Protein 2OD6 (pdb70)

Structure (mmCIF, N/CA/C/O backbone):
data_2OD6
#
_entry.id   2OD6
#
_cell.length_a   36.433
_cell.length_b   92.842
_cell.length_c   144.927
_cell.angle_alpha   90.000
_cell.angle_beta   90.000
_cell.angle_gamma   90.000
#
_symmetry.space_group_name_H-M   'P 21 21 21'
#
loop_
_entity.id
_entity.type
_entity.pdbx_description
1 polymer 'hypothetical protein'
2 non-polymer '10-oxohexadecanoic acid'
3 non-polymer 1,2-ETHANEDIOL
4 water water
#
loop_
_atom_site.group_PDB
_atom_site.id
_atom_site.type_symbol
_atom_site.label_atom_id
_atom_site.label_alt_id
_atom_site.label_comp_id
_atom_site.label_asym_id
_atom_site.label_entity_id
_atom_site.label_seq_id
_atom_site.pdbx_PDB_ins_code
_atom_site.Cartn_x
_atom_site.Cartn_y
_atom_site.Cartn_z
_atom_site.occupancy
_atom_site.B_iso_or_equiv
_atom_site.auth_seq_id
_atom_site.auth_comp_id
_atom_site.auth_asym_id
_atom_site.auth_atom_id
_atom_site.pdbx_PDB_model_num
ATOM 1 N N . GLY A 1 1 ? 31.383 33.064 29.552 1.00 34.61 0 GLY A N 1
ATOM 2 C CA . GLY A 1 1 ? 32.839 33.351 29.693 1.00 34.52 0 GLY A CA 1
ATOM 3 C C . GLY A 1 1 ? 33.280 33.877 31.054 1.00 33.55 0 GLY A C 1
ATOM 4 O O . GLY A 1 1 ? 33.918 33.158 31.832 1.00 35.18 0 GLY A O 1
ATOM 13 N N . ALA A 1 3 ? 33.506 35.875 34.845 1.00 18.33 2 ALA A N 1
ATOM 14 C CA . ALA A 1 3 ? 32.876 35.812 36.165 1.00 15.09 2 ALA A CA 1
ATOM 15 C C . ALA A 1 3 ? 31.805 36.888 36.271 1.00 14.19 2 ALA A C 1
ATOM 16 O O . ALA A 1 3 ? 30.711 36.658 36.801 1.00 13.38 2 ALA A O 1
ATOM 18 N N . GLU A 1 4 ? 32.150 38.067 35.772 1.00 12.88 3 GLU A N 1
ATOM 19 C CA . GLU A 1 4 ? 31.239 39.210 35.722 1.00 12.60 3 GLU A CA 1
ATOM 20 C C . GLU A 1 4 ? 30.984 39.492 34.251 1.00 10.13 3 GLU A C 1
ATOM 21 O O . GLU A 1 4 ? 31.725 40.224 33.625 1.00 6.74 3 GLU A O 1
ATOM 27 N N . PRO A 1 5 ? 29.952 38.874 33.674 1.00 10.51 4 PRO A N 1
ATOM 28 C CA . PRO A 1 5 ? 29.770 39.044 32.226 1.00 13.13 4 PRO A CA 1
ATOM 29 C C . PRO A 1 5 ? 29.218 40.389 31.815 1.00 11.37 4 PRO A C 1
ATOM 30 O O . PRO A 1 5 ? 28.456 41.005 32.572 1.00 12.38 4 PRO A O 1
ATOM 34 N N . LYS A 1 6 ? 29.569 40.809 30.596 1.00 9.04 5 LYS A N 1
ATOM 35 C CA . LYS A 1 6 ? 28.908 41.914 29.957 1.00 7.26 5 LYS A CA 1
ATOM 36 C C . LYS A 1 6 ? 27.458 41.557 29.697 1.00 6.64 5 LYS A C 1
ATOM 37 O O . LYS A 1 6 ? 27.080 40.389 29.587 1.00 8.50 5 LYS A O 1
ATOM 43 N N . PHE A 1 7 ? 26.650 42.580 29.623 1.00 7.03 6 PHE A N 1
ATOM 44 C CA . PHE A 1 7 ? 25.232 42.471 29.329 1.00 8.86 6 PHE A CA 1
ATOM 45 C C . PHE A 1 7 ? 24.937 43.213 28.001 1.00 9.57 6 PHE A C 1
ATOM 46 O O . PHE A 1 7 ? 25.530 44.268 27.760 1.00 11.93 6 PHE A O 1
ATOM 54 N N . THR A 1 8 ? 24.044 42.652 27.170 1.00 11.02 7 THR A N 1
ATOM 55 C CA . THR A 1 8 ? 23.619 43.245 25.891 1.00 6.28 7 THR A CA 1
ATOM 56 C C . THR A 1 8 ? 22.154 43.041 25.659 1.00 10.27 7 THR A C 1
ATOM 57 O O . THR A 1 8 ? 21.658 41.942 25.812 1.00 11.57 7 THR A O 1
ATOM 61 N N . SER A 1 9 ? 21.477 44.127 25.305 1.00 5.38 8 SER A N 1
ATOM 62 C CA . SER A 1 9 ? 20.062 44.107 24.989 1.00 7.13 8 SER A CA 1
ATOM 63 C C . SER A 1 9 ? 19.904 44.408 23.504 1.00 6.94 8 SER A C 1
ATOM 64 O O . SER A 1 9 ? 20.664 45.230 22.969 1.00 10.53 8 SER A O 1
ATOM 67 N N . PHE A 1 10 ? 18.946 43.738 22.860 1.00 7.17 9 PHE A N 1
ATOM 68 C CA . PHE A 1 10 ? 18.619 43.958 21.455 1.00 3.27 9 PHE A CA 1
ATOM 69 C C . PHE A 1 10 ? 17.203 44.312 21.403 1.00 3.64 9 PHE A C 1
ATOM 70 O O . PHE A 1 10 ? 16.369 43.487 21.748 1.00 3.03 9 PHE A O 1
ATOM 78 N N . THR A 1 11 ? 16.915 45.554 21.067 1.00 2.29 10 THR A N 1
ATOM 79 C CA . THR A 1 11 ? 15.488 45.963 20.956 1.00 4.76 10 THR A CA 1
ATOM 80 C C . THR A 1 11 ? 15.157 45.976 19.488 1.00 4.19 10 THR A C 1
ATOM 81 O O . THR A 1 11 ? 15.849 46.677 18.697 1.00 4.62 10 THR A O 1
ATOM 85 N N . THR A 1 12 ? 14.048 45.330 19.131 1.00 7.19 11 THR A N 1
ATOM 86 C CA . THR A 1 12 ? 13.546 45.349 17.773 1.00 8.24 11 THR A CA 1
ATOM 87 C C . THR A 1 12 ? 12.344 46.251 17.784 1.00 6.61 11 THR A C 1
ATOM 88 O O . THR A 1 12 ? 11.423 46.105 18.621 1.00 3.01 11 THR A O 1
ATOM 92 N N . ALA A 1 13 ? 12.391 47.216 16.880 1.00 4.79 12 ALA A N 1
ATOM 93 C CA . ALA A 1 13 ? 11.362 48.205 16.707 1.00 5.46 12 ALA A CA 1
ATOM 94 C C . ALA A 1 13 ? 10.698 48.084 15.323 1.00 2.00 12 ALA A C 1
ATOM 95 O O . ALA A 1 13 ? 11.364 48.235 14.305 1.00 5.93 12 ALA A O 1
ATOM 97 N N . ASP A 1 14 ? 9.382 47.872 15.270 1.00 2.00 13 ASP A N 1
ATOM 98 C CA . ASP A 1 14 ? 8.675 47.726 14.018 1.00 7.68 13 ASP A CA 1
ATOM 99 C C . ASP A 1 14 ? 7.687 48.823 13.843 1.00 8.65 13 ASP A C 1
ATOM 100 O O . ASP A 1 14 ? 7.017 49.152 14.796 1.00 9.71 13 ASP A O 1
ATOM 105 N N . PHE A 1 15 ? 7.533 49.286 12.602 1.00 9.18 14 PHE A N 1
ATOM 106 C CA . PHE A 1 15 ? 6.749 50.448 12.283 1.00 4.22 14 PHE A CA 1
ATOM 107 C C . PHE A 1 15 ? 5.859 50.059 11.176 1.00 5.28 14 PHE A C 1
ATOM 108 O O . PHE A 1 15 ? 6.080 49.065 10.477 1.00 4.55 14 PHE A O 1
ATOM 116 N N . ILE A 1 16 ? 4.797 50.831 11.067 1.00 6.21 15 ILE A N 1
ATOM 117 C CA . ILE A 1 16 ? 3.808 50.634 10.073 1.00 6.43 15 ILE A CA 1
ATOM 118 C C . ILE A 1 16 ? 4.173 50.986 8.626 1.00 5.54 15 ILE A C 1
ATOM 119 O O . ILE A 1 16 ? 3.416 50.624 7.703 1.00 6.25 15 ILE A O 1
ATOM 124 N N . ASN A 1 17 ? 5.174 51.833 8.452 1.00 6.68 16 ASN A N 1
ATOM 125 C CA . ASN A 1 17 ? 5.524 52.410 7.168 1.00 2.93 16 ASN A CA 1
ATOM 126 C C . ASN A 1 17 ? 6.856 53.065 7.361 1.00 5.84 16 ASN A C 1
ATOM 127 O O . ASN A 1 17 ? 7.242 53.325 8.489 1.00 5.48 16 ASN A O 1
ATOM 132 N N . ASP A 1 18 ? 7.449 53.423 6.227 1.00 2.00 17 ASP A N 1
ATOM 133 C CA . ASP A 1 18 ? 8.726 54.082 6.096 1.00 9.30 17 ASP A CA 1
ATOM 134 C C . ASP A 1 18 ? 8.794 55.434 6.799 1.00 6.16 17 ASP A C 1
ATOM 135 O O . ASP A 1 18 ? 9.781 55.705 7.440 1.00 6.87 17 ASP A O 1
ATOM 140 N N . VAL A 1 19 ? 7.759 56.252 6.667 1.00 6.06 18 VAL A N 1
ATOM 141 C CA . VAL A 1 19 ? 7.622 57.562 7.322 1.00 4.91 18 VAL A CA 1
ATOM 142 C C . VAL A 1 19 ? 7.805 57.390 8.824 1.00 2.55 18 VAL A C 1
ATOM 143 O O . VAL A 1 19 ? 8.679 58.027 9.439 1.00 2.13 18 VAL A O 1
ATOM 147 N N . ASP A 1 20 ? 7.048 56.472 9.425 1.00 2.00 19 ASP A N 1
ATOM 148 C CA . ASP A 1 20 ? 7.082 56.334 10.881 1.00 2.00 19 ASP A CA 1
ATOM 149 C C . ASP A 1 20 ? 8.454 55.909 11.293 1.00 2.00 19 ASP A C 1
ATOM 150 O O . ASP A 1 20 ? 9.027 56.448 12.257 1.00 6.81 19 ASP A O 1
ATOM 171 N N A GLU A 1 22 ? 11.397 56.350 9.746 0.50 6.67 21 GLU A N 1
ATOM 172 N N B GLU A 1 22 ? 11.201 56.436 9.578 0.50 2.00 21 GLU A N 1
ATOM 173 C CA A GLU A 1 22 ? 12.463 57.365 9.637 0.50 7.37 21 GLU A CA 1
ATOM 174 C CA B GLU A 1 22 ? 12.204 57.490 9.332 0.50 6.70 21 GLU A CA 1
ATOM 175 C C A GLU A 1 22 ? 12.216 58.496 10.657 0.50 5.60 21 GLU A C 1
ATOM 176 C C B GLU A 1 22 ? 12.156 58.538 10.488 0.50 5.41 21 GLU A C 1
ATOM 177 O O A GLU A 1 22 ? 13.148 59.112 11.143 0.50 7.27 21 GLU A O 1
ATOM 178 O O B GLU A 1 22 ? 13.146 59.103 10.903 0.50 6.24 21 GLU A O 1
ATOM 189 N N . LEU A 1 23 ? 10.947 58.782 10.971 1.00 4.55 22 LEU A N 1
ATOM 190 C CA . LEU A 1 23 ? 10.672 59.758 12.062 1.00 2.81 22 LEU A CA 1
ATOM 191 C C . LEU A 1 23 ? 11.297 59.317 13.379 1.00 5.32 22 LEU A C 1
ATOM 192 O O . LEU A 1 23 ? 11.879 60.125 14.126 1.00 7.87 22 LEU A O 1
ATOM 197 N N . PHE A 1 24 ? 11.295 58.003 13.610 1.00 4.25 23 PHE A N 1
ATOM 198 C CA . PHE A 1 24 ? 11.947 57.417 14.763 1.00 3.16 23 PHE A CA 1
ATOM 199 C C . PHE A 1 24 ? 13.428 57.496 14.685 1.00 5.65 23 PHE A C 1
ATOM 200 O O . PHE A 1 24 ? 14.054 57.907 15.680 1.00 5.41 23 PHE A O 1
ATOM 208 N N . ILE A 1 25 ? 14.016 57.079 13.563 1.00 2.96 24 ILE A N 1
ATOM 209 C CA . ILE A 1 25 ? 15.528 57.171 13.431 1.00 2.24 24 ILE A CA 1
ATOM 210 C C . ILE A 1 25 ? 16.011 58.600 13.679 1.00 2.46 24 ILE A C 1
ATOM 211 O O . ILE A 1 25 ? 17.058 58.821 14.321 1.00 7.70 24 ILE A O 1
ATOM 216 N N . ASP A 1 26 ? 15.305 59.562 13.100 1.00 4.00 25 ASP A N 1
ATOM 217 C CA . ASP A 1 26 ? 15.656 60.967 13.218 1.00 4.70 25 ASP A CA 1
ATOM 218 C C . ASP A 1 26 ? 15.572 61.434 14.683 1.00 6.18 25 ASP A C 1
ATOM 219 O O . ASP A 1 26 ? 16.523 62.061 15.208 1.00 8.85 25 ASP A O 1
ATOM 224 N N . ALA A 1 27 ? 14.476 61.067 15.362 1.00 6.95 26 ALA A N 1
ATOM 225 C CA . ALA A 1 27 ? 14.298 61.387 16.793 1.00 7.14 26 ALA A CA 1
ATOM 226 C C . ALA A 1 27 ? 15.457 60.853 17.608 1.00 8.13 26 ALA A C 1
ATOM 227 O O . ALA A 1 27 ? 16.044 61.554 18.456 1.00 10.43 26 ALA A O 1
ATOM 229 N N . VAL A 1 28 ? 15.854 59.608 17.337 1.00 10.34 27 VAL A N 1
ATOM 230 C CA . VAL A 1 28 ? 16.872 58.954 18.128 1.00 9.23 27 VAL A CA 1
ATOM 231 C C . VAL A 1 28 ? 18.208 59.642 17.837 1.00 9.81 27 VAL A C 1
ATOM 232 O O . VAL A 1 28 ? 19.043 59.895 18.743 1.00 9.72 27 VAL A O 1
ATOM 236 N N . GLU A 1 29 ? 18.442 59.946 16.564 1.00 12.87 28 GLU A N 1
ATOM 237 C CA . GLU A 1 29 ? 19.683 60.650 16.177 1.00 12.88 28 GLU A CA 1
ATOM 238 C C . GLU A 1 29 ? 19.736 62.063 16.777 1.00 10.94 28 GLU A C 1
ATOM 239 O O . GLU A 1 29 ? 20.753 62.500 17.305 1.00 7.99 28 GLU A O 1
ATOM 245 N N . LYS A 1 30 ? 18.626 62.770 16.728 1.00 9.97 29 LYS A N 1
ATOM 246 C CA . LYS A 1 30 ? 18.627 64.167 17.159 1.00 10.19 29 LYS A CA 1
ATOM 247 C C . LYS A 1 30 ? 18.793 64.320 18.681 1.00 9.67 29 LYS A C 1
ATOM 248 O O . LYS A 1 30 ? 19.370 65.302 19.122 1.00 10.19 29 LYS A O 1
ATOM 254 N N . THR A 1 31 ? 18.321 63.350 19.463 1.00 6.76 30 THR A N 1
ATOM 255 C CA . THR A 1 31 ? 18.345 63.434 20.928 1.00 8.64 30 THR A CA 1
ATOM 256 C C . THR A 1 31 ? 19.582 62.767 21.538 1.00 10.22 30 THR A C 1
ATOM 257 O O . THR A 1 31 ? 19.818 62.823 22.762 1.00 7.39 30 THR A O 1
ATOM 261 N N . ALA A 1 32 ? 20.430 62.211 20.678 1.00 8.69 31 ALA A N 1
ATOM 262 C CA . ALA A 1 32 ? 21.626 61.483 21.118 1.00 9.53 31 ALA A CA 1
ATOM 263 C C . ALA A 1 32 ? 22.576 62.304 22.000 1.00 13.44 31 ALA A C 1
ATOM 264 O O . ALA A 1 32 ? 23.193 61.765 22.910 1.00 15.19 31 ALA A O 1
ATOM 266 N N . PRO A 1 33 ? 22.725 63.604 21.720 1.00 14.31 32 PRO A N 1
ATOM 267 C CA . PRO A 1 33 ? 23.570 64.417 22.596 1.00 16.08 32 PRO A CA 1
ATOM 268 C C . PRO A 1 33 ? 23.181 64.405 24.081 1.00 17.05 32 PRO A C 1
ATOM 269 O O . PRO A 1 33 ? 24.053 64.603 24.933 1.00 21.68 32 PRO A O 1
ATOM 273 N N . VAL A 1 34 ? 21.899 64.203 24.375 1.00 13.02 33 VAL A N 1
ATOM 274 C CA . VAL A 1 34 ? 21.419 64.040 25.730 1.00 12.80 33 VAL A CA 1
ATOM 275 C C . VAL A 1 34 ? 21.652 62.597 26.197 1.00 12.92 33 VAL A C 1
ATOM 276 O O . VAL A 1 34 ? 22.431 62.365 27.116 1.00 14.02 33 VAL A O 1
ATOM 280 N N . TRP A 1 35 ? 21.006 61.623 25.556 1.00 11.47 34 TRP A N 1
ATOM 281 C CA . TRP A 1 35 ? 20.917 60.293 26.144 1.00 11.53 34 TRP A CA 1
ATOM 282 C C . TRP A 1 35 ? 22.209 59.492 26.081 1.00 13.62 34 TRP A C 1
ATOM 283 O O . TRP A 1 35 ? 22.485 58.719 27.000 1.00 14.51 34 TRP A O 1
ATOM 294 N N . VAL A 1 36 ? 23.037 59.701 25.053 1.00 13.72 35 VAL A N 1
ATOM 295 C CA . VAL A 1 36 ? 24.250 58.883 24.900 1.00 13.05 35 VAL A CA 1
ATOM 296 C C . VAL A 1 36 ? 25.209 59.185 26.039 1.00 12.69 35 VAL A C 1
ATOM 297 O O . VAL A 1 36 ? 25.716 58.268 26.703 1.00 10.88 35 VAL A O 1
ATOM 301 N N . LYS A 1 37 ? 25.405 60.472 26.302 1.00 10.79 36 LYS A N 1
ATOM 302 C CA . LYS A 1 37 ? 26.261 60.911 27.375 1.00 12.69 36 LYS A CA 1
ATOM 303 C C . LYS A 1 37 ? 25.783 60.296 28.689 1.00 10.56 36 LYS A C 1
ATOM 304 O O . LYS A 1 37 ? 26.589 59.834 29.495 1.00 12.28 36 LYS A O 1
ATOM 310 N N . GLU A 1 38 ? 24.471 60.305 28.906 1.00 8.83 37 GLU A N 1
ATOM 311 C CA . GLU A 1 38 ? 23.926 59.823 30.175 1.00 7.06 37 GLU A CA 1
ATOM 312 C C . GLU A 1 38 ? 24.135 58.340 30.359 1.00 6.84 37 GLU A C 1
ATOM 313 O O . GLU A 1 38 ? 24.532 57.889 31.436 1.00 7.35 37 GLU A O 1
ATOM 327 N N . LYS A 1 40 ? 26.378 56.329 28.788 1.00 8.05 39 LYS A N 1
ATOM 328 C CA . LYS A 1 40 ? 27.766 55.976 28.875 1.00 9.94 39 LYS A CA 1
ATOM 329 C C . LYS A 1 40 ? 28.313 56.291 30.233 1.00 11.15 39 LYS A C 1
ATOM 330 O O . LYS A 1 40 ? 29.145 55.536 30.742 1.00 11.15 39 LYS A O 1
ATOM 336 N N . SER A 1 41 ? 27.839 57.379 30.859 1.00 10.57 40 SER A N 1
ATOM 337 C CA . SER A 1 41 ? 28.294 57.717 32.211 1.00 9.99 40 SER A CA 1
ATOM 338 C C . SER A 1 41 ? 27.824 56.665 33.211 1.00 8.75 40 SER A C 1
ATOM 339 O O . SER A 1 41 ? 28.330 56.621 34.327 1.00 9.06 40 SER A O 1
ATOM 342 N N . ARG A 1 42 ? 26.841 55.854 32.813 1.00 7.83 41 ARG A N 1
ATOM 343 C CA . ARG A 1 42 ? 26.325 54.746 33.620 1.00 5.74 41 ARG A CA 1
ATOM 344 C C . ARG A 1 42 ? 26.805 53.383 33.178 1.00 8.54 41 ARG A C 1
ATOM 345 O O . ARG A 1 42 ? 26.323 52.359 33.686 1.00 7.80 41 ARG A O 1
ATOM 353 N N . GLY A 1 43 ? 27.730 53.352 32.218 1.00 6.87 42 GLY A N 1
ATOM 354 C CA . GLY A 1 43 ? 28.354 52.084 31.785 1.00 10.55 42 GLY A CA 1
ATOM 355 C C . GLY A 1 43 ? 27.889 51.440 30.490 1.00 9.86 42 GLY A C 1
ATOM 356 O O . GLY A 1 43 ? 28.233 50.298 30.228 1.00 10.06 42 GLY A O 1
ATOM 357 N N . LEU A 1 44 ? 27.109 52.151 29.690 1.00 8.81 43 LEU A N 1
ATOM 358 C CA . LEU A 1 44 ? 26.897 51.807 28.284 1.00 10.31 43 LEU A CA 1
ATOM 359 C C . LEU A 1 44 ? 28.234 51.893 27.573 1.00 12.03 43 LEU A C 1
ATOM 360 O O . LEU A 1 44 ? 28.916 52.911 27.640 1.00 11.09 43 LEU A O 1
ATOM 365 N N . LEU A 1 45 ? 28.619 50.805 26.911 1.00 11.44 44 LEU A N 1
ATOM 366 C CA . LEU A 1 45 ? 29.874 50.792 26.146 1.00 13.27 44 LEU A CA 1
ATOM 367 C C . LEU A 1 45 ? 29.643 51.256 24.691 1.00 12.64 44 LEU A C 1
ATOM 368 O O . LEU A 1 45 ? 30.458 52.004 24.138 1.00 12.61 44 LEU A O 1
ATOM 373 N N . LYS A 1 46 ? 28.515 50.858 24.105 1.00 12.51 45 LYS A N 1
ATOM 374 C CA . LYS A 1 46 ? 28.235 51.114 22.710 1.00 11.45 45 LYS A CA 1
ATOM 375 C C . LYS A 1 46 ? 26.751 51.003 22.465 1.00 12.61 45 LYS A C 1
ATOM 376 O O . LYS A 1 46 ? 26.046 50.176 23.104 1.00 9.15 45 LYS A O 1
ATOM 382 N N . PHE A 1 47 ? 26.271 51.854 21.547 1.00 10.71 46 PHE A N 1
ATOM 383 C CA . PHE A 1 47 ? 24.912 51.745 20.997 1.00 7.34 46 PHE A CA 1
ATOM 384 C C . PHE A 1 47 ? 24.966 51.617 19.454 1.00 9.42 46 PHE A C 1
ATOM 385 O O . PHE A 1 47 ? 25.848 52.187 18.824 1.00 12.51 46 PHE A O 1
ATOM 393 N N . SER A 1 48 ? 24.007 50.889 18.852 1.00 12.02 47 SER A N 1
ATOM 394 C CA . SER A 1 48 ? 23.882 50.852 17.367 1.00 6.29 47 SER A CA 1
ATOM 395 C C . SER A 1 48 ? 22.470 50.702 16.994 1.00 7.41 47 SER A C 1
ATOM 396 O O . SER A 1 48 ? 21.731 50.149 17.778 1.00 8.24 47 SER A O 1
ATOM 407 N N . ASN A 1 50 ? 20.168 49.488 13.490 1.00 8.98 49 ASN A N 1
ATOM 408 C CA . ASN A 1 50 ? 20.485 48.633 12.316 1.00 5.21 49 ASN A CA 1
ATOM 409 C C . ASN A 1 50 ? 19.251 48.414 11.576 1.00 8.97 49 ASN A C 1
ATOM 410 O O . ASN A 1 50 ? 18.312 48.033 12.225 1.00 2.48 49 ASN A O 1
ATOM 415 N N . ARG A 1 51 ? 19.220 48.688 10.268 1.00 5.24 50 ARG A N 1
ATOM 416 C CA . ARG A 1 51 ? 17.980 48.563 9.488 1.00 2.81 50 ARG A CA 1
ATOM 417 C C . ARG A 1 51 ? 17.961 47.132 8.977 1.00 5.22 50 ARG A C 1
ATOM 418 O O . ARG A 1 51 ? 18.927 46.714 8.332 1.00 8.19 50 ARG A O 1
ATOM 426 N N . VAL A 1 52 ? 16.849 46.424 9.182 1.00 7.22 51 VAL A N 1
ATOM 427 C CA . VAL A 1 52 ? 16.755 45.015 8.786 1.00 7.50 51 VAL A CA 1
ATOM 428 C C . VAL A 1 52 ? 16.247 45.001 7.337 1.00 8.74 51 VAL A C 1
ATOM 429 O O . VAL A 1 52 ? 15.163 45.532 7.055 1.00 9.21 51 VAL A O 1
ATOM 433 N N . TRP A 1 53 ? 17.034 44.425 6.427 1.00 10.97 52 TRP A N 1
ATOM 434 C CA . TRP A 1 53 ? 16.656 44.435 4.997 1.00 8.28 52 TRP A CA 1
ATOM 435 C C . TRP A 1 53 ? 16.200 43.079 4.392 1.00 11.47 52 TRP A C 1
ATOM 436 O O . TRP A 1 53 ? 15.658 43.060 3.272 1.00 5.73 52 TRP A O 1
ATOM 447 N N . ASN A 1 54 ? 16.303 41.993 5.162 1.00 8.97 53 ASN A N 1
ATOM 448 C CA . ASN A 1 54 ? 16.013 40.627 4.667 1.00 6.99 53 ASN A CA 1
ATOM 449 C C . ASN A 1 54 ? 14.720 40.023 5.109 1.00 8.84 53 ASN A C 1
ATOM 450 O O . ASN A 1 54 ? 14.523 38.842 4.955 1.00 10.40 53 ASN A O 1
ATOM 455 N N . LYS A 1 55 ? 13.799 40.828 5.609 1.00 6.20 54 LYS A N 1
ATOM 456 C CA . LYS A 1 55 ? 12.499 40.335 6.087 1.00 10.56 54 LYS A CA 1
ATOM 457 C C . LYS A 1 55 ? 11.401 40.833 5.227 1.00 9.03 54 LYS A C 1
ATOM 458 O O . LYS A 1 55 ? 10.204 40.835 5.623 1.00 11.36 54 LYS A O 1
ATOM 464 N N . GLY A 1 56 ? 11.749 41.233 3.999 1.00 9.86 55 GLY A N 1
ATOM 465 C CA . GLY A 1 56 ? 10.691 41.529 3.025 1.00 10.62 55 GLY A CA 1
ATOM 466 C C . GLY A 1 56 ? 10.131 42.911 3.316 1.00 9.31 55 GLY A C 1
ATOM 467 O O . GLY A 1 56 ? 10.856 43.838 3.619 1.00 4.29 55 GLY A O 1
ATOM 468 N N . GLU A 1 57 ? 8.831 43.035 3.296 1.00 4.11 56 GLU A N 1
ATOM 469 C CA . GLU A 1 57 ? 8.204 44.347 3.362 1.00 7.23 56 GLU A CA 1
ATOM 470 C C . GLU A 1 57 ? 7.928 44.788 4.830 1.00 5.31 56 GLU A C 1
ATOM 471 O O . GLU A 1 57 ? 6.821 44.918 5.276 1.00 12.63 56 GLU A O 1
ATOM 477 N N . VAL A 1 58 ? 8.981 44.939 5.598 1.00 7.28 57 VAL A N 1
ATOM 478 C CA . VAL A 1 58 ? 8.794 45.372 6.966 1.00 8.02 57 VAL A CA 1
ATOM 479 C C . VAL A 1 58 ? 9.670 46.571 7.186 1.00 10.56 57 VAL A C 1
ATOM 480 O O . VAL A 1 58 ? 10.680 46.760 6.500 1.00 7.36 57 VAL A O 1
ATOM 484 N N . PHE A 1 59 ? 9.286 47.358 8.183 1.00 9.88 58 PHE A N 1
ATOM 485 C CA . PHE A 1 59 ? 10.043 48.527 8.549 1.00 8.63 58 PHE A CA 1
ATOM 486 C C . PHE A 1 59 ? 10.622 48.340 9.921 1.00 2.00 58 PHE A C 1
ATOM 487 O O . PHE A 1 59 ? 9.931 48.488 10.897 1.00 2.00 58 PHE A O 1
ATOM 495 N N . ARG A 1 60 ? 11.932 48.099 10.061 1.00 5.36 59 ARG A N 1
ATOM 496 C CA . ARG A 1 60 ? 12.348 47.513 11.285 1.00 2.00 59 ARG A CA 1
ATOM 497 C C . ARG A 1 60 ? 13.818 47.816 11.526 1.00 2.00 59 ARG A C 1
ATOM 498 O O . ARG A 1 60 ? 14.605 47.733 10.639 1.00 6.77 59 ARG A O 1
ATOM 506 N N . VAL A 1 61 ? 14.090 48.197 12.745 1.00 2.00 60 VAL A N 1
ATOM 507 C CA . VAL A 1 61 ? 15.494 48.415 13.184 1.00 2.00 60 VAL A CA 1
ATOM 508 C C . VAL A 1 61 ? 15.743 47.547 14.351 1.00 3.19 60 VAL A C 1
ATOM 509 O O . VAL A 1 61 ? 14.880 47.281 15.146 1.00 2.83 60 VAL A O 1
ATOM 513 N N . VAL A 1 62 ? 16.992 47.109 14.494 1.00 4.21 61 VAL A N 1
ATOM 514 C CA . VAL A 1 62 ? 17.423 46.521 15.729 1.00 7.62 61 VAL A CA 1
ATOM 515 C C . VAL A 1 62 ? 18.420 47.480 16.378 1.00 5.25 61 VAL A C 1
ATOM 516 O O . VAL A 1 62 ? 19.403 47.885 15.769 1.00 9.61 61 VAL A O 1
ATOM 528 N N . THR A 1 64 ? 21.104 47.953 19.528 1.00 10.24 63 THR A N 1
ATOM 529 C CA . THR A 1 64 ? 21.859 47.165 20.415 1.00 10.67 63 THR A CA 1
ATOM 530 C C . THR A 1 64 ? 22.425 48.101 21.488 1.00 13.02 63 THR A C 1
ATOM 531 O O . THR A 1 64 ? 22.905 49.174 21.170 1.00 14.03 63 THR A O 1
ATOM 535 N N . TYR A 1 65 ? 22.328 47.683 22.753 1.00 10.50 64 TYR A N 1
ATOM 536 C CA . TYR A 1 65 ? 22.918 48.377 23.887 1.00 9.83 64 TYR A CA 1
ATOM 537 C C . TYR A 1 65 ? 23.958 47.465 24.517 1.00 6.65 64 TYR A C 1
ATOM 538 O O . TYR A 1 65 ? 23.617 46.406 25.024 1.00 6.21 64 TYR A O 1
ATOM 547 N N . GLU A 1 66 ? 25.219 47.825 24.466 1.00 11.36 65 GLU A N 1
ATOM 548 C CA . GLU A 1 66 ? 26.243 46.988 25.010 1.00 11.47 65 GLU A CA 1
ATOM 549 C C . GLU A 1 66 ? 26.700 47.589 26.346 1.00 13.71 65 GLU A C 1
ATOM 550 O O . GLU A 1 66 ? 27.309 48.644 26.362 1.00 9.88 65 GLU A O 1
ATOM 556 N N . TYR A 1 67 ? 26.414 46.892 27.443 1.00 10.60 66 TYR A N 1
ATOM 557 C CA . TYR A 1 67 ? 26.790 47.327 28.767 1.00 10.63 66 TYR A CA 1
ATOM 558 C C . TYR A 1 67 ? 28.005 46.594 29.348 1.00 11.15 66 TYR A C 1
ATOM 559 O O . TYR A 1 67 ? 28.296 45.435 29.008 1.00 10.85 66 TYR A O 1
ATOM 568 N N . LYS A 1 68 ? 28.686 47.269 30.259 1.00 9.48 67 LYS A N 1
ATOM 569 C CA . LYS A 1 68 ? 29.880 46.741 30.917 1.00 12.23 67 LYS A CA 1
ATOM 570 C C . LYS A 1 68 ? 29.545 45.471 31.704 1.00 9.99 67 LYS A C 1
ATOM 571 O O . LYS A 1 68 ? 30.340 44.536 31.770 1.00 10.35 67 LYS A O 1
ATOM 577 N N . ASP A 1 69 ? 28.361 45.444 32.312 1.00 10.09 68 ASP A N 1
ATOM 578 C CA . ASP A 1 69 ? 28.024 44.390 33.283 1.00 8.00 68 ASP A CA 1
ATOM 579 C C . ASP A 1 69 ? 26.599 44.544 33.721 1.00 7.30 68 ASP A C 1
ATOM 580 O O . ASP A 1 69 ? 25.912 45.447 33.261 1.00 7.20 68 ASP A O 1
ATOM 585 N N . ARG A 1 70 ? 26.164 43.668 34.620 1.00 9.41 69 ARG A N 1
ATOM 586 C CA . ARG A 1 70 ? 24.791 43.703 35.187 1.00 9.48 69 ARG A CA 1
ATOM 587 C C . ARG A 1 70 ? 24.454 45.015 35.880 1.00 7.95 69 ARG A C 1
ATOM 588 O O . ARG A 1 70 ? 23.374 45.534 35.693 1.00 8.84 69 ARG A O 1
ATOM 592 N N . ALA A 1 71 ? 25.356 45.533 36.709 1.00 7.45 70 ALA A N 1
ATOM 593 C CA . ALA A 1 71 ? 25.127 46.796 37.433 1.00 4.81 70 ALA A CA 1
ATOM 594 C C . ALA A 1 71 ? 24.964 47.953 36.478 1.00 5.70 70 ALA A C 1
ATOM 595 O O . ALA A 1 71 ? 24.137 48.822 36.716 1.00 5.28 70 ALA A O 1
ATOM 597 N N . SER A 1 72 ? 25.726 47.954 35.381 1.00 6.16 71 SER A N 1
ATOM 598 C CA . SER A 1 72 ? 25.633 49.031 34.396 1.00 7.21 71 SER A CA 1
ATOM 599 C C . SER A 1 72 ? 24.327 48.943 33.624 1.00 7.52 71 SER A C 1
ATOM 600 O O . SER A 1 72 ? 23.693 49.970 33.365 1.00 6.43 71 SER A O 1
ATOM 603 N N . PHE A 1 73 ? 23.937 47.725 33.246 1.00 7.94 72 PHE A N 1
ATOM 604 C CA . PHE A 1 73 ? 22.625 47.501 32.636 1.00 8.46 72 PHE A CA 1
ATOM 605 C C . PHE A 1 73 ? 21.508 48.051 33.532 1.00 9.78 72 PHE A C 1
ATOM 606 O O . PHE A 1 73 ? 20.663 48.840 33.077 1.00 9.55 72 PHE A O 1
ATOM 614 N N . GLU A 1 74 ? 21.537 47.668 34.816 1.00 8.59 73 GLU A N 1
ATOM 615 C CA . GLU A 1 74 ? 20.513 48.085 35.756 1.00 8.94 73 GLU A CA 1
ATOM 616 C C . GLU A 1 74 ? 20.437 49.611 35.941 1.00 8.38 73 GLU A C 1
ATOM 617 O O . GLU A 1 74 ? 19.340 50.167 36.036 1.00 12.59 73 GLU A O 1
ATOM 623 N N . ALA A 1 75 ? 21.589 50.280 36.015 1.00 8.09 74 ALA A N 1
ATOM 624 C CA . ALA A 1 75 ? 21.646 51.732 36.169 1.00 7.81 74 ALA A CA 1
ATOM 625 C C . ALA A 1 75 ? 21.089 52.415 34.939 1.00 8.93 74 ALA A C 1
ATOM 626 O O . ALA A 1 75 ? 20.499 53.480 35.018 1.00 8.86 74 ALA A O 1
ATOM 628 N N . ASN A 1 76 ? 21.304 51.806 33.792 1.00 11.47 75 ASN A N 1
ATOM 629 C CA . ASN A 1 76 ? 20.800 52.345 32.539 1.00 11.80 75 ASN A CA 1
ATOM 630 C C . ASN A 1 76 ? 19.289 52.204 32.346 1.00 13.91 75 ASN A C 1
ATOM 631 O O . ASN A 1 76 ? 18.642 53.155 31.903 1.00 16.52 75 ASN A O 1
ATOM 636 N N . ILE A 1 77 ? 18.719 51.045 32.699 1.00 12.80 76 ILE A N 1
ATOM 637 C CA . ILE A 1 77 ? 17.259 50.866 32.781 1.00 13.73 76 ILE A CA 1
ATOM 638 C C . ILE A 1 77 ? 16.605 51.841 33.760 1.00 14.33 76 ILE A C 1
ATOM 639 O O . ILE A 1 77 ? 15.529 52.377 33.510 1.00 14.31 76 ILE A O 1
ATOM 644 N N . ALA A 1 78 ? 17.258 52.053 34.892 1.00 14.29 77 ALA A N 1
ATOM 645 C CA . ALA A 1 78 ? 16.807 53.013 35.875 1.00 13.91 77 ALA A CA 1
ATOM 646 C C . ALA A 1 78 ? 16.740 54.407 35.268 1.00 14.61 77 ALA A C 1
ATOM 647 O O . ALA A 1 78 ? 15.743 55.109 35.406 1.00 16.22 77 ALA A O 1
ATOM 649 N N . TYR A 1 79 ? 17.812 54.797 34.592 1.00 16.74 78 TYR A N 1
ATOM 650 C CA . TYR A 1 79 ? 17.897 56.091 33.937 1.00 16.73 78 TYR A CA 1
ATOM 651 C C . TYR A 1 79 ? 16.804 56.215 32.887 1.00 18.45 78 TYR A C 1
ATOM 652 O O . TYR A 1 79 ? 16.161 57.246 32.788 1.00 17.85 78 TYR A O 1
ATOM 661 N N . LEU A 1 80 ? 16.608 55.182 32.079 1.00 18.94 79 LEU A N 1
ATOM 662 C CA . LEU A 1 80 ? 15.645 55.300 30.996 1.00 18.87 79 LEU A CA 1
ATOM 663 C C . LEU A 1 80 ? 14.220 55.366 31.530 1.00 20.10 79 LEU A C 1
ATOM 664 O O . LEU A 1 80 ? 13.455 56.202 31.081 1.00 22.84 79 LEU A O 1
ATOM 669 N N . GLU A 1 81 ? 13.862 54.531 32.505 1.00 20.68 80 GLU A N 1
ATOM 670 C CA . GLU A 1 81 ? 12.490 54.533 33.033 1.00 21.89 80 GLU A CA 1
ATOM 671 C C . GLU A 1 81 ? 12.198 55.867 33.722 1.00 21.96 80 GLU A C 1
ATOM 672 O O . GLU A 1 81 ? 11.115 56.410 33.607 1.00 20.73 80 GLU A O 1
ATOM 675 N N . ASP A 1 82 ? 13.199 56.397 34.409 1.00 23.02 81 ASP A N 1
ATOM 676 C CA . ASP A 1 82 ? 13.127 57.728 35.016 1.00 24.21 81 ASP A CA 1
ATOM 677 C C . ASP A 1 82 ? 12.834 58.824 34.001 1.00 22.96 81 ASP A C 1
ATOM 678 O O . ASP A 1 82 ? 11.934 59.637 34.191 1.00 23.13 81 ASP A O 1
ATOM 683 N N . THR A 1 83 ? 13.627 58.810 32.935 1.00 24.28 82 THR A N 1
ATOM 684 C CA . THR A 1 83 ? 13.668 59.848 31.908 1.00 26.51 82 THR A CA 1
ATOM 685 C C . THR A 1 83 ? 12.518 59.763 30.916 1.00 26.97 82 THR A C 1
ATOM 686 O O . THR A 1 83 ? 11.576 60.544 31.005 1.00 26.50 82 THR A O 1
ATOM 690 N N . PHE A 1 84 ? 12.614 58.830 29.971 1.00 29.86 83 PHE A N 1
ATOM 691 C CA . PHE A 1 84 ? 11.672 58.726 28.855 1.00 31.91 83 PHE A CA 1
ATOM 692 C C . PHE A 1 84 ? 10.295 58.254 29.351 1.00 33.92 83 PHE A C 1
ATOM 693 O O . PHE A 1 84 ? 9.255 58.625 28.779 1.00 37.27 83 PHE A O 1
ATOM 695 N N . GLY A 1 85 ? 10.283 57.468 30.424 1.00 33.62 84 GLY A N 1
ATOM 696 C CA . GLY A 1 85 ? 9.026 57.037 31.034 1.00 35.06 84 GLY A CA 1
ATOM 697 C C . GLY A 1 85 ? 8.270 58.197 31.650 1.00 35.91 84 GLY A C 1
ATOM 698 O O . GLY A 1 85 ? 7.073 58.367 31.406 1.00 38.73 84 GLY A O 1
ATOM 699 N N . LYS A 1 86 ? 8.977 59.002 32.444 1.00 37.31 85 LYS A N 1
ATOM 700 C CA . LYS A 1 86 ? 8.384 60.161 33.140 1.00 37.42 85 LYS A CA 1
ATOM 701 C C . LYS A 1 86 ? 8.662 61.518 32.426 1.00 37.72 85 LYS A C 1
ATOM 702 O O . LYS A 1 86 ? 8.439 62.598 33.011 1.00 38.29 85 LYS A O 1
ATOM 704 N N . ASN A 1 87 ? 9.158 61.441 31.179 1.00 36.85 86 ASN A N 1
ATOM 705 C CA . ASN A 1 87 ? 9.044 62.519 30.154 1.00 34.42 86 ASN A CA 1
ATOM 706 C C . ASN A 1 87 ? 8.360 61.963 28.904 1.00 32.28 86 ASN A C 1
ATOM 707 O O . ASN A 1 87 ? 9.009 61.727 27.893 1.00 30.47 86 ASN A O 1
ATOM 712 N N . PRO A 1 88 ? 7.048 61.736 28.972 1.00 32.06 87 PRO A N 1
ATOM 713 C CA . PRO A 1 88 ? 6.266 61.536 27.736 1.00 30.96 87 PRO A CA 1
ATOM 714 C C . PRO A 1 88 ? 5.484 62.789 27.307 1.00 29.76 87 PRO A C 1
ATOM 715 O O . PRO A 1 88 ? 4.947 63.463 28.194 1.00 32.11 87 PRO A O 1
ATOM 719 N N . VAL A 1 89 ? 5.429 63.192 26.028 1.00 29.18 88 VAL A N 1
ATOM 720 C CA . VAL A 1 89 ? 6.455 63.070 24.987 1.00 29.40 88 VAL A CA 1
ATOM 721 C C . VAL A 1 89 ? 6.974 61.799 24.298 1.00 30.46 88 VAL A C 1
ATOM 722 O O . VAL A 1 89 ? 6.394 61.361 23.308 1.00 32.43 88 VAL A O 1
ATOM 724 N N . PHE A 1 90 ? 8.095 61.255 24.767 1.00 30.63 89 PHE A N 1
ATOM 725 C CA . PHE A 1 90 ? 8.647 60.022 24.216 1.00 30.11 89 PHE A CA 1
ATOM 726 C C . PHE A 1 90 ? 7.564 58.941 24.012 1.00 29.72 89 PHE A C 1
ATOM 727 O O . PHE A 1 90 ? 7.555 58.262 22.993 1.00 29.95 89 PHE A O 1
ATOM 729 N N . LEU A 1 91 ? 6.647 58.804 24.968 1.00 28.09 90 LEU A N 1
ATOM 730 C CA . LEU A 1 91 ? 5.566 57.807 24.883 1.00 29.04 90 LEU A CA 1
ATOM 731 C C . LEU A 1 91 ? 4.720 57.921 23.604 1.00 29.00 90 LEU A C 1
ATOM 732 O O . LEU A 1 91 ? 4.521 56.919 22.927 1.00 28.03 90 LEU A O 1
ATOM 737 N N . GLN A 1 92 ? 4.218 59.119 23.290 1.00 29.02 91 GLN A N 1
ATOM 738 C CA . GLN A 1 92 ? 3.534 59.376 22.007 1.00 29.60 91 GLN A CA 1
ATOM 739 C C . GLN A 1 92 ? 4.333 58.943 20.753 1.00 32.11 91 GLN A C 1
ATOM 740 O O . GLN A 1 92 ? 3.759 58.358 19.835 1.00 33.10 91 GLN A O 1
ATOM 746 N N . LEU A 1 93 ? 5.630 59.221 20.691 1.00 31.74 92 LEU A N 1
ATOM 747 C CA . LEU A 1 93 ? 6.424 58.780 19.523 1.00 34.33 92 LEU A CA 1
ATOM 748 C C . LEU A 1 93 ? 6.357 57.261 19.348 1.00 34.97 92 LEU A C 1
ATOM 749 O O . LEU A 1 93 ? 5.921 56.732 18.327 1.00 38.15 92 LEU A O 1
ATOM 751 N N . VAL A 1 94 ? 6.767 56.556 20.380 1.00 33.17 93 VAL A N 1
ATOM 752 C CA . VAL A 1 94 ? 6.770 55.110 20.355 1.00 30.47 93 VAL A CA 1
ATOM 753 C C . VAL A 1 94 ? 5.360 54.477 20.264 1.00 27.72 93 VAL A C 1
ATOM 754 O O . VAL A 1 94 ? 5.240 53.270 20.355 1.00 28.84 93 VAL A O 1
ATOM 758 N N . THR A 1 95 ? 4.311 55.274 20.061 1.00 25.55 94 THR A N 1
ATOM 759 C CA . THR A 1 95 ? 2.933 54.803 20.234 1.00 22.83 94 THR A CA 1
ATOM 760 C C . THR A 1 95 ? 2.403 53.977 19.073 1.00 24.78 94 THR A C 1
ATOM 761 O O . THR A 1 95 ? 1.457 53.213 19.240 1.00 25.80 94 THR A O 1
ATOM 765 N N . THR A 1 96 ? 2.984 54.133 17.898 1.00 25.76 95 THR A N 1
ATOM 766 C CA . THR A 1 96 ? 2.552 53.320 16.766 1.00 27.57 95 THR A CA 1
ATOM 767 C C . THR A 1 96 ? 3.599 52.209 16.429 1.00 24.81 95 THR A C 1
ATOM 768 O O . THR A 1 96 ? 3.231 51.178 15.826 1.00 28.06 95 THR A O 1
ATOM 772 N N . ALA A 1 97 ? 4.864 52.410 16.825 1.00 17.55 96 ALA A N 1
ATOM 773 C CA . ALA A 1 97 ? 5.847 51.326 16.878 1.00 15.29 96 ALA A CA 1
ATOM 774 C C . ALA A 1 97 ? 5.508 50.178 17.849 1.00 12.13 96 ALA A C 1
ATOM 775 O O . ALA A 1 97 ? 4.802 50.375 18.818 1.00 4.86 96 ALA A O 1
ATOM 777 N N . LYS A 1 98 ? 6.043 48.985 17.574 1.00 11.97 97 LYS A N 1
ATOM 778 C CA . LYS A 1 98 ? 5.936 47.801 18.443 1.00 9.42 97 LYS A CA 1
ATOM 779 C C . LYS A 1 98 ? 7.347 47.492 18.793 1.00 6.17 97 LYS A C 1
ATOM 780 O O . LYS A 1 98 ? 8.179 47.476 17.893 1.00 8.76 97 LYS A O 1
ATOM 786 N N . PHE A 1 99 ? 7.672 47.283 20.075 1.00 2.00 98 PHE A N 1
ATOM 787 C CA . PHE A 1 99 ? 9.145 47.113 20.446 1.00 5.14 98 PHE A CA 1
ATOM 788 C C . PHE A 1 99 ? 9.211 45.803 21.163 1.00 10.47 98 PHE A C 1
ATOM 789 O O . PHE A 1 99 ? 8.315 45.516 21.931 1.00 8.36 98 PHE A O 1
ATOM 797 N N A THR A 1 100 ? 10.256 45.017 20.940 0.50 10.54 99 THR A N 1
ATOM 798 N N B THR A 1 100 ? 10.249 45.013 20.920 0.50 9.88 99 THR A N 1
ATOM 799 C CA A THR A 1 100 ? 10.469 43.798 21.723 0.50 12.11 99 THR A CA 1
ATOM 800 C CA B THR A 1 100 ? 10.499 43.804 21.705 0.50 10.45 99 THR A CA 1
ATOM 801 C C A THR A 1 100 ? 11.957 43.715 22.003 0.50 9.06 99 THR A C 1
ATOM 802 C C B THR A 1 100 ? 11.965 43.850 22.041 0.50 8.09 99 THR A C 1
ATOM 803 O O A THR A 1 100 ? 12.764 43.963 21.113 0.50 11.64 99 THR A O 1
ATOM 804 O O B THR A 1 100 ? 12.758 44.345 21.240 0.50 8.16 99 THR A O 1
ATOM 811 N N . THR A 1 101 ? 12.323 43.427 23.254 1.00 7.20 100 THR A N 1
ATOM 812 C CA . THR A 1 101 ? 13.736 43.395 23.655 1.00 7.64 100 THR A CA 1
ATOM 813 C C . THR A 1 101 ? 14.187 42.023 24.106 1.00 10.37 100 THR A C 1
ATOM 814 O O . THR A 1 101 ? 13.505 41.360 24.871 1.00 14.35 100 THR A O 1
ATOM 818 N N . SER A 1 102 ? 15.353 41.609 23.621 1.00 12.08 101 SER A N 1
ATOM 819 C CA . SER A 1 102 ? 15.976 40.419 24.110 1.00 10.96 101 SER A CA 1
ATOM 820 C C . SER A 1 102 ? 17.173 40.859 24.900 1.00 9.88 101 SER A C 1
ATOM 821 O O . SER A 1 102 ? 18.142 41.374 24.344 1.00 9.84 101 SER A O 1
ATOM 824 N N A ARG A 1 103 ? 17.108 40.648 26.210 0.50 8.85 102 ARG A N 1
ATOM 825 N N B ARG A 1 103 ? 17.103 40.658 26.213 0.50 8.27 102 ARG A N 1
ATOM 826 C CA A ARG A 1 103 ? 18.206 40.992 27.115 0.50 9.27 102 ARG A CA 1
ATOM 827 C CA B ARG A 1 103 ? 18.204 40.997 27.120 0.50 8.26 102 ARG A CA 1
ATOM 828 C C A ARG A 1 103 ? 19.059 39.755 27.377 0.50 9.17 102 ARG A C 1
ATOM 829 C C B ARG A 1 103 ? 19.057 39.755 27.369 0.50 8.62 102 ARG A C 1
ATOM 830 O O A ARG A 1 103 ? 18.526 38.685 27.731 0.50 9.01 102 ARG A O 1
ATOM 831 O O B ARG A 1 103 ? 18.523 38.682 27.708 0.50 8.53 102 ARG A O 1
ATOM 846 N N . CYS A 1 104 ? 20.377 39.935 27.237 1.00 9.02 103 CYS A N 1
ATOM 847 C CA . CYS A 1 104 ? 21.364 38.849 27.221 1.00 7.53 103 CYS A CA 1
ATOM 848 C C . CYS A 1 104 ? 22.556 39.095 28.132 1.00 6.07 103 CYS A C 1
ATOM 849 O O . CYS A 1 104 ? 22.808 40.209 28.539 1.00 7.13 103 CYS A O 1
ATOM 852 N N . LEU A 1 105 ? 23.255 38.004 28.444 1.00 10.40 104 LEU A N 1
ATOM 853 C CA . LEU A 1 105 ? 24.623 37.981 28.945 1.00 12.18 104 LEU A CA 1
ATOM 854 C C . LEU A 1 105 ? 25.494 37.534 27.819 1.00 11.00 104 LEU A C 1
ATOM 855 O O . LEU A 1 105 ? 25.128 36.634 27.073 1.00 10.76 104 LEU A O 1
ATOM 860 N N . VAL A 1 106 ? 26.687 38.091 27.745 1.00 10.74 105 VAL A N 1
ATOM 861 C CA . VAL A 1 106 ? 27.665 37.698 26.723 1.00 9.74 105 VAL A CA 1
ATOM 862 C C . VAL A 1 106 ? 28.322 36.392 27.170 1.00 10.17 105 VAL A C 1
ATOM 863 O O . VAL A 1 106 ? 28.914 36.304 28.254 1.00 11.91 105 VAL A O 1
ATOM 867 N N . VAL A 1 107 ? 28.180 35.374 26.337 1.00 9.89 106 VAL A N 1
ATOM 868 C CA . VAL A 1 107 ? 28.805 34.065 26.546 1.00 10.51 106 VAL A CA 1
ATOM 869 C C . VAL A 1 107 ? 30.250 34.071 25.987 1.00 12.07 106 VAL A C 1
ATOM 870 O O . VAL A 1 107 ? 31.170 33.625 26.648 1.00 13.01 106 VAL A O 1
ATOM 890 N N . GLU A 1 109 ? 32.975 36.425 23.058 1.00 7.69 108 GLU A N 1
ATOM 891 C CA . GLU A 1 109 ? 33.157 37.502 22.079 1.00 13.98 108 GLU A CA 1
ATOM 892 C C . GLU A 1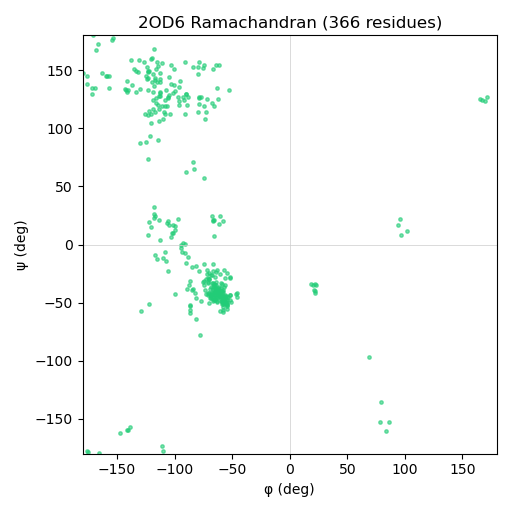 109 ? 34.570 37.519 21.559 1.00 10.53 108 GLU A C 1
ATOM 893 O O . GLU A 1 109 ? 35.478 37.116 22.250 1.00 9.73 108 GLU A O 1
ATOM 899 N N . VAL A 1 110 ? 34.736 37.909 20.296 1.00 9.17 109 VAL A N 1
ATOM 900 C CA . VAL A 1 110 ? 36.045 37.873 19.655 1.00 12.77 109 VAL A CA 1
ATOM 901 C C . VAL A 1 110 ? 36.053 38.907 18.535 1.00 12.80 109 VAL A C 1
ATOM 902 O O . VAL A 1 110 ? 35.027 39.232 17.959 1.00 13.03 109 VAL A O 1
ATOM 907 N N . ALA B 1 3 ? 30.850 56.364 1.157 1.00 34.48 2 ALA B N 1
ATOM 908 C CA . ALA B 1 3 ? 30.613 55.393 0.063 1.00 32.05 2 ALA B CA 1
ATOM 909 C C . ALA B 1 3 ? 29.978 54.086 0.627 1.00 31.09 2 ALA B C 1
ATOM 910 O O . ALA B 1 3 ? 28.954 53.632 0.095 1.00 33.57 2 ALA B O 1
ATOM 912 N N . GLU B 1 4 ? 30.518 53.552 1.732 1.00 23.77 3 GLU B N 1
ATOM 913 C CA . GLU B 1 4 ? 30.355 52.131 2.082 1.00 21.20 3 GLU B CA 1
ATOM 914 C C . GLU B 1 4 ? 29.670 51.869 3.439 1.00 15.74 3 GLU B C 1
ATOM 915 O O . GLU B 1 4 ? 30.308 52.014 4.460 1.00 14.69 3 GLU B O 1
ATOM 921 N N . PRO B 1 5 ? 28.388 51.453 3.461 1.00 12.61 4 PRO B N 1
ATOM 922 C CA . PRO B 1 5 ? 27.796 51.063 4.746 1.00 11.87 4 PRO B CA 1
ATOM 923 C C . PRO B 1 5 ? 28.385 49.787 5.398 1.00 10.96 4 PRO B C 1
ATOM 924 O O . PRO B 1 5 ? 28.903 48.898 4.700 1.00 10.41 4 PRO B O 1
ATOM 928 N N . LYS B 1 6 ? 28.339 49.726 6.726 1.00 10.26 5 LYS B N 1
ATOM 929 C CA . LYS B 1 6 ? 28.661 48.517 7.438 1.00 9.06 5 LYS B CA 1
ATOM 930 C C . LYS B 1 6 ? 27.424 47.630 7.491 1.00 4.43 5 LYS B C 1
ATOM 931 O O . LYS B 1 6 ? 26.263 48.096 7.377 1.00 6.51 5 LYS B O 1
ATOM 937 N N . PHE B 1 7 ? 27.695 46.331 7.593 1.00 4.30 6 PHE B N 1
ATOM 938 C CA . PHE B 1 7 ? 26.694 45.275 7.659 1.00 6.94 6 PHE B CA 1
ATOM 939 C C . PHE B 1 7 ? 26.787 44.511 8.977 1.00 7.32 6 PHE B C 1
ATOM 940 O O . PHE B 1 7 ? 27.846 44.161 9.396 1.00 7.84 6 PHE B O 1
ATOM 948 N N . THR B 1 8 ? 25.647 44.220 9.609 1.00 6.84 7 THR B N 1
ATOM 949 C CA . THR B 1 8 ? 25.619 43.402 10.800 1.00 5.50 7 THR B CA 1
ATOM 950 C C . THR B 1 8 ? 24.449 42.420 10.686 1.00 5.18 7 THR B C 1
ATOM 951 O O . THR B 1 8 ? 23.402 42.780 10.189 1.00 7.46 7 THR B O 1
ATOM 955 N N . SER B 1 9 ? 24.698 41.177 11.065 1.00 4.72 8 SER B N 1
ATOM 956 C CA . SER B 1 9 ? 23.713 40.097 11.117 1.00 8.96 8 SER B CA 1
ATOM 957 C C . SER B 1 9 ? 23.490 39.636 12.549 1.00 7.02 8 SER B C 1
ATOM 958 O O . SER B 1 9 ? 24.429 39.532 13.322 1.00 9.41 8 SER B O 1
ATOM 961 N N . PHE B 1 10 ? 22.224 39.360 12.869 1.00 7.53 9 PHE B N 1
ATOM 962 C CA . PHE B 1 10 ? 21.785 38.862 14.162 1.00 7.65 9 PHE B CA 1
ATOM 963 C C . PHE B 1 10 ? 21.103 37.530 13.889 1.00 6.25 9 PHE B C 1
ATOM 964 O O . PHE B 1 10 ? 20.112 37.488 13.202 1.00 6.90 9 PHE B O 1
ATOM 972 N N . THR B 1 11 ? 21.722 36.454 14.358 1.00 7.25 10 THR B N 1
ATOM 973 C CA . THR B 1 11 ? 21.169 35.118 14.304 1.00 7.71 10 THR B CA 1
ATOM 974 C C . THR B 1 11 ? 20.761 34.651 15.683 1.00 7.53 10 THR B C 1
ATOM 975 O O . THR B 1 11 ? 21.592 34.535 16.605 1.00 4.89 10 THR B O 1
ATOM 979 N N . THR B 1 12 ? 19.468 34.379 15.803 1.00 5.87 11 THR B N 1
ATOM 980 C CA . THR B 1 12 ? 18.864 33.814 16.979 1.00 7.98 11 THR B CA 1
ATOM 981 C C . THR B 1 12 ? 18.747 32.287 16.790 1.00 10.04 11 THR B C 1
ATOM 982 O O . THR B 1 12 ? 18.207 31.817 15.775 1.00 10.84 11 THR B O 1
ATOM 986 N N . ALA B 1 13 ? 19.329 31.537 17.728 1.00 8.14 12 ALA B N 1
ATOM 987 C CA . ALA B 1 13 ? 19.304 30.087 17.754 1.00 6.78 12 ALA B CA 1
ATOM 988 C C . ALA B 1 13 ? 18.516 29.652 18.985 1.00 7.47 12 ALA B C 1
ATOM 989 O O . ALA B 1 13 ? 18.891 29.986 20.118 1.00 7.00 12 ALA B O 1
ATOM 991 N N . ASP B 1 14 ? 17.427 28.915 18.760 1.00 8.47 13 ASP B N 1
ATOM 992 C CA . ASP B 1 14 ? 16.560 28.433 19.808 1.00 9.55 13 ASP B CA 1
ATOM 993 C C . ASP B 1 14 ? 16.639 26.899 19.916 1.00 10.34 13 ASP B C 1
ATOM 994 O O . ASP B 1 14 ? 16.509 26.200 18.907 1.00 7.21 13 ASP B O 1
ATOM 999 N N . PHE B 1 15 ? 16.843 26.392 21.137 1.00 8.57 14 PHE B N 1
ATOM 1000 C CA . PHE B 1 15 ? 17.037 24.962 21.395 1.00 9.39 14 PHE B CA 1
ATOM 1001 C C . PHE B 1 15 ? 15.954 24.352 22.254 1.00 10.02 14 PHE B C 1
ATOM 1002 O O . PHE B 1 15 ? 15.368 25.016 23.105 1.00 10.93 14 PHE B O 1
ATOM 1010 N N . ILE B 1 16 ? 15.707 23.056 22.042 1.00 13.19 15 ILE B N 1
ATOM 1011 C CA . ILE B 1 16 ? 14.673 22.326 22.800 1.00 13.22 15 ILE B CA 1
ATOM 1012 C C . ILE B 1 16 ? 14.971 22.298 24.304 1.00 11.89 15 ILE B C 1
ATOM 1013 O O . ILE B 1 16 ? 14.064 22.379 25.136 1.00 11.30 15 ILE B O 1
ATOM 1018 N N . ASN B 1 17 ? 16.246 22.157 24.644 1.00 11.35 16 ASN B N 1
ATOM 1019 C CA . ASN B 1 17 ? 16.650 21.978 26.023 1.00 11.11 16 ASN B CA 1
ATOM 1020 C C . ASN B 1 17 ? 18.055 22.474 26.223 1.00 11.47 16 ASN B C 1
ATOM 1021 O O . ASN B 1 17 ? 18.699 22.917 25.279 1.00 11.82 16 ASN B O 1
ATOM 1026 N N . ASP B 1 18 ? 18.516 22.407 27.463 1.00 11.47 17 ASP B N 1
ATOM 1027 C CA . ASP B 1 18 ? 19.845 22.854 27.822 1.00 13.04 17 ASP B CA 1
ATOM 1028 C C . ASP B 1 18 ? 20.955 21.969 27.221 1.00 12.16 17 ASP B C 1
ATOM 1029 O O . ASP B 1 18 ? 21.995 22.462 26.791 1.00 9.06 17 ASP B O 1
ATOM 1034 N N . VAL B 1 19 ? 20.752 20.657 27.222 1.00 10.10 18 VAL B N 1
ATOM 1035 C CA . VAL B 1 19 ? 21.770 19.755 26.683 1.00 11.73 18 VAL B CA 1
ATOM 1036 C C . VAL B 1 19 ? 22.132 20.148 25.238 1.00 11.63 18 VAL B C 1
ATOM 1037 O O . VAL B 1 19 ? 23.305 20.327 24.925 1.00 14.05 18 VAL B O 1
ATOM 1041 N N . ASP B 1 20 ? 21.118 20.301 24.384 1.00 11.08 19 ASP B N 1
ATOM 1042 C CA . ASP B 1 20 ? 21.301 20.706 22.985 1.00 9.78 19 ASP B CA 1
ATOM 1043 C C . ASP B 1 20 ? 22.020 22.067 22.814 1.00 11.16 19 ASP B C 1
ATOM 1044 O O . ASP B 1 20 ? 22.920 22.209 21.975 1.00 10.52 19 ASP B O 1
ATOM 1057 N N . GLU B 1 22 ? 23.939 23.616 25.097 1.00 9.82 21 GLU B N 1
ATOM 1058 C CA . GLU B 1 22 ? 25.295 23.475 25.607 1.00 8.36 21 GLU B CA 1
ATOM 1059 C C . GLU B 1 22 ? 26.183 22.732 24.607 1.00 6.87 21 GLU B C 1
ATOM 1060 O O . GLU B 1 22 ? 27.312 23.136 24.397 1.00 7.14 21 GLU B O 1
ATOM 1066 N N . LEU B 1 23 ? 25.675 21.696 23.947 1.00 7.46 22 LEU B N 1
ATOM 1067 C CA . LEU B 1 23 ? 26.471 21.052 22.884 1.00 7.91 22 LEU B CA 1
ATOM 1068 C C . LEU B 1 23 ? 26.888 22.031 21.761 1.00 8.29 22 LEU B C 1
ATOM 1069 O O . LEU B 1 23 ? 28.049 22.061 21.334 1.00 7.99 22 LEU B O 1
ATOM 1074 N N . PHE B 1 24 ? 25.938 22.810 21.271 1.00 8.87 23 PHE B N 1
ATOM 1075 C CA . PHE B 1 24 ? 26.206 23.878 20.279 1.00 8.42 23 PHE B CA 1
ATOM 1076 C C . PHE B 1 24 ? 27.228 24.915 20.761 1.00 10.08 23 PHE B C 1
ATOM 1077 O O . PHE B 1 24 ? 28.257 25.130 20.122 1.00 8.26 23 PHE B O 1
ATOM 1085 N N . ILE B 1 25 ? 26.959 25.543 21.897 1.00 8.17 24 ILE B N 1
ATOM 1086 C CA . ILE B 1 25 ? 27.900 26.503 22.459 1.00 10.19 24 ILE B CA 1
ATOM 1087 C C . ILE B 1 25 ? 29.311 25.949 22.576 1.00 8.39 24 ILE B C 1
ATOM 1088 O O . ILE B 1 25 ? 30.239 26.592 22.155 1.00 8.72 24 ILE B O 1
ATOM 1093 N N . ASP B 1 26 ? 29.455 24.760 23.157 1.00 9.58 25 ASP B N 1
ATOM 1094 C CA . ASP B 1 26 ? 30.766 24.137 23.368 1.00 9.77 25 ASP B CA 1
ATOM 1095 C C . ASP B 1 26 ? 31.481 23.909 22.031 1.00 7.06 25 ASP B C 1
ATOM 1096 O O . ASP B 1 26 ? 32.680 24.136 21.922 1.00 6.96 25 ASP B O 1
ATOM 1101 N N . ALA B 1 27 ? 30.719 23.459 21.029 1.00 5.70 26 ALA B N 1
ATOM 1102 C CA . ALA B 1 27 ? 31.222 23.192 19.698 1.00 6.90 26 ALA B CA 1
ATOM 1103 C C . ALA B 1 27 ? 31.688 24.472 19.027 1.00 7.10 26 ALA B C 1
ATOM 1104 O O . ALA B 1 27 ? 32.800 24.519 18.487 1.00 8.40 26 ALA B O 1
ATOM 1106 N N . VAL B 1 28 ? 30.846 25.509 19.092 1.00 10.49 27 VAL B N 1
ATOM 1107 C CA . VAL B 1 28 ? 31.194 26.864 18.594 1.00 9.55 27 VAL B CA 1
ATOM 1108 C C . VAL B 1 28 ? 32.465 27.393 19.293 1.00 10.41 27 VAL B C 1
ATOM 1109 O O . VAL B 1 28 ? 33.397 27.824 18.614 1.00 10.17 27 VAL B O 1
ATOM 1113 N N . GLU B 1 29 ? 32.546 27.311 20.623 1.00 7.93 28 GLU B N 1
ATOM 1114 C CA . GLU B 1 29 ? 33.736 27.824 21.340 1.00 8.80 28 GLU B CA 1
ATOM 1115 C C . GLU B 1 29 ? 35.010 27.045 21.013 1.00 7.20 28 GLU B C 1
ATOM 1116 O O . GLU B 1 29 ? 36.055 27.619 20.756 1.00 6.28 28 GLU B O 1
ATOM 1122 N N . LYS B 1 30 ? 34.891 25.731 20.981 1.00 7.42 29 LYS B N 1
ATOM 1123 C CA . LYS B 1 30 ? 36.020 24.833 20.749 1.00 6.98 29 LYS B CA 1
ATOM 1124 C C . LYS B 1 30 ? 36.633 25.037 19.367 1.00 5.74 29 LYS B C 1
ATOM 1125 O O . LYS B 1 30 ? 37.838 25.034 19.208 1.00 2.00 29 LYS B O 1
ATOM 1131 N N . THR B 1 31 ? 35.794 25.260 18.367 1.00 5.60 30 THR B N 1
ATOM 1132 C CA . THR B 1 31 ? 36.258 25.388 16.979 1.00 3.88 30 THR B CA 1
ATOM 1133 C C . THR B 1 31 ? 36.593 26.802 16.547 1.00 4.91 30 THR B C 1
ATOM 1134 O O . THR B 1 31 ? 37.138 26.998 15.471 1.00 4.63 30 THR B O 1
ATOM 1138 N N . ALA B 1 32 ? 36.304 27.785 17.397 1.00 7.60 31 ALA B N 1
ATOM 1139 C CA . ALA B 1 32 ? 36.534 29.208 17.105 1.00 6.55 31 ALA B CA 1
ATOM 1140 C C . ALA B 1 32 ? 37.908 29.554 16.508 1.00 6.12 31 ALA B C 1
ATOM 1141 O O . ALA B 1 32 ? 37.985 30.364 15.600 1.00 7.57 31 ALA B O 1
ATOM 1143 N N . PRO B 1 33 ? 38.996 28.958 17.015 1.00 5.74 32 PRO B N 1
ATOM 1144 C CA . PRO B 1 33 ? 40.311 29.239 16.456 1.00 7.02 32 PRO B CA 1
ATOM 1145 C C . PRO B 1 33 ? 40.437 29.082 14.947 1.00 10.76 32 PRO B C 1
ATOM 1146 O O . PRO B 1 33 ? 41.299 29.734 14.331 1.00 11.34 32 PRO B O 1
ATOM 1150 N N . VAL B 1 34 ? 39.634 28.197 14.363 1.00 7.84 33 VAL B N 1
ATOM 1151 C CA . VAL B 1 34 ? 39.575 28.035 12.910 1.00 6.36 33 VAL B CA 1
ATOM 1152 C C . VAL B 1 34 ? 38.581 28.999 12.260 1.00 6.90 33 VAL B C 1
ATOM 1153 O O . VAL B 1 34 ? 38.963 29.779 11.399 1.00 7.82 33 VAL B O 1
ATOM 1157 N N . TRP B 1 35 ? 37.314 28.946 12.641 1.00 5.94 34 TRP B N 1
ATOM 1158 C CA . TRP B 1 35 ? 36.303 29.726 11.901 1.00 8.39 34 TRP B CA 1
ATOM 1159 C C . TRP B 1 35 ? 36.411 31.232 12.134 1.00 7.50 34 TRP B C 1
ATOM 1160 O O . TRP B 1 35 ? 36.105 32.006 11.225 1.00 6.08 34 TRP B O 1
ATOM 1171 N N . VAL B 1 36 ? 36.895 31.654 13.300 1.00 7.47 35 VAL B N 1
ATOM 1172 C CA . VAL B 1 36 ? 37.140 33.088 13.541 1.00 7.72 35 VAL B CA 1
ATOM 1173 C C . VAL B 1 36 ? 38.294 33.606 12.672 1.00 8.89 35 VAL B C 1
ATOM 1174 O O . VAL B 1 36 ? 38.223 34.697 12.123 1.00 5.16 35 VAL B O 1
ATOM 1178 N N . LYS B 1 37 ? 39.383 32.854 12.576 1.00 6.60 36 LYS B N 1
ATOM 1179 C CA . LYS B 1 37 ? 40.502 33.288 11.750 1.00 8.52 36 LYS B CA 1
ATOM 1180 C C . LYS B 1 37 ? 40.051 33.501 10.308 1.00 9.77 36 LYS B C 1
ATOM 1181 O O . LYS B 1 37 ? 40.382 34.513 9.663 1.00 9.47 36 LYS B O 1
ATOM 1185 N N . GLU B 1 38 ? 39.272 32.550 9.817 1.00 7.11 37 GLU B N 1
ATOM 1186 C CA . GLU B 1 38 ? 38.743 32.572 8.456 1.00 7.66 37 GLU B CA 1
ATOM 1187 C C . GLU B 1 38 ? 37.779 33.716 8.240 1.00 7.74 37 GLU B C 1
ATOM 1188 O O . GLU B 1 38 ? 37.807 34.348 7.206 1.00 6.99 37 GLU B O 1
ATOM 1202 N N . LYS B 1 40 ? 37.486 36.597 10.033 1.00 6.00 39 LYS B N 1
ATOM 1203 C CA . LYS B 1 40 ? 38.275 37.829 10.119 1.00 8.12 39 LYS B CA 1
ATOM 1204 C C . LYS B 1 40 ? 39.150 38.096 8.900 1.00 8.47 39 LYS B C 1
ATOM 1205 O O . LYS B 1 40 ? 39.246 39.235 8.447 1.00 9.06 39 LYS B O 1
ATOM 1211 N N . SER B 1 41 ? 39.795 37.065 8.362 1.00 9.36 40 SER B N 1
ATOM 1212 C CA . SER B 1 41 ? 40.471 37.219 7.073 1.00 8.83 40 SER B CA 1
ATOM 1213 C C . SER B 1 41 ? 39.512 37.750 5.987 1.00 8.46 40 SER B C 1
ATOM 1214 O O . SER B 1 41 ? 39.963 38.357 5.031 1.00 9.26 40 SER B O 1
ATOM 1217 N N . ARG B 1 42 ? 38.202 37.552 6.125 1.00 9.27 41 ARG B N 1
ATOM 1218 C CA . ARG B 1 42 ? 37.214 38.052 5.154 1.00 7.64 41 ARG B CA 1
ATOM 1219 C C . ARG B 1 42 ? 36.470 39.318 5.596 1.00 9.64 41 ARG B C 1
ATOM 1220 O O . ARG B 1 42 ? 35.471 39.684 4.990 1.00 10.86 41 ARG B O 1
ATOM 1228 N N . GLY B 1 43 ? 36.906 39.946 6.678 1.00 6.00 42 GLY B N 1
ATOM 1229 C CA . GLY B 1 43 ? 36.376 41.215 7.084 1.00 6.28 42 GLY B CA 1
ATOM 1230 C C . GLY B 1 43 ? 35.266 41.190 8.123 1.00 5.38 42 GLY B C 1
ATOM 1231 O O . GLY B 1 43 ? 34.517 42.156 8.235 1.00 5.11 42 GLY B O 1
ATOM 1232 N N . LEU B 1 44 ? 35.175 40.108 8.887 1.00 4.63 43 LEU B N 1
ATOM 1233 C CA . LEU B 1 44 ? 34.399 40.121 10.108 1.00 6.08 43 LEU B CA 1
ATOM 1234 C C . LEU B 1 44 ? 35.177 40.975 11.103 1.00 6.84 43 LEU B C 1
ATOM 1235 O O . LEU B 1 44 ? 36.367 40.743 11.349 1.00 7.50 43 LEU B O 1
ATOM 1240 N N . LEU B 1 45 ? 34.518 41.989 11.640 1.00 8.24 44 LEU B N 1
ATOM 1241 C CA . LEU B 1 45 ? 35.126 42.845 12.668 1.00 10.98 44 LEU B CA 1
ATOM 1242 C C . LEU B 1 45 ? 35.033 42.237 14.049 1.00 9.75 44 LEU B C 1
ATOM 1243 O O . LEU B 1 45 ? 35.988 42.296 14.812 1.00 10.01 44 LEU B O 1
ATOM 1248 N N . LYS B 1 46 ? 33.879 41.661 14.360 1.00 9.67 45 LYS B N 1
ATOM 1249 C CA . LYS B 1 46 ? 33.600 41.172 15.686 1.00 8.91 45 LYS B CA 1
ATOM 1250 C C . LYS B 1 46 ? 32.486 40.141 15.628 1.00 10.65 45 LYS B C 1
ATOM 1251 O O . LYS B 1 46 ? 31.554 40.278 14.809 1.00 7.35 45 LYS B O 1
ATOM 1257 N N . PHE B 1 47 ? 32.580 39.133 16.498 1.00 9.89 46 PHE B N 1
ATOM 1258 C CA . PHE B 1 47 ? 31.490 38.196 16.720 1.00 10.59 46 PHE B CA 1
ATOM 1259 C C . PHE B 1 47 ? 31.148 38.172 18.201 1.00 9.70 46 PHE B C 1
ATOM 1260 O O . PHE B 1 47 ? 32.025 38.291 19.048 1.00 9.81 46 PHE B O 1
ATOM 1268 N N . SER B 1 48 ? 29.877 38.011 18.519 1.00 8.23 47 SER B N 1
ATOM 1269 C CA . SER B 1 48 ? 29.518 37.714 19.881 1.00 8.98 47 SER B CA 1
ATOM 1270 C C . SER B 1 48 ? 28.375 36.717 19.942 1.00 7.40 47 SER B C 1
ATOM 1271 O O . SER B 1 48 ? 27.579 36.602 19.010 1.00 7.59 47 SER B O 1
ATOM 1290 N N . ASN B 1 50 ? 25.392 35.484 22.771 1.00 7.68 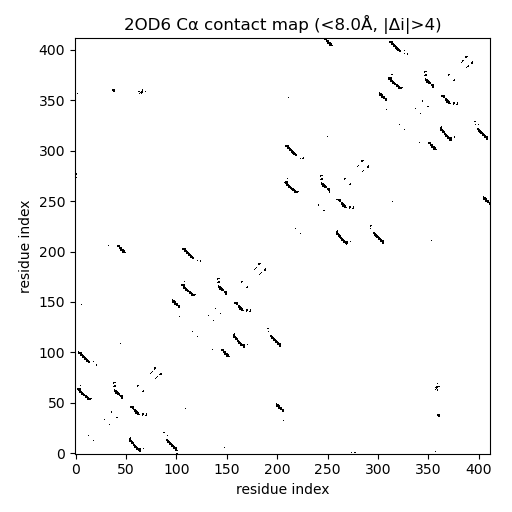49 ASN B N 1
ATOM 1291 C CA . ASN B 1 50 ? 24.720 36.174 23.849 1.00 8.74 49 ASN B CA 1
ATOM 1292 C C . ASN B 1 50 ? 23.535 35.341 24.303 1.00 7.87 49 ASN B C 1
ATOM 1293 O O . ASN B 1 50 ? 22.690 35.007 23.497 1.00 8.82 49 ASN B O 1
ATOM 1298 N N . ARG B 1 51 ? 23.486 35.011 25.581 1.00 5.96 50 ARG B N 1
ATOM 1299 C CA . ARG B 1 51 ? 22.471 34.099 26.088 1.00 6.44 50 ARG B CA 1
ATOM 1300 C C . ARG B 1 51 ? 21.277 34.906 26.583 1.00 5.95 50 ARG B C 1
ATOM 1301 O O . ARG B 1 51 ? 21.446 35.814 27.384 1.00 8.01 50 ARG B O 1
ATOM 1309 N N . VAL B 1 52 ? 20.087 34.575 26.091 1.00 6.90 51 VAL B N 1
ATOM 1310 C CA . VAL B 1 52 ? 18.878 35.361 26.352 1.00 7.27 51 VAL B CA 1
ATOM 1311 C C . VAL B 1 52 ? 18.366 35.013 27.748 1.00 7.09 51 VAL B C 1
ATOM 1312 O O . VAL B 1 52 ? 18.198 33.843 28.042 1.00 7.83 51 VAL B O 1
ATOM 1316 N N . TRP B 1 53 ? 18.135 36.007 28.613 1.00 7.90 52 TRP B N 1
ATOM 1317 C CA . TRP B 1 53 ? 17.686 35.726 29.990 1.00 7.67 52 TRP B CA 1
ATOM 1318 C C . TRP B 1 53 ? 16.313 36.263 30.387 1.00 7.78 52 TRP B C 1
ATOM 1319 O O . TRP B 1 53 ? 15.819 35.917 31.443 1.00 10.91 52 TRP B O 1
ATOM 1330 N N . ASN B 1 54 ? 15.683 37.081 29.565 1.00 8.59 53 ASN B N 1
ATOM 1331 C CA . ASN B 1 54 ? 14.405 37.709 29.931 1.00 8.69 53 ASN B CA 1
ATOM 1332 C C . ASN B 1 54 ? 13.180 37.135 29.216 1.00 11.49 53 ASN B C 1
ATOM 1333 O O . ASN B 1 54 ? 12.119 37.783 29.179 1.00 11.50 53 ASN B O 1
ATOM 1338 N N . LYS B 1 55 ? 13.302 35.936 28.648 1.00 13.26 54 LYS B N 1
ATOM 1339 C CA . LYS B 1 55 ? 12.187 35.335 27.901 1.00 14.93 54 LYS B CA 1
ATOM 1340 C C . LYS B 1 55 ? 11.687 34.028 28.521 1.00 15.08 54 LYS B C 1
ATOM 1341 O O . LYS B 1 55 ? 11.070 33.202 27.834 1.00 13.63 54 LYS B O 1
ATOM 1347 N N . GLY B 1 56 ? 11.938 33.846 29.820 1.00 16.17 55 GLY B N 1
ATOM 1348 C CA . GLY B 1 56 ? 11.488 32.653 30.537 1.00 17.12 55 GLY B CA 1
ATOM 1349 C C . GLY B 1 56 ? 12.445 31.473 30.451 1.00 17.94 55 GLY B C 1
ATOM 1350 O O . GLY B 1 56 ? 13.661 31.675 30.297 1.00 15.77 55 GLY B O 1
ATOM 1351 N N . GLU B 1 57 ? 11.888 30.253 30.568 1.00 18.43 56 GLU B N 1
ATOM 1352 C CA . GLU B 1 57 ? 12.646 28.984 30.413 1.00 19.80 56 GLU B CA 1
ATOM 1353 C C . GLU B 1 57 ? 12.765 28.568 28.961 1.00 18.01 56 GLU B C 1
ATOM 1354 O O . GLU B 1 57 ? 12.153 27.593 28.518 1.00 17.50 56 GLU B O 1
ATOM 1360 N N . VAL B 1 58 ? 13.568 29.330 28.236 1.00 17.35 57 VAL B N 1
ATOM 1361 C CA . VAL B 1 58 ? 13.941 29.036 26.864 1.00 15.65 57 VAL B CA 1
ATOM 1362 C C . VAL B 1 58 ? 15.451 28.901 26.814 1.00 14.49 57 VAL B C 1
ATOM 1363 O O . VAL B 1 58 ? 16.150 29.345 27.711 1.00 15.62 57 VAL B O 1
ATOM 1367 N N . PHE B 1 59 ? 15.946 28.245 25.783 1.00 13.12 58 PHE B N 1
ATOM 1368 C CA . PHE B 1 59 ? 17.373 28.006 25.624 1.00 12.73 58 PHE B CA 1
ATOM 1369 C C . PHE B 1 59 ? 17.736 28.632 24.300 1.00 9.44 58 PHE B C 1
ATOM 1370 O O . PHE B 1 59 ? 17.612 28.022 23.253 1.00 11.22 58 PHE B O 1
ATOM 1378 N N . ARG B 1 60 ? 18.170 29.884 24.369 1.00 11.52 59 ARG B N 1
ATOM 1379 C CA . ARG B 1 60 ? 18.243 30.741 23.225 1.00 9.84 59 ARG B CA 1
ATOM 1380 C C . ARG B 1 60 ? 19.496 31.613 23.290 1.00 9.34 59 ARG B C 1
ATOM 1381 O O . ARG B 1 60 ? 19.815 32.187 24.343 1.00 8.30 59 ARG B O 1
ATOM 1389 N N . VAL B 1 61 ? 20.215 31.686 22.178 1.00 5.76 60 VAL B N 1
ATOM 1390 C CA . VAL B 1 61 ? 21.312 32.626 22.038 1.00 6.60 60 VAL B CA 1
ATOM 1391 C C . VAL B 1 61 ? 21.074 33.538 20.844 1.00 6.50 60 VAL B C 1
ATOM 1392 O O . VAL B 1 61 ? 20.410 33.150 19.883 1.00 11.30 60 VAL B O 1
ATOM 1396 N N . VAL B 1 62 ? 21.570 34.763 20.947 1.00 8.38 61 VAL B N 1
ATOM 1397 C CA . VAL B 1 62 ? 21.653 35.668 19.810 1.00 7.71 61 VAL B CA 1
ATOM 1398 C C . VAL B 1 62 ? 23.115 35.793 19.489 1.00 8.16 61 VAL B C 1
ATOM 1399 O O . VAL B 1 62 ? 23.897 36.141 20.363 1.00 11.36 61 VAL B O 1
ATOM 1411 N N . THR B 1 64 ? 25.953 37.668 17.012 1.00 7.23 63 THR B N 1
ATOM 1412 C CA . THR B 1 64 ? 26.116 38.890 16.249 1.00 8.43 63 THR B CA 1
ATOM 1413 C C . THR B 1 64 ? 27.358 38.824 15.401 1.00 9.85 63 THR B C 1
ATOM 1414 O O . THR B 1 64 ? 28.432 38.474 15.896 1.00 10.23 63 THR B O 1
ATOM 1418 N N . TYR B 1 65 ? 27.180 39.137 14.121 1.00 10.18 64 TYR B N 1
ATOM 1419 C CA . TYR B 1 65 ? 28.281 39.229 13.142 1.00 8.96 64 TYR B CA 1
ATOM 1420 C C . TYR B 1 65 ? 28.349 40.632 12.597 1.00 7.24 64 TYR B C 1
ATOM 1421 O O . TYR B 1 65 ? 27.428 41.101 11.952 1.00 9.22 64 TYR B O 1
ATOM 1430 N N . GLU B 1 66 ? 29.468 41.293 12.873 1.00 7.82 65 GLU B N 1
ATOM 1431 C CA . GLU B 1 66 ? 29.727 42.663 12.452 1.00 9.24 65 GLU B CA 1
ATOM 1432 C C . GLU B 1 66 ? 30.780 42.662 11.360 1.00 6.24 65 GLU B C 1
ATOM 1433 O O . GLU B 1 66 ? 31.901 42.274 11.604 1.00 7.18 65 GLU B O 1
ATOM 1439 N N . TYR B 1 67 ? 30.354 43.027 10.162 1.00 5.88 66 TYR B N 1
ATOM 1440 C CA . TYR B 1 67 ? 31.201 43.119 8.947 1.00 7.22 66 TYR B CA 1
ATOM 1441 C C . TYR B 1 67 ? 31.641 44.541 8.593 1.00 4.19 66 TYR B C 1
ATOM 1442 O O . TYR B 1 67 ? 30.955 45.509 8.849 1.00 6.27 66 TYR B O 1
ATOM 1451 N N . LYS B 1 68 ? 32.812 44.673 7.953 1.00 6.40 67 LYS B N 1
ATOM 1452 C CA . LYS B 1 68 ? 33.373 45.943 7.586 1.00 8.00 67 LYS B CA 1
ATOM 1453 C C . LYS B 1 68 ? 32.500 46.631 6.513 1.00 8.48 67 LYS B C 1
ATOM 1454 O O . LYS B 1 68 ? 32.315 47.845 6.518 1.00 7.53 67 LYS B O 1
ATOM 1458 N N . ASP B 1 69 ? 31.940 45.846 5.606 1.00 8.18 68 ASP B N 1
ATOM 1459 C CA . ASP B 1 69 ? 31.338 46.382 4.387 1.00 7.08 68 ASP B CA 1
ATOM 1460 C C . ASP B 1 69 ? 30.586 45.253 3.674 1.00 7.51 68 ASP B C 1
ATOM 1461 O O . ASP B 1 69 ? 30.573 44.106 4.144 1.00 6.03 68 ASP B O 1
ATOM 1466 N N . ARG B 1 70 ? 29.975 45.565 2.543 1.00 7.01 69 ARG B N 1
ATOM 1467 C CA . ARG B 1 70 ? 29.217 44.569 1.795 1.00 7.69 69 ARG B CA 1
ATOM 1468 C C . ARG B 1 70 ? 30.057 43.389 1.330 1.00 7.75 69 ARG B C 1
ATOM 1469 O O . ARG B 1 70 ? 29.617 42.247 1.408 1.00 7.78 69 ARG B O 1
ATOM 1477 N N . ALA B 1 71 ? 31.274 43.666 0.884 1.00 7.57 70 ALA B N 1
ATOM 1478 C CA . ALA B 1 71 ? 32.128 42.638 0.327 1.00 8.27 70 ALA B CA 1
ATOM 1479 C C . ALA B 1 71 ? 32.505 41.605 1.382 1.00 8.38 70 ALA B C 1
ATOM 1480 O O . ALA B 1 71 ? 32.633 40.403 1.055 1.00 8.09 70 ALA B O 1
ATOM 1482 N N . SER B 1 72 ? 32.682 42.060 2.641 1.00 6.68 71 SER B N 1
ATOM 1483 C CA . SER B 1 72 ? 32.994 41.187 3.756 1.00 5.83 71 SER B CA 1
ATOM 1484 C C . SER B 1 72 ? 31.806 40.331 4.157 1.00 6.76 71 SER B C 1
ATOM 1485 O O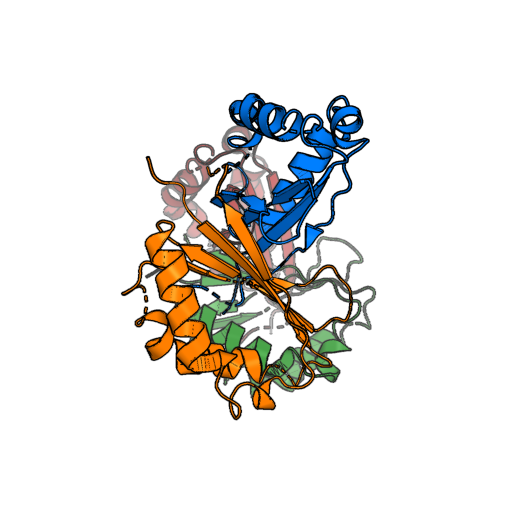 . SER B 1 72 ? 31.923 39.128 4.346 1.00 8.26 71 SER B O 1
ATOM 1488 N N . PHE B 1 73 ? 30.643 40.962 4.197 1.00 7.32 72 PHE B N 1
ATOM 1489 C CA . PHE B 1 73 ? 29.387 40.273 4.413 1.00 6.01 72 PHE B CA 1
ATOM 1490 C C . PHE B 1 73 ? 29.209 39.144 3.402 1.00 4.95 72 PHE B C 1
ATOM 1491 O O . PHE B 1 73 ? 29.015 37.997 3.801 1.00 6.62 72 PHE B O 1
ATOM 1499 N N . GLU B 1 74 ? 29.281 39.463 2.111 1.00 5.18 73 GLU B N 1
ATOM 1500 C CA . GLU B 1 74 ? 29.140 38.481 1.054 1.00 8.61 73 GLU B CA 1
ATOM 1501 C C . GLU B 1 74 ? 30.158 37.322 1.136 1.00 8.10 73 GLU B C 1
ATOM 1502 O O . GLU B 1 74 ? 29.815 36.150 0.944 1.00 7.75 73 GLU B O 1
ATOM 1508 N N . ALA B 1 75 ? 31.413 37.669 1.398 1.00 8.71 74 ALA B N 1
ATOM 1509 C CA . ALA B 1 75 ? 32.495 36.692 1.518 1.00 7.26 74 ALA B CA 1
ATOM 1510 C C . ALA B 1 75 ? 32.305 35.742 2.695 1.00 5.41 74 ALA B C 1
ATOM 1511 O O . ALA B 1 75 ? 32.603 34.540 2.622 1.00 6.08 74 ALA B O 1
ATOM 1513 N N . ASN B 1 76 ? 31.810 36.286 3.797 1.00 7.74 75 ASN B N 1
ATOM 1514 C CA . ASN B 1 76 ? 31.556 35.517 5.000 1.00 9.50 75 ASN B CA 1
ATOM 1515 C C . ASN B 1 76 ? 30.296 34.628 4.875 1.00 10.01 75 ASN B C 1
ATOM 1516 O O . ASN B 1 76 ? 30.300 33.536 5.366 1.00 10.37 75 ASN B O 1
ATOM 1521 N N . ILE B 1 77 ? 29.253 35.074 4.174 1.00 12.97 76 ILE B N 1
ATOM 1522 C CA . ILE B 1 77 ? 28.089 34.227 3.837 1.00 15.24 76 ILE B CA 1
ATOM 1523 C C . ILE B 1 77 ? 28.507 33.007 3.034 1.00 14.93 76 ILE B C 1
ATOM 1524 O O . ILE B 1 77 ? 28.119 31.900 3.369 1.00 17.40 76 ILE B O 1
ATOM 1529 N N . ALA B 1 78 ? 29.291 33.219 1.978 1.00 16.27 77 ALA B N 1
ATOM 1530 C CA . ALA B 1 78 ? 29.877 32.137 1.187 1.00 12.84 77 ALA B CA 1
ATOM 1531 C C . ALA B 1 78 ? 30.661 31.174 2.097 1.00 12.74 77 ALA B C 1
ATOM 1532 O O . ALA B 1 78 ? 30.466 29.964 2.031 1.00 11.17 77 ALA B O 1
ATOM 1534 N N . TYR B 1 79 ? 31.516 31.696 2.976 1.00 11.37 78 TYR B N 1
ATOM 1535 C CA . TYR B 1 79 ? 32.280 30.814 3.868 1.00 12.06 78 TYR B CA 1
ATOM 1536 C C . TYR B 1 79 ? 31.372 29.969 4.797 1.00 12.13 78 TYR B C 1
ATOM 1537 O O . TYR B 1 79 ? 31.596 28.747 4.986 1.00 11.04 78 TYR B O 1
ATOM 1546 N N . LEU B 1 80 ? 30.367 30.606 5.383 1.00 10.98 79 LEU B N 1
ATOM 1547 C CA . LEU B 1 80 ? 29.470 29.936 6.316 1.00 12.89 79 LEU B CA 1
ATOM 1548 C C . LEU B 1 80 ? 28.593 28.906 5.591 1.00 15.14 79 LEU B C 1
ATOM 1549 O O . LEU B 1 80 ? 28.315 27.839 6.147 1.00 15.75 79 LEU B O 1
ATOM 1554 N N . GLU B 1 81 ? 28.170 29.215 4.360 1.00 15.71 80 GLU B N 1
ATOM 1555 C CA . GLU B 1 81 ? 27.444 28.258 3.525 1.00 18.36 80 GLU B CA 1
ATOM 1556 C C . GLU B 1 81 ? 28.301 27.029 3.262 1.00 17.95 80 GLU B C 1
ATOM 1557 O O . GLU B 1 81 ? 27.901 25.908 3.567 1.00 19.36 80 GLU B O 1
ATOM 1563 N N . ASP B 1 82 ? 29.476 27.255 2.685 1.00 14.35 81 ASP B N 1
ATOM 1564 C CA . ASP B 1 82 ? 30.404 26.172 2.393 1.00 17.28 81 ASP B CA 1
ATOM 1565 C C . ASP B 1 82 ? 30.732 25.319 3.602 1.00 16.02 81 ASP B C 1
ATOM 1566 O O . ASP B 1 82 ? 30.739 24.108 3.498 1.00 18.66 81 ASP B O 1
ATOM 1571 N N . THR B 1 83 ? 31.013 25.945 4.739 1.00 16.43 82 THR B N 1
ATOM 1572 C CA . THR B 1 83 ? 31.572 25.255 5.893 1.00 14.71 82 THR B CA 1
ATOM 1573 C C . THR B 1 83 ? 30.485 24.581 6.756 1.00 16.25 82 THR B C 1
ATOM 1574 O O . THR B 1 83 ? 30.681 23.469 7.263 1.00 14.22 82 THR B O 1
ATOM 1578 N N . PHE B 1 84 ? 29.341 25.243 6.902 1.00 15.59 83 PHE B N 1
ATOM 1579 C CA . PHE B 1 84 ? 28.301 24.801 7.818 1.00 17.41 83 PHE B CA 1
ATOM 1580 C C . PHE B 1 84 ? 26.953 24.552 7.124 1.00 20.14 83 PHE B C 1
ATOM 1581 O O . PHE B 1 84 ? 26.325 23.500 7.313 1.00 16.72 83 PHE B O 1
ATOM 1589 N N . GLY B 1 85 ? 26.492 25.533 6.346 1.00 21.36 84 GLY B N 1
ATOM 1590 C CA . GLY B 1 85 ? 25.131 25.518 5.812 1.00 23.07 84 GLY B CA 1
ATOM 1591 C C . GLY B 1 85 ? 24.880 24.359 4.869 1.00 23.38 84 GLY B C 1
ATOM 1592 O O . GLY B 1 85 ? 23.782 23.806 4.816 1.00 25.05 84 GLY B O 1
ATOM 1593 N N . LYS B 1 86 ? 25.913 24.001 4.122 1.00 22.35 85 LYS B N 1
ATOM 1594 C CA . LYS B 1 86 ? 25.841 22.937 3.150 1.00 23.07 85 LYS B CA 1
ATOM 1595 C C . LYS B 1 86 ? 26.478 21.647 3.698 1.00 22.44 85 LYS B C 1
ATOM 1596 O O . LYS B 1 86 ? 26.795 20.727 2.934 1.00 23.15 85 LYS B O 1
ATOM 1599 N N . ASN B 1 87 ? 26.680 21.564 5.015 1.00 18.55 86 ASN B N 1
ATOM 1600 C CA . ASN B 1 87 ? 27.395 20.415 5.599 1.00 16.02 86 ASN B CA 1
ATOM 1601 C C . ASN B 1 87 ? 26.439 19.537 6.406 1.00 12.72 86 ASN B C 1
ATOM 1602 O O . ASN B 1 87 ? 26.011 19.937 7.482 1.00 13.15 86 ASN B O 1
ATOM 1607 N N . PRO B 1 88 ? 26.091 18.340 5.895 1.00 12.80 87 PRO B N 1
ATOM 1608 C CA . PRO B 1 88 ? 24.994 17.623 6.570 1.00 9.30 87 PRO B CA 1
ATOM 1609 C C . PRO B 1 88 ? 25.344 17.126 7.963 1.00 8.87 87 PRO B C 1
ATOM 1610 O O . PRO B 1 88 ? 24.443 16.956 8.785 1.00 10.84 87 PRO B O 1
ATOM 1614 N N . VAL B 1 89 ? 26.629 16.874 8.236 1.00 9.21 88 VAL B N 1
ATOM 1615 C CA . VAL B 1 89 ? 27.042 16.482 9.606 1.00 9.64 88 VAL B CA 1
ATOM 1616 C C . VAL B 1 89 ? 26.805 17.624 10.595 1.00 11.09 88 VAL B C 1
ATOM 1617 O O . VAL B 1 89 ? 26.169 17.425 11.623 1.00 11.40 88 VAL B O 1
ATOM 1621 N N A PHE B 1 90 ? 27.274 18.841 10.285 0.50 12.07 89 PHE B N 1
ATOM 1622 N N B PHE B 1 90 ? 27.284 18.811 10.250 0.50 13.80 89 PHE B N 1
ATOM 1623 C CA A PHE B 1 90 ? 26.948 20.028 11.126 0.50 11.87 89 PHE B CA 1
ATOM 1624 C CA B PHE B 1 90 ? 27.049 19.999 11.064 0.50 14.35 89 PHE B CA 1
ATOM 1625 C C A PHE B 1 90 ? 25.455 20.212 11.251 0.50 10.83 89 PHE B C 1
ATOM 1626 C C B PHE B 1 90 ? 25.539 20.346 11.198 0.50 12.58 89 PHE B C 1
ATOM 1627 O O A PHE B 1 90 ? 24.929 20.387 12.339 0.50 12.01 89 PHE B O 1
ATOM 1628 O O B PHE B 1 90 ? 25.096 20.754 12.261 0.50 14.44 89 PHE B O 1
ATOM 1643 N N . LEU B 1 91 ? 24.765 20.189 10.128 1.00 11.50 90 LEU B N 1
ATOM 1644 C CA . LEU B 1 91 ? 23.306 20.385 10.161 1.00 12.75 90 LEU B CA 1
ATOM 1645 C C . LEU B 1 91 ? 22.606 19.377 11.110 1.00 12.67 90 LEU B C 1
ATOM 1646 O O . LEU B 1 91 ? 21.626 19.696 11.800 1.00 13.73 90 LEU B O 1
ATOM 1651 N N . GLN B 1 92 ? 23.104 18.153 11.126 1.00 9.00 91 GLN B N 1
ATOM 1652 C CA . GLN B 1 92 ? 22.568 17.138 12.004 1.00 7.59 91 GLN B CA 1
ATOM 1653 C C . GLN B 1 92 ? 22.831 17.456 13.480 1.00 6.96 91 GLN B C 1
ATOM 1654 O O . GLN B 1 92 ? 21.998 17.148 14.348 1.00 6.94 91 GLN B O 1
ATOM 1660 N N . LEU B 1 93 ? 23.965 18.089 13.760 1.00 9.28 92 LEU B N 1
ATOM 1661 C CA . LEU B 1 93 ? 24.294 18.536 15.116 1.00 13.39 92 LEU B CA 1
ATOM 1662 C C . LEU B 1 93 ? 23.233 19.457 15.725 1.00 12.81 92 LEU B C 1
ATOM 1663 O O . LEU B 1 93 ? 22.967 19.414 16.930 1.00 12.07 92 LEU B O 1
ATOM 1668 N N . VAL B 1 94 ? 22.621 20.277 14.893 1.00 11.31 93 VAL B N 1
ATOM 1669 C CA . VAL B 1 94 ? 21.641 21.244 15.355 1.00 14.50 93 VAL B CA 1
ATOM 1670 C C . VAL B 1 94 ? 20.264 20.989 14.760 1.00 14.71 93 VAL B C 1
ATOM 1671 O O . VAL B 1 94 ? 19.472 21.905 14.548 1.00 13.76 93 VAL B O 1
ATOM 1675 N N . THR B 1 95 ? 19.969 19.720 14.513 1.00 14.74 94 THR B N 1
ATOM 1676 C CA . THR B 1 95 ? 18.793 19.353 13.738 1.00 15.37 94 THR B CA 1
ATOM 1677 C C . THR B 1 95 ? 17.445 19.829 14.315 1.00 16.19 94 THR B C 1
ATOM 1678 O O . THR B 1 95 ? 16.557 20.234 13.553 1.00 15.44 94 THR B O 1
ATOM 1682 N N . THR B 1 96 ? 17.277 19.770 15.635 1.00 15.00 95 THR B N 1
ATOM 1683 C CA . THR B 1 96 ? 16.025 20.230 16.232 1.00 14.76 95 THR B CA 1
ATOM 1684 C C . THR B 1 96 ? 16.069 21.715 16.665 1.00 12.91 95 THR B C 1
ATOM 1685 O O . THR B 1 96 ? 15.077 22.211 17.202 1.00 12.70 95 THR B O 1
ATOM 1689 N N . ALA B 1 97 ? 17.196 22.409 16.434 1.00 11.35 96 ALA B N 1
ATOM 1690 C CA . ALA B 1 97 ? 17.324 23.825 16.775 1.00 9.47 96 ALA B CA 1
ATOM 1691 C C . ALA B 1 97 ? 16.641 24.628 15.691 1.00 10.98 96 ALA B C 1
ATOM 1692 O O . ALA B 1 97 ? 16.553 24.186 14.542 1.00 8.97 96 ALA B O 1
ATOM 1694 N N . LYS B 1 98 ? 16.162 25.810 16.061 1.00 9.82 97 LYS B N 1
ATOM 1695 C CA . LYS B 1 98 ? 15.582 26.751 15.116 1.00 10.12 97 LYS B CA 1
ATOM 1696 C C . LYS B 1 98 ? 16.493 27.980 15.015 1.00 8.61 97 LYS B C 1
ATOM 1697 O O . LYS B 1 98 ? 16.844 28.581 16.031 1.00 9.94 97 LYS B O 1
ATOM 1703 N N . PHE B 1 99 ? 16.862 28.350 13.792 1.00 8.05 98 PHE B N 1
ATOM 1704 C CA . PHE B 1 99 ? 17.739 29.507 13.533 1.00 10.31 98 PHE B CA 1
ATOM 1705 C C . PHE B 1 99 ? 17.055 30.523 12.655 1.00 12.96 98 PHE B C 1
ATOM 1706 O O . PHE B 1 99 ? 16.400 30.170 11.667 1.00 13.17 98 PHE B O 1
ATOM 1714 N N A THR B 1 100 ? 17.201 31.794 13.005 0.50 12.18 99 THR B N 1
ATOM 1715 N N B THR B 1 100 ? 17.219 31.792 12.995 0.50 13.26 99 THR B N 1
ATOM 1716 C CA A THR B 1 100 ? 16.544 32.867 12.263 0.50 11.62 99 THR B CA 1
ATOM 1717 C CA B THR B 1 100 ? 16.566 32.869 12.262 0.50 13.86 99 THR B CA 1
ATOM 1718 C C A THR B 1 100 ? 17.459 34.057 12.281 0.50 10.99 99 THR B C 1
ATOM 1719 C C B THR B 1 100 ? 17.515 34.021 12.274 0.50 12.32 99 THR B C 1
ATOM 1720 O O A THR B 1 100 ? 17.870 34.474 13.359 0.50 12.34 99 THR B O 1
ATOM 1721 O O B THR B 1 100 ? 18.013 34.371 13.339 0.50 14.16 99 THR B O 1
ATOM 1728 N N . THR B 1 101 ? 17.796 34.577 11.096 1.00 10.12 100 THR B N 1
ATOM 1729 C CA . THR B 1 101 ? 18.777 35.654 10.947 1.00 8.82 100 THR B CA 1
ATOM 1730 C C . THR B 1 101 ? 18.155 36.931 10.378 1.00 11.23 100 THR B C 1
ATOM 1731 O O . THR B 1 101 ? 17.285 36.888 9.489 1.00 12.39 100 THR B O 1
ATOM 1735 N N . SER B 1 102 ? 18.575 38.042 10.968 1.00 8.16 101 SER B N 1
ATOM 1736 C CA . SER B 1 102 ? 18.248 39.386 10.534 1.00 9.48 101 SER B CA 1
ATOM 1737 C C . SER B 1 102 ? 19.530 40.039 10.049 1.00 8.68 101 SER B C 1
ATOM 1738 O O . SER B 1 102 ? 20.477 40.204 10.818 1.00 8.29 101 SER B O 1
ATOM 1741 N N . ARG B 1 103 ? 19.532 40.365 8.752 1.00 6.50 102 ARG B N 1
ATOM 1742 C CA . ARG B 1 103 ? 20.654 41.017 8.080 1.00 8.18 102 ARG B CA 1
ATOM 1743 C C . ARG B 1 103 ? 20.369 42.496 7.951 1.00 6.22 102 ARG B C 1
ATOM 1744 O O . ARG B 1 103 ? 19.296 42.880 7.513 1.00 8.08 102 ARG B O 1
ATOM 1752 N N . CYS B 1 104 ? 21.351 43.314 8.328 1.00 6.55 103 CYS B N 1
ATOM 1753 C CA . CYS B 1 104 ? 21.154 44.702 8.596 1.00 7.48 103 CYS B CA 1
ATOM 1754 C C . CYS B 1 104 ? 22.210 45.595 7.981 1.00 5.41 103 CYS B C 1
ATOM 1755 O O . CYS B 1 104 ? 23.355 45.199 7.781 1.00 6.14 103 CYS B O 1
ATOM 1758 N N . LEU B 1 105 ? 21.794 46.813 7.677 1.00 5.74 104 LEU B N 1
ATOM 1759 C CA . LEU B 1 105 ? 22.748 47.901 7.444 1.00 7.23 104 LEU B CA 1
ATOM 1760 C C . LEU B 1 105 ? 22.915 48.705 8.722 1.00 4.58 104 LEU B C 1
ATOM 1761 O O . LEU B 1 105 ? 21.951 49.070 9.385 1.00 5.62 104 LEU B O 1
ATOM 1766 N N . VAL B 1 106 ? 24.141 49.035 9.086 1.00 8.91 105 VAL B N 1
ATOM 1767 C CA . VAL B 1 106 ? 24.325 49.875 10.240 1.00 7.40 105 VAL B CA 1
ATOM 1768 C C . VAL B 1 106 ? 23.941 51.354 9.933 1.00 10.38 105 VAL B C 1
ATOM 1769 O O . VAL B 1 106 ? 24.510 51.951 8.999 1.00 9.24 105 VAL B O 1
ATOM 1773 N N . VAL B 1 107 ? 22.948 51.872 10.673 1.00 8.38 106 VAL B N 1
ATOM 1774 C CA . VAL B 1 107 ? 22.362 53.241 10.510 1.00 10.69 106 VAL B CA 1
ATOM 1775 C C . VAL B 1 107 ? 23.113 54.253 11.386 1.00 12.68 106 VAL B C 1
ATOM 1776 O O . VAL B 1 107 ? 23.456 55.342 10.948 1.00 11.64 106 VAL B O 1
ATOM 1796 N N . GLU B 1 109 ? 26.006 54.285 14.933 1.00 8.27 108 GLU B N 1
ATOM 1797 C CA . GLU B 1 109 ? 26.729 53.669 16.029 1.00 12.78 108 GLU B CA 1
ATOM 1798 C C . GLU B 1 109 ? 27.434 54.754 16.850 1.00 15.41 108 GLU B C 1
ATOM 1799 O O . GLU B 1 109 ? 28.031 55.705 16.288 1.00 13.56 108 GLU B O 1
ATOM 1805 N N . VAL B 1 110 ? 27.322 54.643 18.172 1.00 14.05 109 VAL B N 1
ATOM 1806 C CA . VAL B 1 110 ? 28.093 55.525 19.103 1.00 15.57 109 VAL B CA 1
ATOM 1807 C C . VAL B 1 110 ? 28.806 54.741 20.175 1.00 16.80 109 VAL B C 1
ATOM 1808 O O . VAL B 1 110 ? 28.380 53.660 20.583 1.00 13.44 109 VAL B O 1
ATOM 1813 N N . GLU C 1 4 ? 50.749 43.191 41.131 1.00 33.10 3 GLU C N 1
ATOM 1814 C CA . GLU C 1 4 ? 49.407 42.882 40.548 1.00 30.20 3 GLU C CA 1
ATOM 1815 C C . GLU C 1 4 ? 48.286 42.902 41.616 1.00 27.97 3 GLU C C 1
ATOM 1816 O O . GLU C 1 4 ? 48.413 42.290 42.684 1.00 26.63 3 GLU C O 1
ATOM 1822 N N . PRO C 1 5 ? 47.181 43.619 41.332 1.00 22.84 4 PRO C N 1
ATOM 1823 C CA . PRO C 1 5 ? 46.146 43.833 42.344 1.00 23.63 4 PRO C CA 1
ATOM 1824 C C . PRO C 1 5 ? 45.447 42.576 42.846 1.00 20.47 4 PRO C C 1
ATOM 1825 O O . PRO C 1 5 ? 45.055 41.703 42.067 1.00 19.45 4 PRO C O 1
ATOM 1829 N N . LYS C 1 6 ? 45.302 42.516 44.160 1.00 19.70 5 LYS C N 1
ATOM 1830 C CA . LYS C 1 6 ? 44.603 41.439 44.840 1.00 14.33 5 LYS C CA 1
ATOM 1831 C C . LYS C 1 6 ? 43.140 41.735 44.711 1.00 12.46 5 LYS C C 1
ATOM 1832 O O . LYS C 1 6 ? 42.752 42.902 44.678 1.00 13.98 5 LYS C O 1
ATOM 1838 N N . PHE C 1 7 ? 42.334 40.677 44.608 1.00 7.43 6 PHE C N 1
ATOM 1839 C CA . PHE C 1 7 ? 40.893 40.765 44.452 1.00 11.17 6 PHE C CA 1
ATOM 1840 C C . PHE C 1 7 ? 40.216 40.216 45.724 1.00 13.25 6 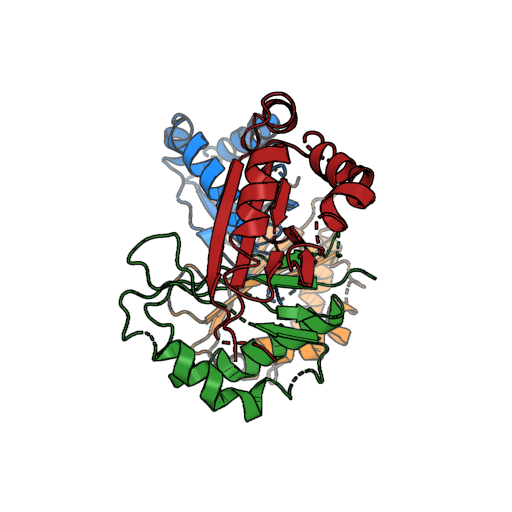PHE C C 1
ATOM 1841 O O . PHE C 1 7 ? 40.695 39.217 46.271 1.00 13.79 6 PHE C O 1
ATOM 1849 N N . THR C 1 8 ? 39.140 40.872 46.181 1.00 9.03 7 THR C N 1
ATOM 1850 C CA . THR C 1 8 ? 38.388 40.468 47.365 1.00 9.22 7 THR C CA 1
ATOM 1851 C C . THR C 1 8 ? 36.942 40.667 47.089 1.00 5.87 7 THR C C 1
ATOM 1852 O O . THR C 1 8 ? 36.528 41.731 46.586 1.00 10.82 7 THR C O 1
ATOM 1856 N N . SER C 1 9 ? 36.159 39.656 47.414 1.00 9.74 8 SER C N 1
ATOM 1857 C CA . SER C 1 9 ? 34.711 39.733 47.201 1.00 3.35 8 SER C CA 1
ATOM 1858 C C . SER C 1 9 ? 34.008 39.608 48.547 1.00 7.56 8 SER C C 1
ATOM 1859 O O . SER C 1 9 ? 34.450 38.855 49.421 1.00 9.59 8 SER C O 1
ATOM 1862 N N . PHE C 1 10 ? 32.869 40.305 48.663 1.00 9.60 9 PHE C N 1
ATOM 1863 C CA . PHE C 1 10 ? 32.010 40.354 49.854 1.00 9.10 9 PHE C CA 1
ATOM 1864 C C . PHE C 1 10 ? 30.656 39.982 49.396 1.00 8.49 9 PHE C C 1
ATOM 1865 O O . PHE C 1 10 ? 30.075 40.716 48.638 1.00 12.94 9 PHE C O 1
ATOM 1873 N N . THR C 1 11 ? 30.188 38.813 49.841 1.00 8.96 10 THR C N 1
ATOM 1874 C CA . THR C 1 11 ? 28.820 38.394 49.618 1.00 5.63 10 THR C CA 1
ATOM 1875 C C . THR C 1 11 ? 27.977 38.495 50.840 1.00 6.22 10 THR C C 1
ATOM 1876 O O . THR C 1 11 ? 28.251 37.882 51.860 1.00 7.54 10 THR C O 1
ATOM 1880 N N . THR C 1 12 ? 26.836 39.167 50.680 1.00 5.81 11 THR C N 1
ATOM 1881 C CA . THR C 1 12 ? 25.878 39.360 51.743 1.00 8.14 11 THR C CA 1
ATOM 1882 C C . THR C 1 12 ? 24.708 38.469 51.413 1.00 9.70 11 THR C C 1
ATOM 1883 O O . THR C 1 12 ? 24.289 38.455 50.274 1.00 7.59 11 THR C O 1
ATOM 1887 N N . ALA C 1 13 ? 24.230 37.707 52.411 1.00 10.12 12 ALA C N 1
ATOM 1888 C CA . ALA C 1 13 ? 23.189 36.690 52.260 1.00 7.28 12 ALA C CA 1
ATOM 1889 C C . ALA C 1 13 ? 22.127 36.950 53.293 1.00 6.05 12 ALA C C 1
ATOM 1890 O O . ALA C 1 13 ? 22.361 36.832 54.477 1.00 7.00 12 ALA C O 1
ATOM 1892 N N A ASP C 1 14 ? 20.936 37.267 52.823 0.50 7.70 13 ASP C N 1
ATOM 1893 N N B ASP C 1 14 ? 20.944 37.332 52.848 0.50 7.22 13 ASP C N 1
ATOM 1894 C CA A ASP C 1 14 ? 19.793 37.525 53.693 0.50 7.48 13 ASP C CA 1
ATOM 1895 C CA B ASP C 1 14 ? 19.806 37.626 53.737 0.50 6.60 13 ASP C CA 1
ATOM 1896 C C A ASP C 1 14 ? 18.768 36.439 53.597 0.50 7.55 13 ASP C C 1
ATOM 1897 C C B ASP C 1 14 ? 18.783 36.498 53.616 0.50 6.74 13 ASP C C 1
ATOM 1898 O O A ASP C 1 14 ? 18.373 36.069 52.505 0.50 11.79 13 ASP C O 1
ATOM 1899 O O B ASP C 1 14 ? 18.434 36.137 52.508 0.50 10.13 13 ASP C O 1
ATOM 1908 N N . PHE C 1 15 ? 18.335 35.937 54.751 1.00 5.33 14 PHE C N 1
ATOM 1909 C CA . PHE C 1 15 ? 17.416 34.783 54.811 1.00 10.55 14 PHE C CA 1
ATOM 1910 C C . PHE C 1 15 ? 16.193 35.267 55.442 1.00 6.13 14 PHE C C 1
ATOM 1911 O O . PHE C 1 15 ? 16.277 36.247 56.133 1.00 12.18 14 PHE C O 1
ATOM 1919 N N . ILE C 1 16 ? 15.045 34.601 55.235 1.00 7.96 15 ILE C N 1
ATOM 1920 C CA . ILE C 1 16 ? 13.801 35.042 55.784 1.00 12.40 15 ILE C CA 1
ATOM 1921 C C . ILE C 1 16 ? 13.655 34.801 57.297 1.00 13.81 15 ILE C C 1
ATOM 1922 O O . ILE C 1 16 ? 12.759 35.376 57.929 1.00 2.00 15 ILE C O 1
ATOM 1927 N N . ASN C 1 17 ? 14.480 33.934 57.876 1.00 11.56 16 ASN C N 1
ATOM 1928 C CA . ASN C 1 17 ? 14.276 33.506 59.271 1.00 11.91 16 ASN C CA 1
ATOM 1929 C C . ASN C 1 17 ? 15.506 32.809 59.747 1.00 13.09 16 ASN C C 1
ATOM 1930 O O . ASN C 1 17 ? 16.407 32.575 58.936 1.00 11.99 16 ASN C O 1
ATOM 1935 N N . ASP C 1 18 ? 15.562 32.484 61.041 1.00 13.46 17 ASP C N 1
ATOM 1936 C CA . ASP C 1 18 ? 16.840 32.015 61.647 1.00 14.93 17 ASP C CA 1
ATOM 1937 C C . ASP C 1 18 ? 17.168 30.588 61.198 1.00 12.72 17 ASP C C 1
ATOM 1938 O O . ASP C 1 18 ? 18.297 30.243 60.893 1.00 11.71 17 ASP C O 1
ATOM 1943 N N . VAL C 1 19 ? 16.139 29.781 61.123 1.00 12.23 18 VAL C N 1
ATOM 1944 C CA . VAL C 1 19 ? 16.250 28.406 60.670 1.00 12.32 18 VAL C CA 1
ATOM 1945 C C . VAL C 1 19 ? 16.908 28.360 59.300 1.00 13.22 18 VAL C C 1
ATOM 1946 O O . VAL C 1 19 ? 17.912 27.659 59.111 1.00 12.00 18 VAL C O 1
ATOM 1950 N N . ASP C 1 20 ? 16.375 29.142 58.362 1.00 13.39 19 ASP C N 1
ATOM 1951 C CA . ASP C 1 20 ? 16.907 29.155 56.997 1.00 13.56 19 ASP C CA 1
ATOM 1952 C C . ASP C 1 20 ? 18.343 29.585 57.000 1.00 12.15 19 ASP C C 1
ATOM 1953 O O . ASP C 1 20 ? 19.186 28.987 56.313 1.00 14.59 19 ASP C O 1
ATOM 1966 N N . GLU C 1 22 ? 20.581 29.357 59.568 1.00 11.87 21 GLU C N 1
ATOM 1967 C CA . GLU C 1 22 ? 21.447 28.392 60.253 1.00 11.61 21 GLU C CA 1
ATOM 1968 C C . GLU C 1 22 ? 21.672 27.175 59.360 1.00 8.63 21 GLU C C 1
ATOM 1969 O O . GLU C 1 22 ? 22.728 26.577 59.390 1.00 10.13 21 GLU C O 1
ATOM 1975 N N . LEU C 1 23 ? 20.661 26.812 58.573 1.00 9.08 22 LEU C N 1
ATOM 1976 C CA . LEU C 1 23 ? 20.791 25.721 57.617 1.00 9.27 22 LEU C CA 1
ATOM 1977 C C . LEU C 1 23 ? 21.905 25.990 56.631 1.00 10.23 22 LEU C C 1
ATOM 1978 O O . LEU C 1 23 ? 22.642 25.086 56.276 1.00 6.26 22 LEU C O 1
ATOM 1983 N N . PHE C 1 24 ? 22.009 27.238 56.177 1.00 11.25 23 PHE C N 1
ATOM 1984 C CA . PHE C 1 24 ? 23.061 27.655 55.244 1.00 10.74 23 PHE C CA 1
ATOM 1985 C C . PHE C 1 24 ? 24.427 27.651 55.910 1.00 9.38 23 PHE C C 1
ATOM 1986 O O . PHE C 1 24 ? 25.356 27.159 55.337 1.00 9.59 23 PHE C O 1
ATOM 1994 N N . ILE C 1 25 ? 24.556 28.207 57.113 1.00 11.72 24 ILE C N 1
ATOM 1995 C CA . ILE C 1 25 ? 25.842 28.234 57.797 1.00 10.06 24 ILE C CA 1
ATOM 1996 C C . ILE C 1 25 ? 26.356 26.794 57.968 1.00 9.36 24 ILE C C 1
ATOM 1997 O O . ILE C 1 25 ? 27.499 26.464 57.624 1.00 12.64 24 ILE C O 1
ATOM 2002 N N . ASP C 1 26 ? 25.465 25.950 58.475 1.00 13.10 25 ASP C N 1
ATOM 2003 C CA . ASP C 1 26 ? 25.699 24.514 58.657 1.00 11.66 25 ASP C CA 1
ATOM 2004 C C . ASP C 1 26 ? 26.195 23.845 57.383 1.00 11.11 25 ASP C C 1
ATOM 2005 O O . ASP C 1 26 ? 27.164 23.120 57.423 1.00 10.52 25 ASP C O 1
ATOM 2010 N N . ALA C 1 27 ? 25.532 24.106 56.258 1.00 10.89 26 ALA C N 1
ATOM 2011 C CA . ALA C 1 27 ? 25.924 23.536 54.984 1.00 8.64 26 ALA C CA 1
ATOM 2012 C C . ALA C 1 27 ? 27.292 23.987 54.559 1.00 9.18 26 ALA C C 1
ATOM 2013 O O . ALA C 1 27 ? 28.076 23.178 54.054 1.00 8.55 26 ALA C O 1
ATOM 2015 N N . VAL C 1 28 ? 27.590 25.278 54.739 1.00 11.57 27 VAL C N 1
ATOM 2016 C CA . VAL C 1 28 ? 28.905 25.819 54.341 1.00 10.14 27 VAL C CA 1
ATOM 2017 C C . VAL C 1 28 ? 30.019 25.198 55.171 1.00 9.47 27 VAL C C 1
ATOM 2018 O O . VAL C 1 28 ? 31.062 24.828 54.648 1.00 11.25 27 VAL C O 1
ATOM 2022 N N . GLU C 1 29 ? 29.770 25.041 56.458 1.00 9.85 28 GLU C N 1
ATOM 2023 C CA . GLU C 1 29 ? 30.764 24.440 57.360 1.00 10.79 28 GLU C CA 1
ATOM 2024 C C . GLU C 1 29 ? 31.053 22.966 57.061 1.00 10.26 28 GLU C C 1
ATOM 2025 O O . GLU C 1 29 ? 32.208 22.545 56.983 1.00 7.59 28 GLU C O 1
ATOM 2031 N N . LYS C 1 30 ? 29.980 22.197 56.893 1.00 9.95 29 LYS C N 1
ATOM 2032 C CA . LYS C 1 30 ? 30.053 20.772 56.665 1.00 9.26 29 LYS C CA 1
ATOM 2033 C C . LYS C 1 30 ? 30.613 20.393 55.314 1.00 9.83 29 LYS C C 1
ATOM 2034 O O . LYS C 1 30 ? 31.187 19.324 55.171 1.00 9.41 29 LYS C O 1
ATOM 2040 N N . THR C 1 31 ? 30.512 21.276 54.336 1.00 10.63 30 THR C N 1
ATOM 2041 C CA . THR C 1 31 ? 31.106 21.011 53.026 1.00 10.71 30 THR C CA 1
ATOM 2042 C C . THR C 1 31 ? 32.521 21.575 52.855 1.00 11.81 30 THR C C 1
ATOM 2043 O O . THR C 1 31 ? 33.195 21.295 51.848 1.00 9.85 30 THR C O 1
ATOM 2047 N N . ALA C 1 32 ? 32.977 22.334 53.849 1.00 12.22 31 ALA C N 1
ATOM 2048 C CA . ALA C 1 32 ? 34.329 22.906 53.840 1.00 12.92 31 ALA C CA 1
ATOM 2049 C C . ALA C 1 32 ? 35.442 21.913 53.432 1.00 13.53 31 ALA C C 1
ATOM 2050 O O . ALA C 1 32 ? 36.277 22.242 52.607 1.00 16.52 31 ALA C O 1
ATOM 2052 N N . PRO C 1 33 ? 35.446 20.681 53.971 1.00 16.04 32 PRO C N 1
ATOM 2053 C CA . PRO C 1 33 ? 36.504 19.758 53.532 1.00 16.09 32 PRO C CA 1
ATOM 2054 C C . PRO C 1 33 ? 36.582 19.481 52.028 1.00 16.74 32 PRO C C 1
ATOM 2055 O O . PRO C 1 33 ? 37.635 19.026 51.560 1.00 19.24 32 PRO C O 1
ATOM 2059 N N . VAL C 1 34 ? 35.493 19.695 51.284 1.00 14.41 33 VAL C N 1
ATOM 2060 C CA . VAL C 1 34 ? 35.575 19.589 49.830 1.00 13.97 33 VAL C CA 1
ATOM 2061 C C . VAL C 1 34 ? 36.012 20.927 49.195 1.00 13.91 33 VAL C C 1
ATOM 2062 O O . VAL C 1 34 ? 36.952 20.946 48.418 1.00 14.34 33 VAL C O 1
ATOM 2066 N N . TRP C 1 35 ? 35.340 22.035 49.522 1.00 11.81 34 TRP C N 1
ATOM 2067 C CA . TRP C 1 35 ? 35.500 23.259 48.716 1.00 13.14 34 TRP C CA 1
ATOM 2068 C C . TRP C 1 35 ? 36.664 24.177 49.087 1.00 12.47 34 TRP C C 1
ATOM 2069 O O . TRP C 1 35 ? 37.245 24.838 48.211 1.00 13.38 34 TRP C O 1
ATOM 2080 N N . VAL C 1 36 ? 37.032 24.213 50.357 1.00 14.01 35 VAL C N 1
ATOM 2081 C CA . VAL C 1 36 ? 38.160 25.058 50.776 1.00 14.87 35 VAL C CA 1
ATOM 2082 C C . VAL C 1 36 ? 39.482 24.692 50.072 1.00 14.62 35 VAL C C 1
ATOM 2083 O O . VAL C 1 36 ? 40.180 25.571 49.581 1.00 12.11 35 VAL C O 1
ATOM 2087 N N . LYS C 1 37 ? 39.816 23.401 50.005 1.00 14.05 36 LYS C N 1
ATOM 2088 C CA . LYS C 1 37 ? 41.068 22.955 49.428 1.00 11.06 36 LYS C CA 1
ATOM 2089 C C . LYS C 1 37 ? 41.102 23.284 47.950 1.00 9.01 36 LYS C C 1
ATOM 2090 O O . LYS C 1 37 ? 42.153 23.626 47.396 1.00 10.72 36 LYS C O 1
ATOM 2092 N N . GLU C 1 38 ? 39.957 23.135 47.305 1.00 9.30 37 GLU C N 1
ATOM 2093 C CA . GLU C 1 38 ? 39.829 23.407 45.886 1.00 10.58 37 GLU C CA 1
ATOM 2094 C C . GLU C 1 38 ? 40.018 24.888 45.618 1.00 9.04 37 GLU C C 1
ATOM 2095 O O . GLU C 1 38 ? 40.744 25.263 44.687 1.00 11.66 37 GLU C O 1
ATOM 2109 N N . LYS C 1 40 ? 41.541 27.082 47.568 1.00 10.15 39 LYS C N 1
ATOM 2110 C CA . LYS C 1 40 ? 42.899 27.452 47.889 1.00 9.44 39 LYS C CA 1
ATOM 2111 C C . LYS C 1 40 ? 43.916 27.056 46.797 1.00 10.69 39 LYS C C 1
ATOM 2112 O O . LYS C 1 40 ? 44.873 27.792 46.536 1.00 13.52 39 LYS C O 1
ATOM 2118 N N . SER C 1 41 ? 43.696 25.921 46.134 1.00 9.17 40 SER C N 1
ATOM 2119 C CA . SER C 1 41 ? 44.562 25.515 45.038 1.00 8.22 40 SER C CA 1
ATOM 2120 C C . SER C 1 41 ? 44.437 26.464 43.841 1.00 7.52 40 SER C C 1
ATOM 2121 O O . SER C 1 41 ? 45.351 26.534 43.017 1.00 10.49 40 SER C O 1
ATOM 2124 N N . ARG C 1 42 ? 43.308 27.161 43.760 1.00 7.38 41 ARG C N 1
ATOM 2125 C CA . ARG C 1 42 ? 43.032 28.174 42.745 1.00 9.51 41 ARG C CA 1
ATOM 2126 C C . ARG C 1 42 ? 43.235 29.635 43.191 1.00 9.09 41 ARG C C 1
ATOM 2127 O O . ARG C 1 42 ? 42.768 30.560 42.517 1.00 9.77 41 ARG C O 1
ATOM 2135 N N . GLY C 1 43 ? 43.935 29.834 44.304 1.00 8.47 42 GLY C N 1
ATOM 2136 C CA . GLY C 1 43 ? 44.379 31.158 44.740 1.00 8.78 42 GLY C CA 1
ATOM 2137 C C . GLY C 1 43 ? 43.551 31.898 45.750 1.00 10.10 42 GLY C C 1
ATOM 2138 O O . GLY C 1 43 ? 43.796 33.084 45.968 1.00 12.59 42 GLY C O 1
ATOM 2139 N N . LEU C 1 44 ? 42.539 31.240 46.329 1.00 11.35 43 LEU C N 1
ATOM 2140 C CA . LEU C 1 44 ? 41.846 31.780 47.517 1.00 9.67 43 LEU C CA 1
ATOM 2141 C C . LEU C 1 44 ? 42.811 31.817 48.683 1.00 10.10 43 LEU C C 1
ATOM 2142 O O . LEU C 1 44 ? 43.341 30.782 49.070 1.00 9.95 43 LEU C O 1
ATOM 2147 N N . LEU C 1 45 ? 43.052 33.011 49.208 1.00 10.34 44 LEU C N 1
ATOM 2148 C CA . LEU C 1 45 ? 43.924 33.207 50.375 1.00 14.89 44 LEU C CA 1
ATOM 2149 C C . LEU C 1 45 ? 43.117 32.999 51.689 1.00 8.96 44 LEU C C 1
ATOM 2150 O O . LEU C 1 45 ? 43.617 32.361 52.595 1.00 16.55 44 LEU C O 1
ATOM 2155 N N . LYS C 1 46 ? 41.880 33.449 51.763 1.00 16.60 45 LYS C N 1
ATOM 2156 C CA . LYS C 1 46 ? 41.109 33.279 52.985 1.00 11.80 45 LYS C CA 1
ATOM 2157 C C . LYS C 1 46 ? 39.660 33.481 52.723 1.00 14.38 45 LYS C C 1
ATOM 2158 O O . LYS C 1 46 ? 39.353 34.259 51.844 1.00 11.70 45 LYS C O 1
ATOM 2164 N N . PHE C 1 47 ? 38.803 32.753 53.478 1.00 5.37 46 PHE C N 1
ATOM 2165 C CA . PHE C 1 47 ? 37.354 32.867 53.485 1.00 10.98 46 PHE C CA 1
ATOM 2166 C C . PHE C 1 47 ? 37.014 33.139 54.920 1.00 7.25 46 PHE C C 1
ATOM 2167 O O . PHE C 1 47 ? 37.626 32.581 55.835 1.00 10.62 46 PHE C O 1
ATOM 2175 N N . SER C 1 48 ? 36.023 33.986 55.133 1.00 12.90 47 SER C N 1
ATOM 2176 C CA . SER C 1 48 ? 35.459 34.078 56.433 1.00 11.01 47 SER C CA 1
ATOM 2177 C C . SER C 1 48 ? 33.983 34.222 56.217 1.00 7.81 47 SER C C 1
ATOM 2178 O O . SER C 1 48 ? 33.489 34.678 55.161 1.00 12.41 47 SER C O 1
ATOM 2189 N N . ASN C 1 50 ? 30.612 35.662 58.523 1.00 15.71 49 ASN C N 1
ATOM 2190 C CA . ASN C 1 50 ? 30.540 36.681 59.582 1.00 12.85 49 ASN C CA 1
ATOM 2191 C C . ASN C 1 50 ? 29.111 36.977 59.724 1.00 7.92 49 ASN C C 1
ATOM 2192 O O . ASN C 1 50 ? 28.448 37.351 58.749 1.00 15.73 49 ASN C O 1
ATOM 2197 N N . ARG C 1 51 ? 28.579 36.859 60.939 1.00 6.47 50 ARG C N 1
ATOM 2198 C CA . ARG C 1 51 ? 27.136 37.107 61.103 1.00 3.75 50 ARG C CA 1
ATOM 2199 C C . ARG C 1 51 ? 26.866 38.551 61.554 1.00 9.22 50 ARG C C 1
ATOM 2200 O O . ARG C 1 51 ? 27.560 39.057 62.458 1.00 2.28 50 ARG C O 1
ATOM 2208 N N . VAL C 1 52 ? 25.794 39.174 61.018 1.00 6.08 51 VAL C N 1
ATOM 2209 C CA . VAL C 1 52 ? 25.597 40.620 61.175 1.00 8.91 51 VAL C CA 1
ATOM 2210 C C . VAL C 1 52 ? 24.767 40.823 62.390 1.00 14.39 51 VAL C C 1
ATOM 2211 O O . VAL C 1 52 ? 23.649 40.256 62.464 1.00 6.25 51 VAL C O 1
ATOM 2215 N N . TRP C 1 53 ? 25.276 41.618 63.340 1.00 16.16 52 TRP C N 1
ATOM 2216 C CA . TRP C 1 53 ? 24.505 41.905 64.554 1.00 18.02 52 TRP C CA 1
ATOM 2217 C C . TRP C 1 53 ? 23.891 43.304 64.747 1.00 21.31 52 TRP C C 1
ATOM 2218 O O . TRP C 1 53 ? 23.004 43.437 65.606 1.00 20.14 52 TRP C O 1
ATOM 2229 N N . ASN C 1 54 ? 24.311 44.316 63.959 1.00 22.03 53 ASN C N 1
ATOM 2230 C CA . ASN C 1 54 ? 23.816 45.704 64.125 1.00 24.27 53 ASN C CA 1
ATOM 2231 C C . ASN C 1 54 ? 22.679 46.143 63.204 1.00 26.13 53 ASN C C 1
ATOM 2232 O O . ASN C 1 54 ? 22.470 47.354 63.040 1.00 28.96 53 ASN C O 1
ATOM 2237 N N . LYS C 1 55 ? 21.906 45.195 62.655 1.00 25.03 54 LYS C N 1
ATOM 2238 C CA . LYS C 1 55 ? 20.788 45.546 61.770 1.00 25.60 54 LYS C CA 1
ATOM 2239 C C . LYS C 1 55 ? 19.450 45.030 62.303 1.00 25.16 54 LYS C C 1
ATOM 2240 O O . LYS C 1 55 ? 18.437 45.011 61.577 1.00 28.44 54 LYS C O 1
ATOM 2246 N N . GLY C 1 56 ? 19.436 44.645 63.582 1.00 24.38 55 GLY C N 1
ATOM 2247 C CA . GLY C 1 56 ? 18.221 44.181 64.240 1.00 25.15 55 GLY C CA 1
ATOM 2248 C C . GLY C 1 56 ? 17.942 42.754 63.837 1.00 25.12 55 GLY C C 1
ATOM 2249 O O . GLY C 1 56 ? 18.851 42.038 63.440 1.00 24.70 55 GLY C O 1
ATOM 2250 N N . GLU C 1 57 ? 16.664 42.380 63.876 1.00 23.05 56 GLU C N 1
ATOM 2251 C CA . GLU C 1 57 ? 16.209 40.997 63.686 1.00 24.32 56 GLU C CA 1
ATOM 2252 C C . GLU C 1 57 ? 16.268 40.549 62.238 1.00 22.62 56 GLU C C 1
ATOM 2253 O O . GLU C 1 57 ? 15.272 40.119 61.635 1.00 23.43 56 GLU C O 1
ATOM 2259 N N . VAL C 1 58 ? 17.465 40.654 61.707 1.00 23.26 57 VAL C N 1
ATOM 2260 C CA . VAL C 1 58 ? 17.750 40.285 60.356 1.00 21.92 57 VAL C CA 1
ATOM 2261 C C . VAL C 1 58 ? 18.612 39.050 60.460 1.00 22.10 57 VAL C C 1
ATOM 2262 O O . VAL C 1 58 ? 19.256 38.806 61.495 1.00 22.27 57 VAL C O 1
ATOM 2266 N N . PHE C 1 59 ? 18.593 38.264 59.395 1.00 19.36 58 PHE C N 1
ATOM 2267 C CA . PHE C 1 59 ? 19.291 37.004 59.357 1.00 17.80 58 PHE C CA 1
ATOM 2268 C C . PHE C 1 59 ? 20.168 37.117 58.142 1.00 16.06 58 PHE C C 1
ATOM 2269 O O . PHE C 1 59 ? 19.775 36.784 57.021 1.00 14.92 58 PHE C O 1
ATOM 2277 N N . ARG C 1 60 ? 21.352 37.657 58.407 1.00 15.71 59 ARG C N 1
ATOM 2278 C CA . ARG C 1 60 ? 22.286 38.087 57.404 1.00 11.07 59 ARG C CA 1
ATOM 2279 C C . ARG C 1 60 ? 23.681 37.619 57.688 1.00 10.69 59 ARG C C 1
ATOM 2280 O O . ARG C 1 60 ? 24.230 37.839 58.784 1.00 11.67 59 ARG C O 1
ATOM 2288 N N . VAL C 1 61 ? 24.328 37.044 56.687 1.00 7.35 60 VAL C N 1
ATOM 2289 C CA . VAL C 1 61 ? 25.798 36.857 56.832 1.00 2.00 60 VAL C CA 1
ATOM 2290 C C . VAL C 1 61 ? 26.508 37.590 55.734 1.00 4.21 60 VAL C C 1
ATOM 2291 O O . VAL C 1 61 ? 25.936 37.908 54.675 1.00 3.75 60 VAL C O 1
ATOM 2295 N N . VAL C 1 62 ? 27.806 37.857 55.953 1.00 6.10 61 VAL C N 1
ATOM 2296 C CA . VAL C 1 62 ? 28.645 38.436 54.968 1.00 10.20 61 VAL C CA 1
ATOM 2297 C C . VAL C 1 62 ? 29.830 37.455 54.881 1.00 4.54 61 VAL C C 1
ATOM 2298 O O . VAL C 1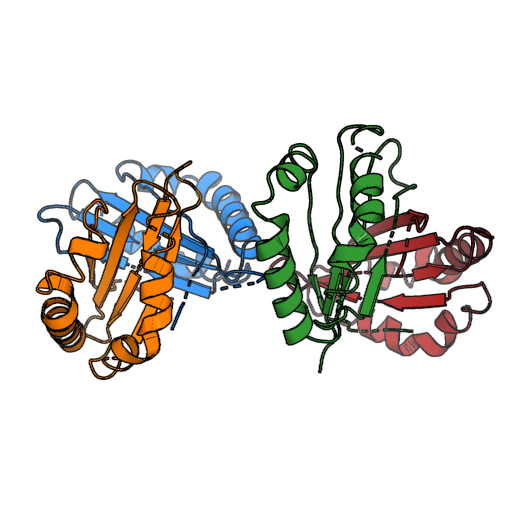 62 ? 30.395 37.052 55.884 1.00 9.08 61 VAL C O 1
ATOM 2310 N N A THR C 1 64 ? 33.558 36.556 52.997 0.50 10.76 63 THR C N 1
ATOM 2311 N N B THR C 1 64 ? 33.559 36.666 53.050 0.50 8.28 63 THR C N 1
ATOM 2312 C CA A THR C 1 64 ? 34.644 37.304 52.421 0.50 15.84 63 THR C CA 1
ATOM 2313 C CA B THR C 1 64 ? 34.600 37.339 52.331 0.50 11.36 63 THR C CA 1
ATOM 2314 C C A THR C 1 64 ? 35.582 36.327 51.721 0.50 14.64 63 THR C C 1
ATOM 2315 C C B THR C 1 64 ? 35.413 36.257 51.643 0.50 12.10 63 THR C C 1
ATOM 2316 O O A THR C 1 64 ? 36.003 35.341 52.332 0.50 13.40 63 THR C O 1
ATOM 2317 O O B THR C 1 64 ? 35.552 35.136 52.169 0.50 7.82 63 THR C O 1
ATOM 2324 N N . TYR C 1 65 ? 35.887 36.584 50.447 1.00 12.49 64 TYR C N 1
ATOM 2325 C CA . TYR C 1 65 ? 36.765 35.709 49.680 1.00 12.03 64 TYR C CA 1
ATOM 2326 C C . TYR C 1 65 ? 37.931 36.553 49.278 1.00 5.51 64 TYR C C 1
ATOM 2327 O O . TYR C 1 65 ? 37.781 37.493 48.484 1.00 8.16 64 TYR C O 1
ATOM 2336 N N . GLU C 1 66 ? 39.130 36.229 49.762 1.00 11.18 65 GLU C N 1
ATOM 2337 C CA . GLU C 1 66 ? 40.263 37.018 49.422 1.00 9.31 65 GLU C CA 1
ATOM 2338 C C . GLU C 1 66 ? 41.101 36.225 48.480 1.00 15.06 65 GLU C C 1
ATOM 2339 O O . GLU C 1 66 ? 41.500 35.119 48.812 1.00 12.26 65 GLU C O 1
ATOM 2345 N N . TYR C 1 67 ? 41.370 36.807 47.309 1.00 14.96 66 TYR C N 1
ATOM 2346 C CA . TYR C 1 67 ? 42.083 36.131 46.262 1.00 11.84 66 TYR C CA 1
ATOM 2347 C C . TYR C 1 67 ? 43.395 36.827 46.009 1.00 11.78 66 TYR C C 1
ATOM 2348 O O . TYR C 1 67 ? 43.559 38.006 46.261 1.00 10.37 66 TYR C O 1
ATOM 2357 N N . LYS C 1 68 ? 44.285 36.060 45.449 1.00 14.05 67 LYS C N 1
ATOM 2358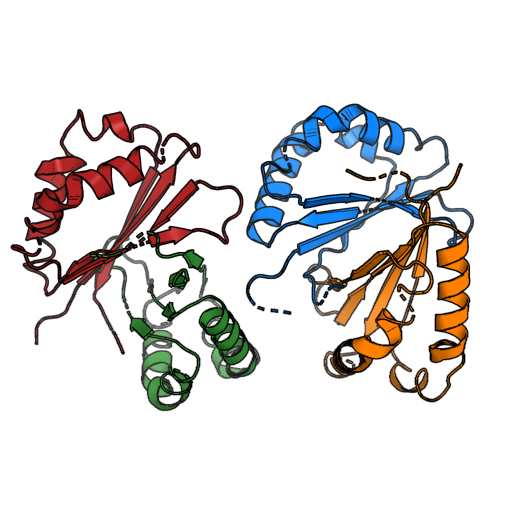 C CA . LYS C 1 68 ? 45.625 36.464 45.177 1.00 17.56 67 LYS C CA 1
ATOM 2359 C C . LYS C 1 68 ? 45.692 37.486 44.030 1.00 17.24 67 LYS C C 1
ATOM 2360 O O . LYS C 1 68 ? 46.586 38.345 44.027 1.00 18.21 67 LYS C O 1
ATOM 2366 N N . ASP C 1 69 ? 44.763 37.367 43.071 1.00 12.78 68 ASP C N 1
ATOM 2367 C CA . ASP C 1 69 ? 44.840 38.097 41.799 1.00 9.98 68 ASP C CA 1
ATOM 2368 C C . ASP C 1 69 ? 43.612 37.878 40.908 1.00 12.62 68 ASP C C 1
ATOM 2369 O O . ASP C 1 69 ? 42.599 37.255 41.310 1.00 10.82 68 ASP C O 1
ATOM 2374 N N . ARG C 1 70 ? 43.637 38.466 39.719 1.00 13.09 69 ARG C N 1
ATOM 2375 C CA . ARG C 1 70 ? 42.482 38.325 38.812 1.00 12.98 69 ARG C CA 1
ATOM 2376 C C . ARG C 1 70 ? 42.280 36.871 38.418 1.00 10.68 69 ARG C C 1
ATOM 2377 O O . ARG C 1 70 ? 41.167 36.358 38.489 1.00 9.50 69 ARG C O 1
ATOM 2385 N N . ALA C 1 71 ? 43.373 36.229 37.991 1.00 9.28 70 ALA C N 1
ATOM 2386 C CA . ALA C 1 71 ? 43.394 34.810 37.582 1.00 8.73 70 ALA C CA 1
ATOM 2387 C C . ALA C 1 71 ? 42.777 33.915 38.651 1.00 9.36 70 ALA C C 1
ATOM 2388 O O . ALA C 1 71 ? 42.002 33.009 38.344 1.00 11.24 70 ALA C O 1
ATOM 2390 N N . SER C 1 72 ? 43.125 34.182 39.907 1.00 9.84 71 SER C N 1
ATOM 2391 C CA . SER C 1 72 ? 42.658 33.359 41.027 1.00 7.35 71 SER C CA 1
ATOM 2392 C C . SER C 1 72 ? 41.168 33.526 41.243 1.00 8.58 71 SER C C 1
ATOM 2393 O O . SER C 1 72 ? 40.436 32.548 41.467 1.00 7.11 71 SER C O 1
ATOM 2396 N N . PHE C 1 73 ? 40.739 34.785 41.209 1.00 10.42 72 PHE C N 1
ATOM 2397 C CA . PHE C 1 73 ? 39.338 35.115 41.236 1.00 8.10 72 PHE C CA 1
ATOM 2398 C C . PHE C 1 73 ? 38.561 34.450 40.088 1.00 9.88 72 PHE C C 1
ATOM 2399 O O . PHE C 1 73 ? 37.510 33.865 40.310 1.00 10.33 72 PHE C O 1
ATOM 2407 N N . GLU C 1 74 ? 39.042 34.575 38.852 1.00 6.89 73 GLU C N 1
ATOM 2408 C CA . GLU C 1 74 ? 38.306 34.008 37.737 1.00 8.63 73 GLU C CA 1
ATOM 2409 C C . GLU C 1 74 ? 38.232 32.487 37.873 1.00 6.47 73 GLU C C 1
ATOM 2410 O O . GLU C 1 74 ? 37.203 31.879 37.618 1.00 4.95 73 GLU C O 1
ATOM 2416 N N . ALA C 1 75 ? 39.338 31.872 38.283 1.00 8.24 74 ALA C N 1
ATOM 2417 C CA . ALA C 1 75 ? 39.399 30.411 38.440 1.00 8.69 74 ALA C CA 1
ATOM 2418 C C . ALA C 1 75 ? 38.414 29.921 39.511 1.00 5.94 74 ALA C C 1
ATOM 2419 O O . ALA C 1 75 ? 37.733 28.909 39.330 1.00 7.65 74 ALA C O 1
ATOM 2421 N N . ASN C 1 76 ? 38.318 30.662 40.600 1.00 6.27 75 ASN C N 1
ATOM 2422 C CA . ASN C 1 76 ? 37.390 30.289 41.694 1.00 9.06 75 ASN C CA 1
ATOM 2423 C C . ASN C 1 76 ? 35.908 30.414 41.381 1.00 8.06 75 ASN C C 1
ATOM 2424 O O . ASN C 1 76 ? 35.144 29.574 41.806 1.00 10.65 75 ASN C O 1
ATOM 2429 N N . ILE C 1 77 ? 35.504 31.446 40.640 1.00 8.32 76 ILE C N 1
ATOM 2430 C CA . ILE C 1 77 ? 34.128 31.575 40.201 1.00 9.36 76 ILE C CA 1
ATOM 2431 C C . ILE C 1 77 ? 33.768 30.429 39.265 1.00 11.12 76 ILE C C 1
ATOM 2432 O O . ILE C 1 77 ? 32.695 29.836 39.392 1.00 9.40 76 ILE C O 1
ATOM 2437 N N . ALA C 1 78 ? 34.668 30.126 38.316 1.00 10.18 77 ALA C N 1
ATOM 2438 C CA . ALA C 1 78 ? 34.494 29.006 37.405 1.00 8.79 77 ALA C CA 1
ATOM 2439 C C . ALA C 1 78 ? 34.305 27.724 38.199 1.00 8.67 77 ALA C C 1
ATOM 2440 O O . ALA C 1 78 ? 33.395 26.946 37.915 1.00 11.14 77 ALA C O 1
ATOM 2442 N N . TYR C 1 79 ? 35.141 27.518 39.211 1.00 8.81 78 TYR C N 1
ATOM 2443 C CA . TYR C 1 79 ? 35.002 26.355 40.084 1.00 11.40 78 TYR C CA 1
ATOM 2444 C C . TYR C 1 79 ? 33.627 26.311 40.786 1.00 13.02 78 TYR C C 1
ATOM 2445 O O . TYR C 1 79 ? 32.956 25.275 40.759 1.00 11.91 78 TYR C O 1
ATOM 2454 N N . LEU C 1 80 ? 33.203 27.428 41.392 1.00 14.02 79 LEU C N 1
ATOM 2455 C CA . LEU C 1 80 ? 31.943 27.455 42.135 1.00 15.76 79 LEU C CA 1
ATOM 2456 C C . LEU C 1 80 ? 30.763 27.281 41.191 1.00 17.08 79 LEU C C 1
ATOM 2457 O O . LEU C 1 80 ? 29.842 26.515 41.478 1.00 17.81 79 LEU C O 1
ATOM 2462 N N . GLU C 1 81 ? 30.796 27.940 40.040 1.00 17.37 80 GLU C N 1
ATOM 2463 C CA . GLU C 1 81 ? 29.697 27.790 39.103 1.00 18.58 80 GLU C CA 1
ATOM 2464 C C . GLU C 1 81 ? 29.645 26.339 38.655 1.00 18.70 80 GLU C C 1
ATOM 2465 O O . GLU C 1 81 ? 28.605 25.707 38.727 1.00 19.01 80 GLU C O 1
ATOM 2468 N N . ASP C 1 82 ? 30.781 25.778 38.253 1.00 20.23 81 ASP C N 1
ATOM 2469 C CA . ASP C 1 82 ? 30.796 24.394 37.775 1.00 21.72 81 ASP C CA 1
ATOM 2470 C C . ASP C 1 82 ? 30.415 23.393 38.863 1.00 22.30 81 ASP C C 1
ATOM 2471 O O . ASP C 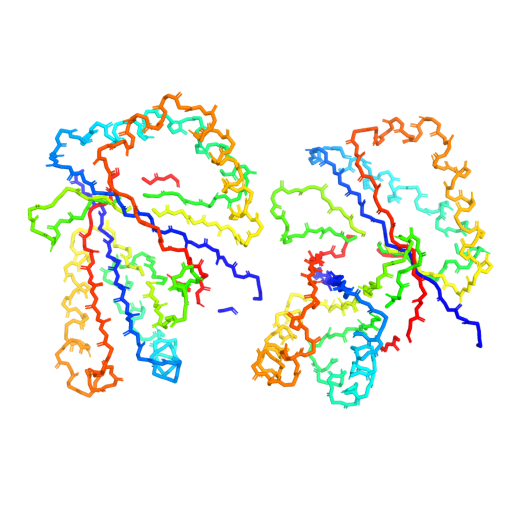1 82 ? 29.800 22.388 38.567 1.00 22.75 81 ASP C O 1
ATOM 2476 N N . THR C 1 83 ? 30.744 23.691 40.118 1.00 24.88 82 THR C N 1
ATOM 2477 C CA . THR C 1 83 ? 30.535 22.772 41.238 1.00 24.88 82 THR C CA 1
ATOM 2478 C C . THR C 1 83 ? 29.144 22.862 41.865 1.00 27.00 82 THR C C 1
ATOM 2479 O O . THR C 1 83 ? 28.473 21.847 42.010 1.00 30.87 82 THR C O 1
ATOM 2483 N N . PHE C 1 84 ? 28.715 24.058 42.254 1.00 27.23 83 PHE C N 1
ATOM 2484 C CA . PHE C 1 84 ? 27.447 24.229 42.979 1.00 29.28 83 PHE C CA 1
ATOM 2485 C C . PHE C 1 84 ? 26.346 24.914 42.174 1.00 29.44 83 PHE C C 1
ATOM 2486 O O . PHE C 1 84 ? 25.191 24.933 42.601 1.00 30.17 83 PHE C O 1
ATOM 2494 N N . GLY C 1 85 ? 26.696 25.485 41.025 1.00 29.22 84 GLY C N 1
ATOM 2495 C CA . GLY C 1 85 ? 25.765 26.320 40.262 1.00 27.53 84 GLY C CA 1
ATOM 2496 C C . GLY C 1 85 ? 24.557 25.590 39.716 1.00 26.54 84 GLY C C 1
ATOM 2497 O O . GLY C 1 85 ? 23.506 26.201 39.507 1.00 28.20 84 GLY C O 1
ATOM 2498 N N . LYS C 1 86 ? 24.712 24.292 39.460 1.00 24.44 85 LYS C N 1
ATOM 2499 C CA . LYS C 1 86 ? 23.612 23.453 39.016 1.00 23.39 85 LYS C CA 1
ATOM 2500 C C . LYS C 1 86 ? 23.403 22.275 39.991 1.00 22.27 85 LYS C C 1
ATOM 2501 O O . LYS C 1 86 ? 22.768 21.288 39.658 1.00 21.77 85 LYS C O 1
ATOM 2503 N N . ASN C 1 87 ? 23.923 22.416 41.208 1.00 21.46 86 ASN C N 1
ATOM 2504 C CA . ASN C 1 87 ? 23.752 21.429 42.267 1.00 20.21 86 ASN C CA 1
ATOM 2505 C C . ASN C 1 87 ? 22.343 21.626 42.884 1.00 19.08 86 ASN C C 1
ATOM 2506 O O . ASN C 1 87 ? 22.061 22.663 43.497 1.00 17.40 86 ASN C O 1
ATOM 2511 N N . PRO C 1 88 ? 21.448 20.636 42.726 1.00 18.81 87 PRO C N 1
ATOM 2512 C CA . PRO C 1 88 ? 20.055 20.871 43.123 1.00 17.60 87 PRO C CA 1
ATOM 2513 C C . PRO C 1 88 ? 19.879 21.121 44.622 1.00 17.35 87 PRO C C 1
ATOM 2514 O O . PRO C 1 88 ? 18.929 21.776 45.030 1.00 17.00 87 PRO C O 1
ATOM 2518 N N . VAL C 1 89 ? 20.815 20.640 45.429 1.00 16.69 88 VAL C N 1
ATOM 2519 C CA . VAL C 1 89 ? 20.751 20.846 46.861 1.00 14.19 88 VAL C CA 1
ATOM 2520 C C . VAL C 1 89 ? 21.183 22.253 47.173 1.00 13.73 88 VAL C C 1
ATOM 2521 O O . VAL C 1 89 ? 20.491 22.958 47.882 1.00 14.61 88 VAL C O 1
ATOM 2525 N N . PHE C 1 90 ? 22.299 22.701 46.622 1.00 14.44 89 PHE C N 1
ATOM 2526 C CA . PHE C 1 90 ? 22.666 24.100 46.775 1.00 15.47 89 PHE C CA 1
ATOM 2527 C C . PHE C 1 90 ? 21.541 25.037 46.305 1.00 14.26 89 PHE C C 1
ATOM 2528 O O . PHE C 1 90 ? 21.208 25.998 46.990 1.00 13.94 89 PHE C O 1
ATOM 2536 N N . LEU C 1 91 ? 20.942 24.748 45.156 1.00 14.19 90 LEU C N 1
ATOM 2537 C CA . LEU C 1 91 ? 19.925 25.638 44.620 1.00 14.13 90 LEU C CA 1
ATOM 2538 C C . LEU C 1 91 ? 18.737 25.763 45.571 1.00 14.88 90 LEU C C 1
ATOM 2539 O O . LEU C 1 91 ? 18.198 26.863 45.782 1.00 14.87 90 LEU C O 1
ATOM 2544 N N . GLN C 1 92 ? 18.331 24.636 46.145 1.00 17.11 91 GLN C N 1
ATOM 2545 C CA . GLN C 1 92 ? 17.276 24.607 47.155 1.00 16.98 91 GLN C CA 1
ATOM 2546 C C . GLN C 1 92 ? 17.604 25.492 48.361 1.00 17.59 91 GLN C C 1
ATOM 2547 O O . GLN C 1 92 ? 16.751 26.242 48.835 1.00 17.32 91 GLN C O 1
ATOM 2553 N N A LEU C 1 93 ? 18.853 25.402 48.807 0.50 16.52 92 LEU C N 1
ATOM 2554 N N B LEU C 1 93 ? 18.843 25.389 48.844 0.50 16.59 92 LEU C N 1
ATOM 2555 C CA A LEU C 1 93 ? 19.358 26.098 49.993 0.50 18.15 92 LEU C CA 1
ATOM 2556 C CA B LEU C 1 93 ? 19.316 26.126 50.031 0.50 18.23 92 LEU C CA 1
ATOM 2557 C C A LEU C 1 93 ? 19.258 27.627 49.913 0.50 19.22 92 LEU C C 1
ATOM 2558 C C B LEU C 1 93 ? 19.232 27.647 49.917 0.50 19.22 92 LEU C C 1
ATOM 2559 O O A LEU C 1 93 ? 19.110 28.314 50.929 0.50 19.58 92 LEU C O 1
ATOM 2560 O O B LEU C 1 93 ? 19.074 28.353 50.918 0.50 19.50 92 LEU C O 1
ATOM 2569 N N . VAL C 1 94 ? 19.387 28.144 48.700 1.00 20.78 93 VAL C N 1
ATOM 2570 C CA . VAL C 1 94 ? 19.516 29.569 48.466 1.00 21.50 93 VAL C CA 1
ATOM 2571 C C . VAL C 1 94 ? 18.288 30.092 47.720 1.00 21.44 93 VAL C C 1
ATOM 2572 O O . VAL C 1 94 ? 18.298 31.229 47.242 1.00 24.80 93 VAL C O 1
ATOM 2576 N N . THR C 1 95 ? 17.231 29.280 47.689 1.00 20.98 94 THR C N 1
ATOM 2577 C CA . THR C 1 95 ? 16.029 29.527 46.892 1.00 19.59 94 THR C CA 1
ATOM 2578 C C . THR C 1 95 ? 15.160 30.667 47.422 1.00 20.73 94 THR C C 1
ATOM 2579 O O . THR C 1 95 ? 14.377 31.267 46.659 1.00 21.15 94 THR C O 1
ATOM 2583 N N . THR C 1 96 ? 15.245 30.947 48.717 1.00 20.49 95 THR C N 1
ATOM 2584 C CA . THR C 1 96 ? 14.623 32.174 49.247 1.00 23.19 95 THR C CA 1
ATOM 2585 C C . THR C 1 96 ? 15.615 33.099 49.992 1.00 22.39 95 THR C C 1
ATOM 2586 O O . THR C 1 96 ? 15.172 34.081 50.596 1.00 27.32 95 THR C O 1
ATOM 2590 N N . ALA C 1 97 ? 16.925 32.798 49.946 1.00 19.57 96 ALA C N 1
ATOM 2591 C CA . ALA C 1 97 ? 17.961 33.785 50.326 1.00 14.05 96 ALA C CA 1
ATOM 2592 C C . ALA C 1 97 ? 18.112 34.825 49.227 1.00 12.47 96 ALA C C 1
ATOM 2593 O O . ALA C 1 97 ? 17.863 34.513 48.070 1.00 12.90 96 ALA C O 1
ATOM 2595 N N . LYS C 1 98 ? 18.572 36.031 49.580 1.00 14.03 97 LYS C N 1
ATOM 2596 C CA . LYS C 1 98 ? 19.003 37.049 48.596 1.00 9.48 97 LYS C CA 1
ATOM 2597 C C . LYS C 1 98 ? 20.454 37.321 48.766 1.00 8.26 97 LYS C C 1
ATOM 2598 O O . LYS C 1 98 ? 20.906 37.617 49.864 1.00 7.01 97 LYS C O 1
ATOM 2601 N N . PHE C 1 99 ? 21.192 37.192 47.677 1.00 5.14 98 PHE C N 1
ATOM 2602 C CA . PHE C 1 99 ? 22.643 37.346 47.696 1.00 7.60 98 PHE C CA 1
ATOM 2603 C C . PHE C 1 99 ? 22.999 38.571 46.881 1.00 8.11 98 PHE C C 1
ATOM 2604 O O . PHE C 1 99 ? 22.368 38.798 45.838 1.00 9.90 98 PHE C O 1
ATOM 2612 N N A THR C 1 100 ? 23.979 39.347 47.349 0.50 9.75 99 THR C N 1
ATOM 2613 N N B THR C 1 100 ? 24.031 39.298 47.333 0.50 9.24 99 THR C N 1
ATOM 2614 C CA A THR C 1 100 ? 24.606 40.394 46.573 0.50 6.12 99 THR C CA 1
ATOM 2615 C CA B THR C 1 100 ? 24.592 40.449 46.652 0.50 5.30 99 THR C CA 1
ATOM 2616 C C A THR C 1 100 ? 26.056 40.313 46.898 0.50 5.66 99 THR C C 1
ATOM 2617 C C B THR C 1 100 ? 26.065 40.393 46.924 0.50 5.30 99 THR C C 1
ATOM 2618 O O A THR C 1 100 ? 26.415 40.098 48.047 0.50 8.24 99 THR C O 1
ATOM 2619 O O B THR C 1 100 ? 26.453 40.265 48.076 0.50 8.07 99 THR C O 1
ATOM 2626 N N . THR C 1 101 ? 26.879 40.481 45.881 1.00 2.93 100 THR C N 1
ATOM 2627 C CA . THR C 1 101 ? 28.301 40.462 46.053 1.00 3.33 100 THR C CA 1
ATOM 2628 C C . THR C 1 101 ? 28.861 41.736 45.529 1.00 7.82 100 THR C C 1
ATOM 2629 O O . THR C 1 101 ? 28.464 42.206 44.470 1.00 11.30 100 THR C O 1
ATOM 2633 N N A SER C 1 102 ? 29.832 42.285 46.256 0.50 6.62 101 SER C N 1
ATOM 2634 N N B SER C 1 102 ? 29.832 42.248 46.291 0.50 7.10 101 SER C N 1
ATOM 2635 C CA A SER C 1 102 ? 30.470 43.498 45.850 0.50 4.77 101 SER C CA 1
ATOM 2636 C CA B SER C 1 102 ? 30.529 43.462 46.011 0.50 5.86 101 SER C CA 1
ATOM 2637 C C A SER C 1 102 ? 31.861 43.039 45.673 0.50 5.09 101 SER C C 1
ATOM 2638 C C B SER C 1 102 ? 31.833 42.853 45.659 0.50 5.68 101 SER C C 1
ATOM 2639 O O A SER C 1 102 ? 32.484 42.609 46.613 0.50 4.93 101 SER C O 1
ATOM 2640 O O B SER C 1 102 ? 32.358 42.096 46.469 0.50 5.28 101 SER C O 1
ATOM 2645 N N . ARG C 1 103 ? 32.316 43.067 44.439 1.00 5.36 102 ARG C N 1
ATOM 2646 C CA . ARG C 1 103 ? 33.661 42.551 44.112 1.00 2.73 102 ARG C CA 1
ATOM 2647 C C . ARG C 1 103 ? 34.592 43.713 44.024 1.00 4.24 102 ARG C C 1
ATOM 2648 O O . ARG C 1 103 ? 34.243 44.734 43.384 1.00 6.67 102 ARG C O 1
ATOM 2656 N N . CYS C 1 104 ? 35.821 43.528 44.575 1.00 9.16 103 CYS C N 1
ATOM 2657 C CA . CYS C 1 104 ? 36.699 44.624 44.827 1.00 8.37 103 CYS C CA 1
ATOM 2658 C C . CYS C 1 104 ? 38.099 44.332 44.469 1.00 8.02 103 CYS C C 1
ATOM 2659 O O . CYS C 1 104 ? 38.495 43.168 44.349 1.00 7.70 103 CYS C O 1
ATOM 2662 N N . LEU C 1 105 ? 38.833 45.423 44.263 1.00 7.59 104 LEU C N 1
ATOM 2663 C CA . LEU C 1 105 ? 40.282 45.421 44.250 1.00 11.65 104 LEU C CA 1
ATOM 2664 C C . LEU C 1 105 ? 40.789 45.995 45.574 1.00 12.23 104 LEU C C 1
ATOM 2665 O O . LEU C 1 105 ? 40.242 46.972 46.088 1.00 12.77 104 LEU C O 1
ATOM 2670 N N . VAL C 1 106 ? 41.807 45.363 46.107 1.00 8.22 105 VAL C N 1
ATOM 2671 C CA . VAL C 1 106 ? 42.465 45.804 47.352 1.00 15.02 105 VAL C CA 1
ATOM 2672 C C . VAL C 1 106 ? 43.310 47.046 47.108 1.00 15.71 105 VAL C C 1
ATOM 2673 O O . VAL C 1 106 ? 44.341 46.962 46.469 1.00 16.75 105 VAL C O 1
ATOM 2677 N N . VAL C 1 107 ? 42.848 48.189 47.613 1.00 16.47 106 VAL C N 1
ATOM 2678 C CA . VAL C 1 107 ? 43.573 49.473 47.518 1.00 13.31 106 VAL C CA 1
ATOM 2679 C C . VAL C 1 107 ? 44.651 49.571 48.589 1.00 16.13 106 VAL C C 1
ATOM 2680 O O . VAL C 1 107 ? 45.769 49.983 48.320 1.00 9.43 106 VAL C O 1
ATOM 2692 N N . GLU C 1 109 ? 45.979 47.750 52.638 1.00 2.00 108 GLU C N 1
ATOM 2693 C CA . GLU C 1 109 ? 45.727 46.832 53.757 1.00 6.83 108 GLU C CA 1
ATOM 2694 C C . GLU C 1 109 ? 46.758 46.952 54.819 1.00 17.04 108 GLU C C 1
ATOM 2695 O O . GLU C 1 109 ? 47.890 46.997 54.508 1.00 8.32 108 GLU C O 1
ATOM 2701 N N . VAL C 1 110 ? 46.298 46.928 56.061 1.00 21.13 109 VAL C N 1
ATOM 2702 C CA . VAL C 1 110 ? 47.066 47.199 57.288 1.00 22.16 109 VAL C CA 1
ATOM 2703 C C . VAL C 1 110 ? 48.100 48.237 57.214 1.00 26.66 109 VAL C C 1
ATOM 2704 O O . VAL C 1 110 ? 47.666 49.384 57.415 1.00 30.02 109 VAL C O 1
ATOM 2708 N N . ALA D 1 3 ? 39.763 31.502 72.507 1.00 32.42 2 ALA D N 1
ATOM 2709 C CA . ALA D 1 3 ? 38.438 31.196 73.164 1.00 32.07 2 ALA D CA 1
ATOM 2710 C C . ALA D 1 3 ? 37.479 32.393 72.996 1.00 31.07 2 ALA D C 1
ATOM 2711 O O . ALA D 1 3 ? 36.246 32.245 73.069 1.00 30.47 2 ALA D O 1
ATOM 2713 N N . GLU D 1 4 ? 38.060 33.578 72.776 1.00 27.32 3 GLU D N 1
ATOM 2714 C CA . GLU D 1 4 ? 37.268 34.766 72.522 1.00 23.23 3 GLU D CA 1
ATOM 2715 C C . GLU D 1 4 ? 36.776 34.787 71.082 1.00 17.67 3 GLU D C 1
ATOM 2716 O O . GLU D 1 4 ? 37.561 34.681 70.144 1.00 19.39 3 GLU D O 1
ATOM 2722 N N . PRO D 1 5 ? 35.462 34.928 70.908 1.00 12.48 4 PRO D N 1
ATOM 2723 C CA . PRO D 1 5 ? 34.863 35.281 69.620 1.00 10.73 4 PRO D CA 1
ATOM 2724 C C . PRO D 1 5 ? 35.482 36.529 69.022 1.00 8.31 4 PRO D C 1
ATOM 2725 O O . PRO D 1 5 ? 35.666 37.512 69.745 1.00 9.80 4 PRO D O 1
ATOM 2729 N N . LYS D 1 6 ? 35.823 36.487 67.736 1.00 8.19 5 LYS D N 1
ATOM 2730 C CA . LYS D 1 6 ? 36.351 37.626 66.993 1.00 9.99 5 LYS D CA 1
ATOM 2731 C C . LYS D 1 6 ? 35.198 38.390 66.347 1.00 6.99 5 LYS D C 1
ATOM 2732 O O . LYS D 1 6 ? 34.131 37.846 66.145 1.00 7.75 5 LYS D O 1
ATOM 2738 N N . PHE D 1 7 ? 35.420 39.655 66.046 1.00 5.04 6 PHE D N 1
ATOM 2739 C CA . PHE D 1 7 ? 34.416 40.521 65.461 1.00 5.60 6 PHE D CA 1
ATOM 2740 C C . PHE D 1 7 ? 34.992 41.249 64.278 1.00 8.00 6 PHE D C 1
ATOM 2741 O O . PHE D 1 7 ? 36.193 41.566 64.266 1.00 6.11 6 PHE D O 1
ATOM 2749 N N . THR D 1 8 ? 34.158 41.542 63.289 1.00 4.49 7 THR D N 1
ATOM 2750 C CA . THR D 1 8 ? 34.639 42.243 62.117 1.00 8.79 7 THR D CA 1
ATOM 2751 C C . THR D 1 8 ? 33.598 43.204 61.689 1.00 6.93 7 THR D C 1
ATOM 2752 O O . THR D 1 8 ? 32.413 42.903 61.724 1.00 10.22 7 THR D O 1
ATOM 2756 N N . SER D 1 9 ? 34.066 44.371 61.270 1.00 8.09 8 SER D N 1
ATOM 2757 C CA . SER D 1 9 ? 33.171 45.423 60.820 1.00 10.72 8 SER D CA 1
ATOM 2758 C C . SER D 1 9 ? 33.506 45.748 59.350 1.00 7.66 8 SER D C 1
ATOM 2759 O O . SER D 1 9 ? 34.665 45.685 58.950 1.00 6.23 8 SER D O 1
ATOM 2762 N N . PHE D 1 10 ? 32.471 45.982 58.539 1.00 6.06 9 PHE D N 1
ATOM 2763 C CA . PHE D 1 10 ? 32.603 46.298 57.106 1.00 7.85 9 PHE D CA 1
ATOM 2764 C C . PHE D 1 10 ? 31.928 47.644 56.880 1.00 9.31 9 PHE D C 1
ATOM 2765 O O . PHE D 1 10 ? 30.720 47.767 57.044 1.00 10.70 9 PHE D O 1
ATOM 2773 N N . THR D 1 11 ? 32.709 48.649 56.511 1.00 7.33 10 THR D N 1
ATOM 2774 C CA . THR D 1 11 ? 32.156 49.954 56.225 1.00 8.27 10 THR D CA 1
ATOM 2775 C C . THR D 1 11 ? 32.146 50.252 54.740 1.00 7.94 10 THR D C 1
ATOM 2776 O O . THR D 1 11 ? 33.182 50.258 54.108 1.00 9.61 10 THR D O 1
ATOM 2780 N N . THR D 1 12 ? 30.956 50.468 54.184 1.00 4.36 11 THR D N 1
ATOM 2781 C CA . THR D 1 12 ? 30.854 50.859 52.780 1.00 8.29 11 THR D CA 1
ATOM 2782 C C . THR D 1 12 ? 30.738 52.388 52.690 1.00 9.29 11 THR D C 1
ATOM 2783 O O . THR D 1 12 ? 29.839 52.987 53.290 1.00 7.96 11 THR D O 1
ATOM 2787 N N . ALA D 1 13 ? 31.701 53.005 51.994 1.00 10.68 12 ALA D N 1
ATOM 2788 C CA . ALA D 1 13 ? 31.725 54.445 51.753 1.00 8.47 12 ALA D CA 1
ATOM 2789 C C . ALA D 1 13 ? 31.480 54.735 50.274 1.00 10.08 12 ALA D C 1
ATOM 2790 O O . ALA D 1 13 ? 32.245 54.287 49.386 1.00 11.37 12 ALA D O 1
ATOM 2792 N N . ASP D 1 14 ? 30.398 55.462 50.021 1.00 8.82 13 ASP D N 1
ATOM 2793 C CA . ASP D 1 14 ? 29.993 55.857 48.679 1.00 9.30 13 ASP D CA 1
ATOM 2794 C C . ASP D 1 14 ? 30.087 57.379 48.441 1.00 8.99 13 ASP D C 1
ATOM 2795 O O . ASP D 1 14 ? 29.558 58.170 49.212 1.00 6.80 13 ASP D O 1
ATOM 2800 N N . PHE D 1 15 ? 30.774 57.762 47.370 1.00 8.68 14 PHE D N 1
ATOM 2801 C CA . PHE D 1 15 ? 31.102 59.146 47.066 1.00 8.32 14 PHE D CA 1
ATOM 2802 C C . PHE D 1 15 ? 30.407 59.637 45.796 1.00 10.75 14 PHE D C 1
ATOM 2803 O O . PHE D 1 15 ? 30.106 58.837 44.916 1.00 9.87 14 PHE D O 1
ATOM 2811 N N . ILE D 1 16 ? 30.173 60.950 45.712 1.00 11.61 15 ILE D N 1
ATOM 2812 C CA . ILE D 1 16 ? 29.414 61.549 44.614 1.00 12.26 15 ILE D CA 1
ATOM 2813 C C . ILE D 1 16 ? 30.251 61.480 43.357 1.00 12.13 15 ILE D C 1
ATOM 2814 O O . ILE D 1 16 ? 29.710 61.310 42.255 1.00 11.81 15 ILE D O 1
ATOM 2819 N N . ASN D 1 17 ? 31.564 61.580 43.517 1.00 10.33 16 ASN D N 1
ATOM 2820 C CA . ASN D 1 17 ? 32.464 61.591 42.368 1.00 11.38 16 ASN D CA 1
ATOM 2821 C C . ASN D 1 17 ? 33.867 61.102 42.709 1.00 10.90 16 ASN D C 1
ATOM 2822 O O . ASN D 1 17 ? 34.190 60.846 43.868 1.00 8.34 16 ASN D O 1
ATOM 2827 N N . ASP D 1 18 ? 34.711 61.015 41.694 1.00 9.53 17 ASP D N 1
ATOM 2828 C CA . ASP D 1 18 ? 36.064 60.528 41.891 1.00 11.45 17 ASP D CA 1
ATOM 2829 C C . ASP D 1 18 ? 36.918 61.484 42.759 1.00 9.95 17 ASP D C 1
ATOM 2830 O O . ASP D 1 18 ? 37.725 61.056 43.560 1.00 8.11 17 ASP D O 1
ATOM 2835 N N . VAL D 1 19 ? 36.742 62.794 42.584 1.00 11.38 18 VAL D N 1
ATOM 2836 C CA . VAL D 1 19 ? 37.501 63.778 43.384 1.00 9.63 18 VAL D CA 1
ATOM 2837 C C . VAL D 1 19 ? 37.262 63.604 44.893 1.00 8.79 18 VAL D C 1
ATOM 2838 O O . VAL D 1 19 ? 38.216 63.573 45.688 1.00 7.06 18 VAL D O 1
ATOM 2842 N N . ASP D 1 20 ? 35.998 63.439 45.282 1.00 9.09 19 ASP D N 1
ATOM 2843 C CA . ASP D 1 20 ? 35.645 63.328 46.688 1.00 7.41 19 ASP D CA 1
ATOM 2844 C C . ASP D 1 20 ? 36.191 62.024 47.280 1.00 9.54 19 ASP D C 1
ATOM 2845 O O . ASP D 1 20 ? 36.608 61.968 48.442 1.00 9.38 19 ASP D O 1
ATOM 2858 N N . GLU D 1 22 ? 38.864 60.263 46.116 1.00 9.21 21 GLU D N 1
ATOM 2859 C CA . GLU D 1 22 ? 40.328 60.319 46.136 1.00 9.63 21 GLU D CA 1
ATOM 2860 C C . GLU D 1 22 ? 40.860 61.168 47.281 1.00 9.71 21 GLU D C 1
ATOM 2861 O O . GLU D 1 22 ? 41.838 60.802 47.916 1.00 10.95 21 GLU D O 1
ATOM 2867 N N . LEU D 1 23 ? 40.192 62.282 47.566 1.00 9.94 22 LEU D N 1
ATOM 2868 C CA . LEU D 1 23 ? 40.489 63.080 48.776 1.00 9.52 22 LEU D CA 1
ATOM 2869 C C . LEU D 1 23 ? 40.372 62.234 50.061 1.00 10.19 22 LEU D C 1
ATOM 2870 O O . LEU D 1 23 ? 41.261 62.260 50.895 1.00 9.48 22 LEU D O 1
ATOM 2875 N N . PHE D 1 24 ? 39.269 61.498 50.207 1.00 9.95 23 PHE D N 1
ATOM 2876 C CA . PHE D 1 24 ? 39.110 60.602 51.324 1.00 10.62 23 PHE D CA 1
ATOM 2877 C C . PHE D 1 24 ? 40.225 59.579 51.381 1.00 10.40 23 PHE D C 1
ATOM 2878 O O . PHE D 1 24 ? 40.900 59.454 52.413 1.00 11.62 23 PHE D O 1
ATOM 2886 N N . ILE D 1 25 ? 40.446 58.860 50.279 1.00 11.57 24 ILE D N 1
ATOM 2887 C CA . ILE D 1 25 ? 41.469 57.804 50.245 1.00 8.00 24 ILE D CA 1
ATOM 2888 C C . ILE D 1 25 ? 42.840 58.351 50.590 1.00 10.94 24 ILE D C 1
ATOM 2889 O O . ILE D 1 25 ? 43.540 57.786 51.438 1.00 12.46 24 ILE D O 1
ATOM 2894 N N . ASP D 1 26 ? 43.229 59.444 49.936 1.00 11.17 25 ASP D N 1
ATOM 2895 C CA . ASP D 1 26 ? 44.551 60.030 50.156 1.00 11.19 25 ASP D CA 1
ATOM 2896 C C . ASP D 1 26 ? 44.736 60.435 51.626 1.00 11.75 25 ASP D C 1
ATOM 2897 O O . ASP D 1 26 ? 45.805 60.230 52.201 1.00 13.45 25 ASP D O 1
ATOM 2902 N N . ALA D 1 27 ? 43.686 60.986 52.236 1.00 9.92 26 ALA D N 1
ATOM 2903 C CA . ALA D 1 27 ? 43.740 61.410 53.610 1.00 10.14 26 ALA D CA 1
ATOM 2904 C C . ALA D 1 27 ? 43.886 60.228 54.567 1.00 9.89 26 ALA D C 1
ATOM 2905 O O . ALA D 1 27 ? 44.642 60.291 55.558 1.00 9.77 26 ALA D O 1
ATOM 2907 N N . VAL D 1 28 ? 43.148 59.152 54.298 1.00 12.27 27 VAL D N 1
ATOM 2908 C CA . VAL D 1 28 ? 43.277 57.901 55.055 1.00 10.69 27 VAL D CA 1
ATOM 2909 C C . VAL D 1 28 ? 44.699 57.328 55.020 1.00 10.23 27 VAL D C 1
ATOM 2910 O O . VAL D 1 28 ? 45.276 56.946 56.044 1.00 7.52 27 VAL D O 1
ATOM 2914 N N . GLU D 1 29 ? 45.275 57.259 53.832 1.00 10.23 28 GLU D N 1
ATOM 2915 C CA . GLU D 1 29 ? 46.622 56.710 53.686 1.00 10.82 28 GLU D CA 1
ATOM 2916 C C . GLU D 1 29 ? 47.658 57.551 54.375 1.00 10.47 28 GLU D C 1
ATOM 2917 O O . GLU D 1 29 ? 48.548 57.050 55.056 1.00 10.98 28 GLU D O 1
ATOM 2923 N N . LYS D 1 30 ? 47.571 58.852 54.136 1.00 9.69 29 LYS D N 1
ATOM 2924 C CA . LYS D 1 30 ? 48.500 59.804 54.695 1.00 9.00 29 LYS D CA 1
ATOM 2925 C C . LYS D 1 30 ? 48.509 59.733 56.216 1.00 7.31 29 LYS D C 1
ATOM 2926 O O . LYS D 1 30 ? 49.548 59.807 56.838 1.00 9.69 29 LYS D O 1
ATOM 2932 N N . THR D 1 31 ? 47.355 59.561 56.821 1.00 9.26 30 THR D N 1
ATOM 2933 C CA . THR D 1 31 ? 47.272 59.647 58.266 1.00 8.82 30 THR D CA 1
ATOM 2934 C C . THR D 1 31 ? 47.464 58.300 58.942 1.00 7.59 30 THR D C 1
ATOM 2935 O O . THR D 1 31 ? 47.450 58.230 60.181 1.00 6.86 30 THR D O 1
ATOM 2939 N N . ALA D 1 32 ? 47.678 57.247 58.156 1.00 7.94 31 ALA D N 1
ATOM 2940 C CA . ALA D 1 32 ? 47.627 55.890 58.695 1.00 7.50 31 ALA D CA 1
ATOM 2941 C C . ALA D 1 32 ? 48.637 55.626 59.809 1.00 5.95 31 ALA D C 1
ATOM 2942 O O . ALA D 1 32 ? 48.322 54.944 60.779 1.00 6.45 31 ALA D O 1
ATOM 2944 N N . PRO D 1 33 ? 49.854 56.196 59.704 1.00 6.91 32 PRO D N 1
ATOM 2945 C CA . PRO D 1 33 ? 50.812 55.989 60.762 1.00 8.70 32 PRO D CA 1
ATOM 2946 C C . PRO D 1 33 ? 50.332 56.300 62.168 1.00 6.83 32 PRO D C 1
ATOM 2947 O O . PRO D 1 33 ? 50.882 55.763 63.125 1.00 9.27 32 PRO D O 1
ATOM 2951 N N . VAL D 1 34 ? 49.374 57.224 62.293 1.00 6.04 33 VAL D N 1
ATOM 2952 C CA . VAL D 1 34 ? 48.738 57.512 63.584 1.00 5.57 33 VAL D CA 1
ATOM 2953 C C . VAL D 1 34 ? 47.560 56.616 63.893 1.00 5.87 33 VAL D C 1
ATOM 2954 O O . VAL D 1 34 ? 47.567 55.922 64.904 1.00 4.64 33 VAL D O 1
ATOM 2958 N N . TRP D 1 35 ? 46.554 56.566 63.035 1.00 7.01 34 TRP D N 1
ATOM 2959 C CA . TRP D 1 35 ? 45.351 55.854 63.426 1.00 8.32 34 TRP D CA 1
ATOM 2960 C C . TRP D 1 35 ? 45.542 54.342 63.420 1.00 9.89 34 TRP D C 1
ATOM 2961 O O . TRP D 1 35 ? 44.878 53.639 64.184 1.00 10.80 34 TRP D O 1
ATOM 2972 N N . VAL D 1 36 ? 46.416 53.819 62.563 1.00 4.64 35 VAL D N 1
ATOM 2973 C CA . VAL D 1 36 ? 46.655 52.366 62.580 1.00 5.62 35 VAL D CA 1
ATOM 2974 C C . VAL D 1 36 ? 47.337 51.955 63.886 1.00 7.07 35 VAL D C 1
ATOM 2975 O O . VAL D 1 36 ? 46.954 50.979 64.488 1.00 8.76 35 VAL D O 1
ATOM 2979 N N . LYS D 1 37 ? 48.354 52.700 64.320 1.00 7.18 36 LYS D N 1
ATOM 2980 C CA . LYS D 1 37 ? 49.020 52.415 65.573 1.00 7.01 36 LYS D CA 1
ATOM 2981 C C . LYS D 1 37 ? 48.042 52.429 66.725 1.00 8.81 36 LYS D C 1
ATOM 2982 O O . LYS D 1 37 ? 48.043 51.528 67.565 1.00 10.35 36 LYS D O 1
ATOM 2988 N N . GLU D 1 38 ? 47.181 53.452 66.763 1.00 7.48 37 GLU D N 1
ATOM 2989 C CA . GLU D 1 38 ? 46.193 53.577 67.828 1.00 6.31 37 GLU D CA 1
ATOM 2990 C C . GLU D 1 38 ? 45.230 52.411 67.849 1.00 5.68 37 GLU D C 1
ATOM 2991 O O . GLU D 1 38 ? 44.979 51.842 68.886 1.00 5.46 37 GLU D O 1
ATOM 3005 N N . LYS D 1 40 ? 45.557 49.348 66.394 1.00 7.05 39 LYS D N 1
ATOM 3006 C CA . LYS D 1 40 ? 46.241 48.104 66.713 1.00 8.32 39 LYS D CA 1
ATOM 3007 C C . LYS D 1 40 ? 46.554 47.980 68.240 1.00 9.61 39 LYS D C 1
ATOM 3008 O O . LYS D 1 40 ? 46.553 46.885 68.794 1.00 10.56 39 LYS D O 1
ATOM 3014 N N . SER D 1 41 ? 46.841 49.081 68.910 1.00 7.83 40 SER D N 1
ATOM 3015 C CA . SER D 1 41 ? 47.023 49.069 70.368 1.00 7.39 40 SER D CA 1
ATOM 3016 C C . SER D 1 41 ? 45.751 48.663 71.106 1.00 7.21 40 SER D C 1
ATOM 3017 O O . SER D 1 41 ? 45.825 48.191 72.240 1.00 8.51 40 SER D O 1
ATOM 3020 N N . ARG D 1 42 ? 44.601 48.826 70.448 1.00 6.79 41 ARG D N 1
ATOM 3021 C CA . ARG D 1 42 ? 43.297 48.474 70.994 1.00 6.68 41 ARG D CA 1
ATOM 3022 C C . ARG D 1 42 ? 42.738 47.147 70.461 1.00 5.37 41 ARG D C 1
ATOM 3023 O O . ARG D 1 42 ? 41.576 46.846 70.669 1.00 7.45 41 ARG D O 1
ATOM 3031 N N . GLY D 1 43 ? 43.557 46.369 69.740 1.00 6.57 42 GLY D N 1
ATOM 3032 C CA . GLY D 1 43 ? 43.173 45.059 69.233 1.00 5.26 42 GLY D CA 1
ATOM 3033 C C . GLY D 1 43 ? 42.617 44.924 67.813 1.00 5.37 42 GLY D C 1
ATOM 3034 O O . GLY D 1 43 ? 42.024 43.902 67.475 1.00 6.96 42 GLY D O 1
ATOM 3035 N N . LEU D 1 44 ? 42.820 45.934 66.986 1.00 7.41 43 LEU D N 1
ATOM 3036 C CA . LEU D 1 44 ? 42.615 45.787 65.548 1.00 8.55 43 LEU D CA 1
ATOM 3037 C C . LEU D 1 44 ? 43.721 44.824 65.041 1.00 10.71 43 LEU D C 1
ATOM 3038 O O . LEU D 1 44 ? 44.902 45.075 65.248 1.00 10.65 43 LEU D O 1
ATOM 3043 N N . LEU D 1 45 ? 43.293 43.719 64.435 1.00 11.55 44 LEU D N 1
ATOM 3044 C CA . LEU D 1 45 ? 44.177 42.755 63.836 1.00 9.44 44 LEU D CA 1
ATOM 3045 C C . LEU D 1 45 ? 44.585 43.216 62.468 1.00 11.29 44 LEU D C 1
ATOM 3046 O O . LEU D 1 45 ? 45.757 43.183 62.147 1.00 13.06 44 LEU D O 1
ATOM 3051 N N . LYS D 1 46 ? 43.628 43.677 61.671 1.00 9.50 45 LYS D N 1
ATOM 3052 C CA . LYS D 1 46 ? 43.899 44.025 60.272 1.00 11.93 45 LYS D CA 1
ATOM 3053 C C . LYS D 1 46 ? 42.878 45.019 59.754 1.00 9.01 45 LYS D C 1
ATOM 3054 O O . LYS D 1 46 ? 41.729 44.996 60.152 1.00 7.20 45 LYS D O 1
ATOM 3060 N N . PHE D 1 47 ? 43.327 45.921 58.890 1.00 8.51 46 PHE D N 1
ATOM 3061 C CA . PHE D 1 47 ? 42.434 46.806 58.137 1.00 8.34 46 PHE D CA 1
ATOM 3062 C C . PHE D 1 47 ? 42.698 46.626 56.634 1.00 9.92 46 PHE D C 1
ATOM 3063 O O . PHE D 1 47 ? 43.802 46.394 56.215 1.00 7.31 46 PHE D O 1
ATOM 3071 N N . SER D 1 48 ? 41.662 46.690 55.822 1.00 8.17 47 SER D N 1
ATOM 3072 C CA . SER D 1 48 ? 41.850 46.750 54.395 1.00 8.85 47 SER D CA 1
ATOM 3073 C C . SER D 1 48 ? 40.886 47.729 53.805 1.00 10.96 47 SER D C 1
ATOM 3074 O O . SER D 1 48 ? 39.806 47.960 54.369 1.00 7.48 47 SER D O 1
ATOM 3093 N N . ASN D 1 50 ? 39.073 48.470 50.010 1.00 10.39 49 ASN D N 1
ATOM 3094 C CA . ASN D 1 50 ? 38.801 47.697 48.793 1.00 9.40 49 ASN D CA 1
ATOM 3095 C C . ASN D 1 50 ? 37.875 48.486 47.876 1.00 9.72 49 ASN D C 1
ATOM 3096 O O . ASN D 1 50 ? 36.793 48.906 48.276 1.00 12.10 49 ASN D O 1
ATOM 3101 N N . ARG D 1 51 ? 38.309 48.714 46.646 1.00 9.42 50 ARG D N 1
ATOM 3102 C CA . ARG D 1 51 ? 37.537 49.526 45.703 1.00 8.64 50 ARG D CA 1
ATOM 3103 C C . ARG D 1 51 ? 36.565 48.617 44.959 1.00 10.06 50 ARG D C 1
ATOM 3104 O O . ARG D 1 51 ? 36.984 47.598 44.396 1.00 10.24 50 ARG D O 1
ATOM 3112 N N . VAL D 1 52 ? 35.281 48.981 44.964 1.00 10.32 51 VAL D N 1
ATOM 3113 C CA . VAL D 1 52 ? 34.235 48.183 44.328 1.00 8.53 51 VAL D CA 1
ATOM 3114 C C . VAL D 1 52 ? 34.275 48.395 42.823 1.00 9.32 51 VAL D C 1
ATOM 3115 O O . VAL D 1 52 ? 34.240 49.536 42.348 1.00 10.19 51 VAL D O 1
ATOM 3119 N N . TRP D 1 53 ? 34.350 47.305 42.076 1.00 7.63 52 TRP D N 1
ATOM 3120 C CA . TRP D 1 53 ? 34.457 47.391 40.630 1.00 8.12 52 TRP D CA 1
ATOM 3121 C C . TRP D 1 53 ? 33.270 46.813 39.847 1.00 6.57 52 TRP D C 1
ATOM 3122 O O . TRP D 1 53 ? 33.152 47.046 38.642 1.00 7.41 52 TRP D O 1
ATOM 3133 N N . ASN D 1 54 ? 32.392 46.073 40.506 1.00 4.32 53 ASN D N 1
ATOM 3134 C CA . ASN D 1 54 ? 31.272 45.430 39.804 1.00 5.10 53 ASN D CA 1
ATOM 3135 C C . ASN D 1 54 ? 29.907 46.073 40.018 1.00 5.29 53 ASN D C 1
ATOM 3136 O O . ASN D 1 54 ? 28.861 45.444 39.783 1.00 5.15 53 ASN D O 1
ATOM 3141 N N . LYS D 1 55 ? 29.898 47.325 40.443 1.00 7.79 54 LYS D N 1
ATOM 3142 C CA . LYS D 1 55 ? 28.634 48.006 40.729 1.00 8.23 54 LYS D CA 1
ATOM 3143 C C . LYS D 1 55 ? 28.403 49.234 39.834 1.00 8.13 54 LYS D C 1
ATOM 3144 O O . LYS D 1 55 ? 27.674 50.153 40.201 1.00 7.05 54 LYS D O 1
ATOM 3150 N N . GLY D 1 56 ? 29.006 49.230 38.653 1.00 8.78 55 GLY D N 1
ATOM 3151 C CA . GLY D 1 56 ? 28.840 50.288 37.688 1.00 8.79 55 GLY D CA 1
ATOM 3152 C C . GLY D 1 56 ? 29.756 51.476 37.925 1.00 7.86 55 GLY D C 1
ATOM 3153 O O . GLY D 1 56 ? 30.759 51.369 38.624 1.00 11.37 55 GLY D O 1
ATOM 3154 N N . GLU D 1 57 ? 29.394 52.613 37.355 1.00 8.26 56 GLU D N 1
ATOM 3155 C CA . GLU D 1 57 ? 30.206 53.827 37.409 1.00 8.83 56 GLU D CA 1
ATOM 3156 C C . GLU D 1 57 ? 29.961 54.575 38.714 1.00 8.10 56 GLU D C 1
ATOM 3157 O O . GLU D 1 57 ? 29.457 55.701 38.735 1.00 6.06 56 GLU D O 1
ATOM 3163 N N . VAL D 1 58 ? 30.345 53.918 39.813 1.00 9.83 57 VAL D N 1
ATOM 3164 C CA . VAL D 1 58 ? 30.199 54.441 41.172 1.00 9.12 57 VAL D CA 1
ATOM 3165 C C . VAL D 1 58 ? 31.584 54.604 41.802 1.00 11.26 57 VAL D C 1
ATOM 3166 O O . VAL D 1 58 ? 32.591 54.143 41.245 1.00 12.05 57 VAL D O 1
ATOM 3170 N N . PHE D 1 59 ? 31.640 55.290 42.939 1.00 11.00 58 PHE D N 1
ATOM 3171 C CA . PHE D 1 59 ? 32.907 55.673 43.533 1.00 9.99 58 PHE D CA 1
ATOM 3172 C C . PHE D 1 59 ? 32.773 55.233 44.955 1.00 10.70 58 PHE D C 1
ATOM 3173 O O . PHE D 1 59 ? 32.311 55.983 45.823 1.00 9.18 58 PHE D O 1
ATOM 3181 N N . ARG D 1 60 ? 33.142 53.970 45.167 1.00 12.28 59 ARG D N 1
ATOM 3182 C CA . ARG D 1 60 ? 32.759 53.248 46.369 1.00 11.64 59 ARG D CA 1
ATOM 3183 C C . ARG D 1 60 ? 33.873 52.317 46.850 1.00 10.98 59 ARG D C 1
ATOM 3184 O O . ARG D 1 60 ? 34.474 51.602 46.049 1.00 9.31 59 ARG D O 1
ATOM 3192 N N . VAL D 1 61 ? 34.156 52.359 48.159 1.00 9.08 60 VAL D N 1
ATOM 3193 C CA . VAL D 1 61 ? 35.108 51.460 48.796 1.00 9.80 60 VAL D CA 1
ATOM 3194 C C . VAL D 1 61 ? 34.455 50.696 49.951 1.00 8.41 60 VAL D C 1
ATOM 3195 O O . VAL D 1 61 ? 33.492 51.168 50.557 1.00 11.80 60 VAL D O 1
ATOM 3199 N N . VAL D 1 62 ? 34.981 49.501 50.229 1.00 6.94 61 VAL D N 1
ATOM 3200 C CA . VAL D 1 62 ? 34.588 48.748 51.396 1.00 8.95 61 VAL D CA 1
ATOM 3201 C C . VAL D 1 62 ? 35.796 48.710 52.294 1.00 9.35 61 VAL D C 1
ATOM 3202 O O . VAL D 1 62 ? 36.868 48.341 51.872 1.00 10.36 61 VAL D O 1
ATOM 3214 N N A THR D 1 64 ? 37.350 47.134 55.792 0.50 7.65 63 THR D N 1
ATOM 3215 N N B THR D 1 64 ? 37.351 47.133 55.800 0.50 8.28 63 THR D N 1
ATOM 3216 C CA A THR D 1 64 ? 37.239 45.987 56.688 0.50 6.17 63 THR D CA 1
ATOM 3217 C CA B THR D 1 64 ? 37.221 45.995 56.707 0.50 7.50 63 THR D CA 1
ATOM 3218 C C A THR D 1 64 ? 38.080 46.293 57.941 0.50 6.17 63 THR D C 1
ATOM 3219 C C B THR D 1 64 ? 38.105 46.210 57.937 0.50 6.91 63 THR D C 1
ATOM 3220 O O A THR D 1 64 ? 39.189 46.789 57.852 0.50 7.37 63 THR D O 1
ATOM 3221 O O B THR D 1 64 ? 39.284 46.505 57.825 0.50 7.62 63 THR D O 1
ATOM 3228 N N . TYR D 1 65 ? 37.527 46.020 59.112 1.00 6.83 64 TYR D N 1
ATOM 3229 C CA . TYR D 1 65 ? 38.269 46.140 60.385 1.00 6.91 64 TYR D CA 1
ATOM 3230 C C . TYR D 1 65 ? 38.080 44.826 61.117 1.00 7.70 64 TYR D C 1
ATOM 3231 O O . TYR D 1 65 ? 36.968 44.470 61.513 1.00 7.84 64 TYR D O 1
ATOM 3240 N N . GLU D 1 66 ? 39.158 44.104 61.317 1.00 7.68 65 GLU D N 1
ATOM 3241 C CA . GLU D 1 66 ? 39.080 42.832 61.985 1.00 8.46 65 GLU D CA 1
ATOM 3242 C C . GLU D 1 66 ? 39.636 42.996 63.386 1.00 7.57 65 GLU D C 1
ATOM 3243 O O . GLU D 1 66 ? 40.771 43.432 63.546 1.00 4.96 65 GLU D O 1
ATOM 3249 N N . TYR D 1 67 ? 38.820 42.603 64.355 1.00 9.08 66 TYR D N 1
ATOM 3250 C CA . TYR D 1 67 ? 39.117 42.716 65.752 1.00 9.56 66 TYR D CA 1
ATOM 3251 C C . TYR D 1 67 ? 39.307 41.374 66.421 1.00 9.31 66 TYR D C 1
ATOM 3252 O O . TYR D 1 67 ? 38.615 40.404 66.109 1.00 11.99 66 TYR D O 1
ATOM 3261 N N . LYS D 1 68 ? 40.189 41.376 67.423 1.00 9.97 67 LYS D N 1
ATOM 3262 C CA . LYS D 1 68 ? 40.611 40.213 68.211 1.00 10.45 67 LYS D CA 1
ATOM 3263 C C . LYS D 1 68 ? 39.423 39.683 69.030 1.00 9.87 67 LYS D C 1
ATOM 3264 O O . LYS D 1 68 ? 39.189 38.483 69.136 1.00 9.70 67 LYS D O 1
ATOM 3268 N N . ASP D 1 69 ? 38.645 40.590 69.594 1.00 10.02 68 ASP D N 1
ATOM 3269 C CA . ASP D 1 69 ? 37.583 40.195 70.544 1.00 5.66 68 ASP D CA 1
ATOM 3270 C C . ASP D 1 69 ? 36.623 41.342 70.777 1.00 6.83 68 ASP D C 1
ATOM 3271 O O . ASP D 1 69 ? 36.801 42.416 70.214 1.00 5.59 68 ASP D O 1
ATOM 3276 N N . ARG D 1 70 ? 35.619 41.110 71.623 1.00 4.33 69 ARG D N 1
ATOM 3277 C CA . ARG D 1 70 ? 34.610 42.127 71.883 1.00 6.08 69 ARG D CA 1
ATOM 3278 C C . ARG D 1 70 ? 35.169 43.397 72.516 1.00 7.05 69 ARG D C 1
ATOM 3279 O O . ARG D 1 70 ? 34.757 44.491 72.139 1.00 6.11 69 ARG D O 1
ATOM 3287 N N . ALA D 1 71 ? 36.119 43.259 73.446 1.00 6.72 70 ALA D N 1
ATOM 3288 C CA . ALA D 1 71 ? 36.714 44.409 74.111 1.00 5.09 70 ALA D CA 1
ATOM 3289 C C . ALA D 1 71 ? 37.429 45.318 73.104 1.00 5.28 70 ALA D C 1
ATOM 3290 O O . ALA D 1 71 ? 37.322 46.549 73.182 1.00 4.29 70 ALA D O 1
ATOM 3292 N N . SER D 1 72 ? 38.168 44.701 72.187 1.00 6.10 71 SER D N 1
ATOM 3293 C CA . SER D 1 72 ? 38.898 45.388 71.126 1.00 7.27 71 SER D CA 1
ATOM 3294 C C . SER D 1 72 ? 37.961 46.112 70.184 1.00 7.32 71 SER D C 1
ATOM 3295 O O . SER D 1 72 ? 38.235 47.236 69.797 1.00 7.06 71 SER D O 1
ATOM 3298 N N A PHE D 1 73 ? 36.843 45.472 69.864 0.50 6.88 72 PHE D N 1
ATOM 3299 N N B PHE D 1 73 ? 36.851 45.470 69.833 0.50 8.21 72 PHE D N 1
ATOM 3300 C CA A PHE D 1 73 ? 35.804 46.057 69.018 0.50 5.73 72 PHE D CA 1
ATOM 3301 C CA B PHE D 1 73 ? 35.822 46.097 69.001 0.50 8.03 72 PHE D CA 1
ATOM 3302 C C A PHE D 1 73 ? 35.269 47.335 69.656 0.50 6.28 72 PHE D C 1
ATOM 3303 C C B PHE D 1 73 ? 35.294 47.360 69.667 0.50 7.64 72 PHE D C 1
ATOM 3304 O O A PHE D 1 73 ? 35.280 48.395 69.032 0.50 3.78 72 PHE D O 1
ATOM 3305 O O B PHE D 1 73 ? 35.328 48.435 69.069 0.50 5.18 72 PHE D O 1
ATOM 3320 N N . GLU D 1 74 ? 34.828 47.234 70.914 1.00 6.45 73 GLU D N 1
ATOM 3321 C CA . GLU D 1 74 ? 34.329 48.385 71.678 1.00 5.43 73 GLU D CA 1
ATOM 3322 C C . GLU D 1 74 ? 35.339 49.519 71.774 1.00 5.23 73 GLU D C 1
ATOM 3323 O O . GLU D 1 74 ? 34.966 50.695 71.590 1.00 5.61 73 GLU D O 1
ATOM 3329 N N . ALA D 1 75 ? 36.592 49.168 72.058 1.00 5.99 74 ALA D N 1
ATOM 3330 C CA . ALA D 1 75 ? 37.680 50.152 72.177 1.00 6.81 74 ALA D CA 1
ATOM 3331 C C . ALA D 1 75 ? 37.920 50.915 70.869 1.00 4.41 74 ALA D C 1
ATOM 3332 O O . ALA D 1 75 ? 38.150 52.117 70.886 1.00 4.88 74 ALA D O 1
ATOM 3334 N N . ASN D 1 76 ? 37.880 50.206 69.751 1.00 3.37 75 ASN D N 1
ATOM 3335 C CA . ASN D 1 76 ? 38.032 50.825 68.438 1.00 5.09 75 ASN D CA 1
ATOM 3336 C C . ASN D 1 76 ? 36.849 51.599 67.892 1.00 8.30 75 ASN D C 1
ATOM 3337 O O . ASN D 1 76 ? 37.034 52.619 67.203 1.00 8.69 75 ASN D O 1
ATOM 3342 N N . ILE D 1 77 ? 35.645 51.171 68.235 1.00 7.86 76 ILE D N 1
ATOM 3343 C CA . ILE D 1 77 ? 34.477 51.958 67.843 1.00 11.26 76 ILE D CA 1
ATOM 3344 C C . ILE D 1 77 ? 34.538 53.306 68.537 1.00 12.62 76 ILE D C 1
ATOM 3345 O O . ILE D 1 77 ? 34.207 54.340 67.939 1.00 12.62 76 ILE D O 1
ATOM 3350 N N . ALA D 1 78 ? 34.964 53.286 69.800 1.00 9.97 77 ALA D N 1
ATOM 3351 C CA . ALA D 1 78 ? 35.069 54.488 70.605 1.00 8.65 77 ALA D CA 1
ATOM 3352 C C . ALA D 1 78 ? 36.171 55.390 70.075 1.00 10.43 77 ALA D C 1
ATOM 3353 O O . ALA D 1 78 ? 35.954 56.584 69.951 1.00 9.10 77 ALA D O 1
ATOM 3355 N N . TYR D 1 79 ? 37.343 54.818 69.771 1.00 9.05 78 TYR D N 1
ATOM 3356 C CA . TYR D 1 79 ? 38.425 55.537 69.137 1.00 8.48 78 TYR D CA 1
ATOM 3357 C C . TYR D 1 79 ? 37.972 56.191 67.836 1.00 7.11 78 TYR D C 1
ATOM 3358 O O . TYR D 1 79 ? 38.237 57.356 67.614 1.00 8.17 78 TYR D O 1
ATOM 3367 N N . LEU D 1 80 ? 37.292 55.432 66.985 1.00 8.49 79 LEU D N 1
ATOM 3368 C CA . LEU D 1 80 ? 36.844 55.957 65.694 1.00 8.06 79 LEU D CA 1
ATOM 3369 C C . LEU D 1 80 ? 35.869 57.121 65.840 1.00 8.75 79 LEU D C 1
ATOM 3370 O O . LEU D 1 80 ? 36.018 58.132 65.153 1.00 12.51 79 LEU D O 1
ATOM 3375 N N . GLU D 1 81 ? 34.894 56.989 66.736 1.00 10.82 80 GLU D N 1
ATOM 3376 C CA . GLU D 1 81 ? 33.978 58.062 67.061 1.00 10.21 80 GLU D CA 1
ATOM 3377 C C . GLU D 1 81 ? 34.677 59.288 67.572 1.00 12.78 80 GLU D C 1
ATOM 3378 O O . GLU D 1 81 ? 34.434 60.383 67.084 1.00 12.82 80 GLU D O 1
ATOM 3384 N N . ASP D 1 82 ? 35.537 59.122 68.562 1.00 11.67 81 ASP D N 1
ATOM 3385 C CA . ASP D 1 82 ? 36.180 60.254 69.179 1.00 12.28 81 ASP D CA 1
ATOM 3386 C C . ASP D 1 82 ? 37.103 60.975 68.208 1.00 13.35 81 ASP D C 1
ATOM 3387 O O . ASP D 1 82 ? 37.237 62.188 68.270 1.00 15.53 81 ASP D O 1
ATOM 3392 N N . THR D 1 83 ? 37.747 60.241 67.321 1.00 11.37 82 THR D N 1
ATOM 3393 C CA . THR D 1 83 ? 38.763 60.801 66.421 1.00 13.24 82 THR D CA 1
ATOM 3394 C C . THR D 1 83 ? 38.129 61.343 65.152 1.00 13.19 82 THR D C 1
ATOM 3395 O O . THR D 1 83 ? 38.573 62.359 64.620 1.00 13.06 82 THR D O 1
ATOM 3399 N N . PHE D 1 84 ? 37.071 60.691 64.684 1.00 13.02 83 PHE D N 1
ATOM 3400 C CA . PHE D 1 84 ? 36.498 60.992 63.367 1.00 13.78 83 PHE D CA 1
ATOM 3401 C C . PHE D 1 84 ? 35.002 61.242 63.375 1.00 15.75 83 PHE D C 1
ATOM 3402 O O . PHE D 1 84 ? 34.515 62.297 62.923 1.00 13.31 83 PHE D O 1
ATOM 3410 N N . GLY D 1 85 ? 34.273 60.261 63.871 1.00 14.57 84 GLY D N 1
ATOM 3411 C CA . GLY D 1 85 ? 32.821 60.268 63.778 1.00 14.44 84 GLY D CA 1
ATOM 3412 C C . GLY D 1 85 ? 32.138 61.433 64.444 1.00 16.74 84 GLY D C 1
ATOM 3413 O O . GLY D 1 85 ? 31.020 61.791 64.065 1.00 20.75 84 GLY D O 1
ATOM 3414 N N . LYS D 1 86 ? 32.794 62.017 65.438 1.00 14.96 85 LYS D N 1
ATOM 3415 C CA . LYS D 1 86 ? 32.246 63.149 66.158 1.00 18.23 85 LYS D CA 1
ATOM 3416 C C . LYS D 1 86 ? 33.047 64.425 65.904 1.00 15.96 85 LYS D C 1
ATOM 3417 O O . LYS D 1 86 ? 32.765 65.449 66.502 1.00 21.02 85 LYS D O 1
ATOM 3423 N N . ASN D 1 87 ? 34.046 64.364 65.031 1.00 14.21 86 ASN D N 1
ATOM 3424 C CA . ASN D 1 87 ? 34.903 65.498 64.751 1.00 12.61 86 ASN D CA 1
ATOM 3425 C C . ASN D 1 87 ? 34.306 66.290 63.576 1.00 9.77 86 ASN D C 1
ATOM 3426 O O . ASN D 1 87 ? 34.261 65.802 62.444 1.00 9.13 86 ASN D O 1
ATOM 3431 N N . PRO D 1 88 ? 33.821 67.518 63.832 1.00 9.87 87 PRO D N 1
ATOM 3432 C CA . PRO D 1 88 ? 33.084 68.188 62.762 1.00 9.99 87 PRO D CA 1
ATOM 3433 C C . PRO D 1 88 ? 33.943 68.569 61.551 1.00 9.28 87 PRO D C 1
ATOM 3434 O O . PRO D 1 88 ? 33.432 68.666 60.455 1.00 10.60 87 PRO D O 1
ATOM 3438 N N . VAL D 1 89 ? 35.235 68.766 61.749 1.00 10.39 88 VAL D N 1
ATOM 3439 C CA . VAL D 1 89 ? 36.128 69.047 60.641 1.00 10.45 88 VAL D CA 1
ATOM 3440 C C . VAL D 1 89 ? 36.257 67.822 59.730 1.00 8.92 88 VAL D C 1
ATOM 3441 O O . VAL D 1 89 ? 36.128 67.969 58.507 1.00 8.57 88 VAL D O 1
ATOM 3445 N N A PHE D 1 90 ? 36.479 66.622 60.303 0.50 9.54 89 PHE D N 1
ATOM 3446 N N B PHE D 1 90 ? 36.476 66.644 60.308 0.50 10.82 89 PHE D N 1
ATOM 3447 C CA A PHE D 1 90 ? 36.499 65.344 59.520 0.50 8.33 89 PHE D CA 1
ATOM 3448 C CA B PHE D 1 90 ? 36.575 65.416 59.515 0.50 10.46 89 PHE D CA 1
ATOM 3449 C C A PHE D 1 90 ? 35.205 65.151 58.785 0.50 9.95 89 PHE D C 1
ATOM 3450 C C B PHE D 1 90 ? 35.236 65.045 58.851 0.50 11.02 89 PHE D C 1
ATOM 3451 O O A PHE D 1 90 ? 35.194 64.843 57.587 0.50 8.49 89 PHE D O 1
ATOM 3452 O O B PHE D 1 90 ? 35.237 64.539 57.729 0.50 10.19 89 PHE D O 1
ATOM 3467 N N . LEU D 1 91 ? 34.107 65.328 59.505 1.00 10.42 90 LEU D N 1
ATOM 3468 C CA . LEU D 1 91 ? 32.799 65.104 58.904 1.00 10.29 90 LEU D CA 1
ATOM 3469 C C . LEU D 1 91 ? 32.548 65.988 57.682 1.00 8.70 90 LEU D C 1
ATOM 3470 O O . LEU D 1 91 ? 31.869 65.582 56.740 1.00 9.55 90 LEU D O 1
ATOM 3475 N N . GLN D 1 92 ? 33.062 67.214 57.711 1.00 8.32 91 GLN D N 1
ATOM 3476 C CA . GLN D 1 92 ? 32.932 68.132 56.590 1.00 8.11 91 GLN D CA 1
ATOM 3477 C C . GLN D 1 92 ? 33.728 67.645 55.364 1.00 8.19 91 GLN D C 1
ATOM 3478 O O . GLN D 1 92 ? 33.342 67.869 54.223 1.00 9.14 91 GLN D O 1
ATOM 3484 N N . LEU D 1 93 ? 34.850 66.990 55.622 1.00 9.93 92 LEU D N 1
ATOM 3485 C CA . LEU D 1 93 ? 35.683 66.412 54.578 1.00 12.79 92 LEU D CA 1
ATOM 3486 C C . LEU D 1 93 ? 34.905 65.390 53.738 1.00 13.77 92 LEU D C 1
ATOM 3487 O O . LEU D 1 93 ? 35.130 65.292 52.510 1.00 16.32 92 LEU D O 1
ATOM 3492 N N . VAL D 1 94 ? 33.975 64.676 54.379 1.00 11.65 93 VAL D N 1
ATOM 3493 C CA . VAL D 1 94 ? 33.195 63.613 53.714 1.00 12.67 93 VAL D CA 1
ATOM 3494 C C . VAL D 1 94 ? 31.692 63.887 53.662 1.00 13.92 93 VAL D C 1
ATOM 3495 O O . VAL D 1 94 ? 30.877 62.964 53.537 1.00 14.40 93 VAL D O 1
ATOM 3499 N N . THR D 1 95 ? 31.327 65.162 53.725 1.00 15.18 94 THR D N 1
ATOM 3500 C CA . THR D 1 95 ? 29.959 65.547 54.009 1.00 13.68 94 THR D CA 1
ATOM 3501 C C . THR D 1 95 ? 28.929 65.025 53.004 1.00 14.99 94 THR D C 1
ATOM 3502 O O . THR D 1 95 ? 27.805 64.737 53.390 1.00 16.32 94 THR D O 1
ATOM 3506 N N . THR D 1 96 ? 29.293 64.903 51.730 1.00 12.50 95 THR D N 1
ATOM 3507 C CA . THR D 1 96 ? 28.353 64.404 50.726 1.00 14.41 95 THR D CA 1
ATOM 3508 C C . THR D 1 96 ? 28.464 62.861 50.480 1.00 14.26 95 THR D C 1
ATOM 3509 O O . THR D 1 96 ? 27.703 62.286 49.687 1.00 14.64 95 THR D O 1
ATOM 3513 N N . ALA D 1 97 ? 29.415 62.214 51.151 1.00 12.61 96 ALA D N 1
ATOM 3514 C CA . ALA D 1 97 ? 29.596 60.770 51.067 1.00 9.99 96 ALA D CA 1
ATOM 3515 C C . ALA D 1 97 ? 28.546 60.101 51.954 1.00 11.10 96 ALA D C 1
ATOM 3516 O O . ALA D 1 97 ? 28.011 60.730 52.870 1.00 10.27 96 ALA D O 1
ATOM 3518 N N . LYS D 1 98 ? 28.242 58.832 51.659 1.00 12.52 97 LYS D N 1
ATOM 3519 C CA . LYS D 1 98 ? 27.322 58.027 52.467 1.00 12.45 97 LYS D CA 1
ATOM 3520 C C . LYS D 1 98 ? 28.125 56.839 52.996 1.00 10.86 97 LYS D C 1
ATOM 3521 O O . LYS D 1 98 ? 28.745 56.114 52.231 1.00 11.57 97 LYS D O 1
ATOM 3524 N N . PHE D 1 99 ? 28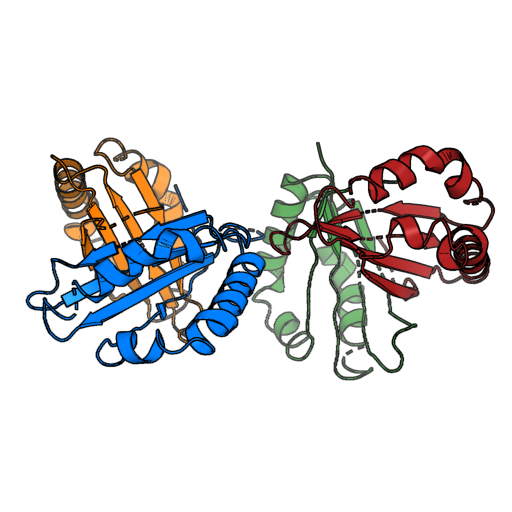.137 56.671 54.310 1.00 10.59 98 PHE D N 1
ATOM 3525 C CA . PHE D 1 99 ? 28.798 55.561 54.975 1.00 9.83 98 PHE D CA 1
ATOM 3526 C C . PHE D 1 99 ? 27.744 54.661 55.609 1.00 10.06 98 PHE D C 1
ATOM 3527 O O . PHE D 1 99 ? 26.877 55.160 56.333 1.00 9.45 98 PHE D O 1
ATOM 3535 N N . THR D 1 100 ? 27.857 53.356 55.374 1.00 8.61 99 THR D N 1
ATOM 3536 C CA . THR D 1 100 ? 26.965 52.336 55.956 1.00 11.36 99 THR D CA 1
ATOM 3537 C C . THR D 1 100 ? 27.876 51.235 56.560 1.00 11.90 99 THR D C 1
ATOM 3538 O O . THR D 1 100 ? 28.860 50.818 55.932 1.00 8.46 99 THR D O 1
ATOM 3542 N N . THR D 1 101 ? 27.576 50.797 57.785 1.00 9.38 100 THR D N 1
ATOM 3543 C CA . THR D 1 101 ? 28.402 49.807 58.465 1.00 10.63 100 THR D CA 1
ATOM 3544 C C . THR D 1 101 ? 27.642 48.537 58.897 1.00 10.15 100 THR D C 1
ATOM 3545 O O . THR D 1 101 ? 26.566 48.607 59.473 1.00 10.12 100 THR D O 1
ATOM 3549 N N . SER D 1 102 ? 28.233 47.376 58.599 1.00 8.09 101 SER D N 1
ATOM 3550 C CA . SER D 1 102 ? 27.781 46.079 59.076 1.00 10.01 101 SER D CA 1
ATOM 3551 C C . SER D 1 102 ? 28.766 45.513 60.114 1.00 7.48 101 SER D C 1
ATOM 3552 O O . SER D 1 102 ? 29.925 45.208 59.792 1.00 8.55 101 SER D O 1
ATOM 3555 N N . ARG D 1 103 ? 28.291 45.399 61.343 1.00 7.95 102 ARG D N 1
ATOM 3556 C CA . ARG D 1 103 ? 29.062 44.894 62.474 1.00 7.28 102 ARG D CA 1
ATOM 3557 C C . ARG D 1 103 ? 28.727 43.432 62.657 1.00 6.11 102 ARG D C 1
ATOM 3558 O O . ARG D 1 103 ? 27.554 43.071 62.764 1.00 7.34 102 ARG D O 1
ATOM 3566 N N . CYS D 1 104 ? 29.768 42.599 62.701 1.00 5.84 103 CYS D N 1
ATOM 3567 C CA . CYS D 1 104 ? 29.636 41.163 62.619 1.00 5.18 103 CYS D CA 1
ATOM 3568 C C . CYS D 1 104 ? 30.445 40.393 63.643 1.00 7.44 103 CYS D C 1
ATOM 3569 O O . CYS D 1 104 ? 31.553 40.788 64.047 1.00 8.83 103 CYS D O 1
ATOM 3572 N N . LEU D 1 105 ? 29.889 39.242 64.000 1.00 7.95 104 LEU D N 1
ATOM 3573 C CA . LEU D 1 105 ? 30.609 38.166 64.692 1.00 9.49 104 LEU D CA 1
ATOM 3574 C C . LEU D 1 105 ? 31.224 37.204 63.670 1.00 7.75 104 LEU D C 1
ATOM 3575 O O . LEU D 1 105 ? 30.518 36.751 62.775 1.00 8.25 104 LEU D O 1
ATOM 3580 N N . VAL D 1 106 ? 32.513 36.888 63.799 1.00 6.55 105 VAL D N 1
ATOM 3581 C CA . VAL D 1 106 ? 33.156 35.917 62.938 1.00 6.93 105 VAL D CA 1
ATOM 3582 C C . VAL D 1 106 ? 32.668 34.496 63.335 1.00 10.05 105 VAL D C 1
ATOM 3583 O O . VAL D 1 106 ? 32.859 34.048 64.466 1.00 11.60 105 VAL D O 1
ATOM 3587 N N . VAL D 1 107 ? 31.952 33.865 62.417 1.00 9.00 106 VAL D N 1
ATOM 3588 C CA . VAL D 1 107 ? 31.429 32.478 62.550 1.00 11.07 106 VAL D CA 1
ATOM 3589 C C . VAL D 1 107 ? 32.391 31.403 62.077 1.00 10.26 106 VAL D C 1
ATOM 3590 O O . VAL D 1 107 ? 32.418 30.324 62.634 1.00 10.45 106 VAL D O 1
ATOM 3610 N N . GLU D 1 109 ? 36.378 31.004 59.744 1.00 6.64 108 GLU D N 1
ATOM 3611 C CA . GLU D 1 109 ? 37.416 31.522 58.917 1.00 10.28 108 GLU D CA 1
ATOM 3612 C C . GLU D 1 109 ? 38.367 30.406 58.608 1.00 11.73 108 GLU D C 1
ATOM 3613 O O . GLU D 1 109 ? 38.555 29.527 59.445 1.00 12.38 108 GLU D O 1
ATOM 3619 N N . VAL D 1 110 ? 38.926 30.431 57.400 1.00 12.17 109 VAL D N 1
ATOM 3620 C CA . VAL D 1 110 ? 39.890 29.413 56.937 1.00 15.33 109 VAL D CA 1
ATOM 3621 C C . VAL D 1 110 ? 40.882 30.079 55.998 1.00 17.82 109 VAL D C 1
ATOM 3622 O O . VAL D 1 110 ? 42.028 29.640 55.795 1.00 20.12 109 VAL D O 1
#

Radius of gyration: 26.05 Å; Cα contacts (8 Å, |Δi|>4): 753; chains: 4; bounding box: 48×53×74 Å

Nearest PDB structures (foldseek):
  2od6-assembly2_C  TM=1.002E+00  e=1.245E-21  uncultured marine organism
  2ap6-assembly1_A  TM=5.900E-01  e=9.482E-04  Agrobacterium fabrum str. C58
  5k9f-assembly1_A  TM=5.926E-01  e=2.644E-03  Paraburkholderia xenovorans LB400
  1iuj-assembly1_B  TM=6.904E-01  e=1.325E-02  Thermus thermophilus
  1n5v-assembly1_B  TM=5.208E-01  e=9.482E-04  Streptomyces coelicolor A3(2)

Solvent-accessible surface area: 21958 Å² total

Foldseek 3Di:
DVFFKKKKKKKKWADDDVLCVVVVVCVVCCVPLVVVVVLFFPDDDAFDDPPPPTTMDMITIGPGDSSVVVSVVVCCVPCVVDPVNCVSCVRMDMDMDMDTPPPD/DFWKKKKKKKKWDPADVLVLVVVVCVVCCVPLVVCVVLFFPDDDFFDDPPPPTTMDMITIGPGDRSVVSSVVVCCVPAVVDVVNCVSRVRMDMDMDMDTPPPD/DWKKKKKKKKWAPAQVLVVVVVVCVVCCVPQVVVVVLFFPDDDFFDDPPPRTGMDMMTIGDDPRSVVSSVVVCCVPQVPPVVSCVSRVRMDMDMDMDTPPPD/DAWKKKKKKKKWDPDDVLVLVVVVCVVCCVPPVVCVVLFFPDDDFFDDPPPPTGMDMITIGPHDRSVVSSVVVCCVVAVVDVVNCVSRVRMDMDMDMDTPPPD

Secondary structure (DSSP, 8-state):
-----EEEEEEEEESSS---HHHHHHHHHHHHHTT--TTSEEEE--EE-SSSS-EEE--EEESSHHHHHHHHHHHIIIIISSTTHHHHTTTSEEEEEEEE----/----EEEEEEEEESSS---HHHHHHHHHHHHHTT--TT-EEEE--EE-SSSS-EEE--EEESSHHHHHHHHHHHIIIIIT-HHHHHHTTT-EEEEEEEE----/---EEEEEEEEESSS---HHHHHHHHHHHHHTT--TTSEEEE--EE-TTSS-EEE--EEESSHHHHHHHHHHHHHHHTT-HHHHHHTSS-EEEEEEEE----/-PPPEEEEEEEEESSS---HHHHHHHHHHHHHTT--TTSEEEE--EE-SSSS-EEE--EEESSHHHHHHHHHHHIIIIIT-HHHHHHTTT-EEEEEEEE----

Sequence (412 aa):
GAEPKFTSFTTADFINDVDEELFIDAVEKTAPVWVKEKSRGLLKFSNRVWNKGEVFRVVTYEYKDRASFEANIAYLEDTFGKNPVFLQLVTTAKFTTTSRRCLVVEVAEPKFTSFTTADFINDVDELFIDAVEKTAPVWVKEKSRGLLKFSNRVWNKGEVFRVVTYEYKDRASFEANIAYLEDTFGKNPVFFLQLVTTAKFTTTSRCLVVEVEPKFTSFTTADDFINDVDELFIDAVEKTAPVWVKEKSRGLLKFSNRVWNKGEVFRVVTTYEYKDRASFEANIAYLEDTFGKNPVFLQLLVTTAKFTTTSSRCLVVEVAEPKFTSFTTADFINDVDELFIDAVEKTAPVWVKEKSRGLLKFSNRVWNKGEVFRVVTTYEYKDRASFFEANIAYLEDTFGKNPVFFLQLVTTAKFTTSRCLVVEV

B-factor: mean 13.99, std 8.95, range [2.0, 62.25]

CATH classification: 3.30.70.100